Protein AF-A0A388LJU5-F1 (afdb_monomer_lite)

Secondary structure (DSSP, 8-state):
-----------------------------HHHHHHHHHHHHHHHHHHHHHHHHHTS---------------------------PPPPPPPPSSSS-TT--S---S--------PPPP-SSTT-TTTB-TTSPBPSSPPPP-EEGGGEEPPPPSSS--------HHHHHHHHHHHHHHHHH-TT-S--PPEEEEEEEEEEEETTEEEEPPHHHHHHS-GGG-EEEEEE-HHHHHHHHHHHTTT-HHHHHHT-SEE--EEE----STTTTHHHHHHHHHHHSSS-SPPPPHHHHHHHHHHHHHHTTT-PPP-SPPPTT-HHHHHHHHHHHHHHHHHHHTSS-HHHHHHTTS----TTHHHHHHHHHHHHT--TTTHHHHHHHHHHHHTT-S-BTTTB-GGGSPP--TTPPSEEEEEEETTEEEEEEEEE-SSSSTT-EEEEEPPPGGGGGGGGGS-HHHHHHHHHHHHTTSEES-SSPPPTT-EEHHHHHHHHHHHHHHHHHHHHHHHHHTT--TTGGGSTTS--HHHHHHHHGGGT-----

Organism: Chara braunii (NCBI:txid69332)

pLDDT: mean 72.41, std 20.8, range [23.86, 96.25]

Sequence (540 aa):
MSQSYDQTKDVGDEPGSRGKRKRGEASTSPASRTKEARADAVNEACGALTASQEARAPRKTGGGGRSGNLGGGRGGGRKGSQRSRAPELQDSGDEGEGVGPRMPEDIEELVQHAAPVDTTQCFFLEYDEQGFARQDVQVVNVDVNRIKPIPRGKILFNHRSLSENIVRGIKSVIESSISVDPGVWDRPELVLAPVDPNVTIGGQGRRITPDEFFQTDSGEFDWYAVCGQHTAETMKRLVGKDSPAVKVYGLRTYSKVRVIFFDDDHTRGYFNVSLFDNTRENRAMMLSFQNAVRDMRQWWIDNNRIEAPKAKVSEKDVVAVAHQKMWQNFLRVCMGKTCDKAFVKQALDNEYNKDWSNKLRGYLNLAMSTRTVWPLVEKFFAMFEEGKLPIGDGKIPLEMLGRMEGRLPGPYTDENKGQRTLYHCIYARDGPKGSTVSWKDLCPTYFKNFGDMTCRKREVALLLLMSGKVVATKLRVTPPRVNTECLLDIMRKERYMVRMFNYVMFRAEGRTGDEWNDDFFMSYKDLEERYASNGLCADE

Radius of gyration: 31.32 Å; chains: 1; bounding box: 107×55×94 Å

Foldseek 3Di:
DDDDDDDDDDDDDDDDDDDDDDDDDDPQPPVRVLLVLLLLLLLVLLVVVVVVVVPPPDDDPDDDDDDDDDDDDDDDDDDDDDPDDDDDDDDPDPDDALFQQDDDPDADDDDPQDPQPPLQVFQPQQADPVSDGDPDRDFAWDFLVLADQFDDFDQDQLRFPQDPQLLVVLLVVLQVCVPPDLPPDDDDAFEKFWFQPPDDDGNGGHTQDPVNVVVDRSHRTRIYGLACPSVSVSLVVCVVVVHPSCVSQVSRTDGRYGYGDDDPVVSCSSRLVSLVVVLPDVPRDFDFLLSLLQSLLVLCVSLVNQGHQPDHDDPVPPPSVVSNVSVQVSLLSSLCSDSDSVSSVVSSVSDRDSCSSVVCLLSSLQSSADPVLVVLSVVLVVCVLVQNFAADALDRQLPDAFDPPDDDAGWDWDADPNDIWIKGKDARPDDDPPTIGIDTGQDSVLRNCSSSDDSSLSSSLSVCRNVSLEHSDPDAYDPSHGGPVVSSVSVVVVVVVLVVVLVVVCVVVVHDPVCPPPPSSDDPVRVQVVCVVVVSHSDD

Structure (mmCIF, N/CA/C/O backbone):
data_AF-A0A388LJU5-F1
#
_entry.id   AF-A0A388LJU5-F1
#
loop_
_atom_site.group_PDB
_atom_site.id
_atom_site.type_symbol
_atom_site.label_atom_id
_atom_site.label_alt_id
_atom_site.label_comp_id
_atom_site.label_asym_id
_atom_site.label_entity_id
_atom_site.label_seq_id
_atom_site.pdbx_PDB_ins_code
_atom_site.Cartn_x
_atom_site.Cartn_y
_atom_site.Cartn_z
_atom_site.occupancy
_atom_site.B_iso_or_equiv
_atom_site.auth_seq_id
_atom_site.auth_comp_id
_atom_site.auth_asym_id
_atom_site.auth_atom_id
_atom_site.pdbx_PDB_model_num
ATOM 1 N N . MET A 1 1 ? 57.517 26.484 26.069 1.00 31.50 1 MET A N 1
ATOM 2 C CA . MET A 1 1 ? 58.162 27.768 25.731 1.00 31.50 1 MET A CA 1
ATOM 3 C C . MET A 1 1 ? 59.107 27.526 24.563 1.00 31.50 1 MET A C 1
ATOM 5 O O . MET A 1 1 ? 59.825 26.541 24.640 1.00 31.50 1 MET A O 1
ATOM 9 N N . SER A 1 2 ? 59.041 28.407 23.551 1.00 31.81 2 SER A N 1
ATOM 10 C CA . SER A 1 2 ? 59.986 28.659 22.431 1.00 31.81 2 SER A CA 1
ATOM 11 C C . SER A 1 2 ? 60.232 27.503 21.433 1.00 31.81 2 SER A C 1
ATOM 13 O O . SER A 1 2 ? 60.622 26.421 21.845 1.00 31.81 2 SER A O 1
ATOM 15 N N . GLN A 1 3 ? 59.880 27.576 20.131 1.00 29.84 3 GLN A N 1
ATOM 16 C CA . GLN A 1 3 ? 60.400 28.437 19.028 1.00 29.84 3 GLN A CA 1
ATOM 17 C C . GLN A 1 3 ? 61.946 28.409 18.965 1.00 29.84 3 GLN A C 1
ATOM 19 O O . GLN A 1 3 ? 62.569 28.517 20.008 1.00 29.84 3 GLN A O 1
ATOM 24 N N . SER A 1 4 ? 62.663 28.282 17.843 1.00 28.31 4 SER A N 1
ATOM 25 C CA . SER A 1 4 ? 62.408 28.611 16.436 1.00 28.31 4 SER A CA 1
ATOM 26 C C . SER A 1 4 ? 63.450 27.915 15.525 1.00 28.31 4 SER A C 1
ATOM 28 O O . SER A 1 4 ? 64.424 27.346 16.006 1.00 28.31 4 SER A O 1
ATOM 30 N N . TYR A 1 5 ? 63.196 28.017 14.220 1.00 28.95 5 TYR A N 1
ATOM 31 C CA . TYR A 1 5 ? 63.994 27.719 13.023 1.00 28.95 5 TYR A CA 1
ATOM 32 C C . TYR A 1 5 ? 65.472 28.158 13.036 1.00 28.95 5 TYR A C 1
ATOM 34 O O . TYR A 1 5 ? 65.778 29.190 13.624 1.00 28.95 5 TYR A O 1
ATOM 42 N N . ASP A 1 6 ? 66.308 27.510 12.203 1.00 27.83 6 ASP A N 1
ATOM 43 C CA . ASP A 1 6 ? 67.115 28.271 11.232 1.00 27.83 6 ASP A CA 1
ATOM 44 C C . ASP A 1 6 ? 67.506 27.498 9.951 1.00 27.83 6 ASP A C 1
ATOM 46 O O . ASP A 1 6 ? 67.616 26.272 9.935 1.00 27.83 6 ASP A O 1
ATOM 50 N N . GLN A 1 7 ? 67.648 28.266 8.867 1.00 30.64 7 GLN A N 1
ATOM 51 C CA . GLN A 1 7 ? 67.918 27.891 7.470 1.00 30.64 7 GLN A CA 1
ATOM 52 C C . GLN A 1 7 ? 69.418 27.853 7.124 1.00 30.64 7 GLN A C 1
ATOM 54 O O . GLN A 1 7 ? 70.229 28.494 7.779 1.00 30.64 7 GLN A O 1
ATOM 59 N N . THR A 1 8 ? 69.764 27.223 5.993 1.00 27.70 8 THR A N 1
ATOM 60 C CA . THR A 1 8 ? 70.841 27.606 5.035 1.00 27.70 8 THR A CA 1
ATOM 61 C C . THR A 1 8 ? 70.620 26.761 3.756 1.00 27.70 8 THR A C 1
ATOM 63 O O . THR A 1 8 ? 70.450 25.553 3.873 1.00 27.70 8 THR A O 1
ATOM 66 N N . LYS A 1 9 ? 70.265 27.306 2.570 1.00 28.98 9 LYS A N 1
ATOM 67 C CA . LYS A 1 9 ? 71.082 27.989 1.522 1.00 28.98 9 LYS A CA 1
ATOM 68 C C . LYS A 1 9 ? 72.310 27.146 1.105 1.00 28.98 9 LYS A C 1
ATOM 70 O O . LYS A 1 9 ? 73.015 26.702 1.994 1.00 28.98 9 LYS A O 1
ATOM 75 N N . ASP A 1 10 ? 72.677 26.891 -0.155 1.00 26.33 10 ASP A N 1
ATOM 76 C CA . ASP A 1 10 ? 72.376 27.475 -1.476 1.00 26.33 10 ASP A CA 1
ATOM 77 C C . ASP A 1 10 ? 73.026 26.590 -2.589 1.00 26.33 10 ASP A C 1
ATOM 79 O O . ASP A 1 10 ? 73.933 25.835 -2.252 1.00 26.33 10 ASP A O 1
ATOM 83 N N . VAL A 1 11 ? 72.608 26.757 -3.863 1.00 26.27 11 VAL A N 1
ATOM 84 C CA . VAL A 1 11 ? 73.294 26.495 -5.180 1.00 26.27 11 VAL A CA 1
ATOM 85 C C . VAL A 1 11 ? 74.016 25.137 -5.423 1.00 26.27 11 VAL A C 1
ATOM 87 O O . VAL A 1 11 ? 74.808 24.691 -4.612 1.00 26.27 11 VAL A O 1
ATOM 90 N N . GLY A 1 12 ? 73.920 24.414 -6.548 1.00 24.20 12 GLY A N 1
ATOM 91 C CA . GLY A 1 12 ? 73.398 24.643 -7.897 1.00 24.20 12 GLY A CA 1
ATOM 92 C C . GLY A 1 12 ? 73.831 23.497 -8.844 1.00 24.20 12 GLY A C 1
ATOM 93 O O . GLY A 1 12 ? 74.462 22.534 -8.413 1.00 24.20 12 GLY A O 1
ATOM 94 N N . ASP A 1 13 ? 73.497 23.672 -10.125 1.00 27.48 13 ASP A N 1
ATOM 95 C CA . ASP A 1 13 ? 73.977 22.974 -11.335 1.00 27.48 13 ASP A CA 1
ATOM 96 C C . ASP A 1 13 ? 73.332 21.633 -11.760 1.00 27.48 13 ASP A C 1
ATOM 98 O O . ASP A 1 13 ? 73.697 20.536 -11.339 1.00 27.48 13 ASP A O 1
ATOM 102 N N . GLU A 1 14 ? 72.420 21.742 -12.740 1.00 30.59 14 GLU A N 1
ATOM 103 C CA . GLU A 1 14 ? 72.222 20.723 -13.782 1.00 30.59 14 GLU A CA 1
ATOM 104 C C . GLU A 1 14 ? 73.418 20.715 -14.759 1.00 30.59 14 GLU A C 1
ATOM 106 O O . GLU A 1 14 ? 74.063 21.744 -14.975 1.00 30.59 14 GLU A O 1
ATOM 111 N N . PRO A 1 15 ? 73.641 19.598 -15.477 1.00 31.61 15 PRO A N 1
ATOM 112 C CA . PRO A 1 15 ? 73.231 19.634 -16.881 1.00 31.61 15 PRO A CA 1
ATOM 113 C C . PRO A 1 15 ? 72.509 18.362 -17.347 1.00 31.61 15 PRO A C 1
ATOM 115 O O . PRO A 1 15 ? 72.862 17.228 -17.020 1.00 31.61 15 PRO A O 1
ATOM 118 N N . GLY A 1 16 ? 71.492 18.583 -18.179 1.00 28.28 16 GLY A N 1
ATOM 119 C CA . GLY A 1 16 ? 70.654 17.549 -18.764 1.00 28.28 16 GLY A CA 1
ATOM 120 C C . GLY A 1 16 ? 71.382 16.582 -19.702 1.00 28.28 16 GLY A C 1
ATOM 121 O O . GLY A 1 16 ? 72.302 16.931 -20.442 1.00 28.28 16 GLY A O 1
ATOM 122 N N . SER A 1 17 ? 70.867 15.353 -19.741 1.00 30.30 17 SER A N 1
ATOM 123 C CA . SER A 1 17 ? 71.142 14.392 -20.804 1.00 30.30 17 SER A CA 1
ATOM 124 C C . SER A 1 17 ? 69.843 13.821 -21.366 1.00 30.30 17 SER A C 1
ATOM 126 O O . SER A 1 17 ? 69.009 13.257 -20.660 1.00 30.30 17 SER A O 1
ATOM 128 N N . ARG A 1 18 ? 69.688 13.996 -22.684 1.00 37.81 18 ARG A N 1
ATOM 129 C CA . ARG A 1 18 ? 68.631 13.445 -23.540 1.00 37.81 18 ARG A CA 1
ATOM 130 C C . ARG A 1 18 ? 68.545 11.919 -23.394 1.00 37.81 18 ARG A C 1
ATOM 132 O O . ARG A 1 18 ? 69.402 11.200 -23.899 1.00 37.81 18 ARG A O 1
ATOM 139 N N . GLY A 1 19 ? 67.449 11.433 -22.813 1.00 27.53 19 GLY A N 1
ATOM 140 C CA . GLY A 1 19 ? 67.045 10.025 -22.808 1.00 27.53 19 GLY A CA 1
ATOM 141 C C . GLY A 1 19 ? 65.766 9.805 -23.620 1.00 27.53 19 GLY A C 1
ATOM 142 O O . GLY A 1 19 ? 64.774 10.504 -23.451 1.00 27.53 19 GLY A O 1
ATOM 143 N N . LYS A 1 20 ? 65.818 8.851 -24.549 1.00 29.98 20 LYS A N 1
ATOM 144 C CA . LYS A 1 20 ? 64.842 8.544 -25.605 1.00 29.98 20 LYS A CA 1
ATOM 145 C C . LYS A 1 20 ? 63.404 8.305 -25.109 1.00 29.98 20 LYS A C 1
ATOM 147 O O . LYS A 1 20 ? 63.174 7.569 -24.154 1.00 29.98 20 LYS A O 1
ATOM 152 N N . ARG A 1 21 ? 62.437 8.825 -25.880 1.00 34.12 21 ARG A N 1
ATOM 153 C CA . ARG A 1 21 ? 61.007 8.465 -25.851 1.00 34.12 21 ARG A CA 1
ATOM 154 C C . ARG A 1 21 ? 60.835 6.938 -25.890 1.00 34.12 21 ARG A C 1
ATOM 156 O O . ARG A 1 21 ? 61.086 6.326 -26.926 1.00 34.12 21 ARG A O 1
ATOM 163 N N . LYS A 1 22 ? 60.334 6.343 -24.804 1.00 31.78 22 LYS A N 1
ATOM 164 C CA . LYS A 1 22 ? 59.572 5.090 -24.865 1.00 31.78 22 LYS A CA 1
ATOM 165 C C . LYS A 1 22 ? 58.094 5.449 -24.989 1.00 31.78 22 LYS A C 1
ATOM 167 O O . LYS A 1 22 ? 57.570 6.249 -24.220 1.00 31.78 22 LYS A O 1
ATOM 172 N N . ARG A 1 23 ? 57.467 4.887 -26.018 1.00 33.03 23 ARG A N 1
ATOM 173 C CA . ARG A 1 23 ? 56.036 4.936 -26.320 1.00 33.03 23 ARG A CA 1
ATOM 174 C C . ARG A 1 23 ? 55.284 4.314 -25.138 1.00 33.03 23 ARG A C 1
ATOM 176 O O . ARG A 1 23 ? 55.235 3.097 -25.032 1.00 33.03 23 ARG A O 1
ATOM 183 N N . GLY A 1 24 ? 54.808 5.154 -24.222 1.00 26.94 24 GLY A N 1
ATOM 184 C CA . GLY A 1 24 ? 53.948 4.736 -23.121 1.00 26.94 24 GLY A CA 1
ATOM 185 C C . GLY A 1 24 ? 52.582 4.338 -23.662 1.00 26.94 24 GLY A C 1
ATOM 186 O O . GLY A 1 24 ? 51.998 5.065 -24.468 1.00 26.94 24 GLY A O 1
ATOM 187 N N . GLU A 1 25 ? 52.122 3.165 -23.244 1.00 32.38 25 GLU A N 1
ATOM 188 C CA . GLU A 1 25 ? 50.751 2.695 -23.400 1.00 32.38 25 GLU A CA 1
ATOM 189 C C . GLU A 1 25 ? 49.771 3.783 -22.955 1.00 32.38 25 GLU A C 1
ATOM 191 O O . GLU A 1 25 ? 50.025 4.526 -22.001 1.00 32.38 25 GLU A O 1
ATOM 196 N N . ALA A 1 26 ? 48.661 3.902 -23.682 1.00 32.53 26 ALA A N 1
ATOM 197 C CA . ALA A 1 26 ? 47.589 4.821 -23.351 1.00 32.53 26 ALA A CA 1
ATOM 198 C C . ALA A 1 26 ? 47.044 4.460 -21.964 1.00 32.53 26 ALA A C 1
ATOM 200 O O . ALA A 1 26 ? 46.238 3.547 -21.816 1.00 32.53 26 ALA A O 1
ATOM 201 N N . SER A 1 27 ? 47.514 5.168 -20.938 1.00 37.06 27 SER A N 1
ATOM 202 C CA . SER A 1 27 ? 47.008 5.022 -19.582 1.00 37.06 27 SER A CA 1
ATOM 203 C C . SER A 1 27 ? 45.557 5.495 -19.580 1.00 37.06 27 SER A C 1
ATOM 205 O O . SER A 1 27 ? 45.270 6.695 -19.615 1.00 37.06 27 SER A O 1
ATOM 207 N N . THR A 1 28 ? 44.629 4.539 -19.630 1.00 41.81 28 THR A N 1
ATOM 208 C CA . THR A 1 28 ? 43.194 4.768 -19.462 1.00 41.81 28 THR A CA 1
ATOM 209 C C . THR A 1 28 ? 42.989 5.572 -18.189 1.00 41.81 28 THR A C 1
ATOM 211 O O . THR A 1 28 ? 43.306 5.107 -17.093 1.00 41.81 28 THR A O 1
ATOM 214 N N . SER A 1 29 ? 42.455 6.783 -18.336 1.00 43.84 29 SER A N 1
ATOM 215 C CA . SER A 1 29 ? 42.110 7.655 -17.218 1.00 43.84 29 SER A CA 1
ATOM 216 C C . SER A 1 29 ? 41.279 6.913 -16.148 1.00 43.84 29 SER A C 1
ATOM 218 O O . SER A 1 29 ? 40.501 6.008 -16.479 1.00 43.84 29 SER A O 1
ATOM 220 N N . PRO A 1 30 ? 41.342 7.319 -14.871 1.00 42.03 30 PRO A N 1
ATOM 221 C CA . PRO A 1 30 ? 40.469 6.778 -13.823 1.00 42.03 30 PRO A CA 1
ATOM 222 C C . PRO A 1 30 ? 38.971 6.847 -14.182 1.00 42.03 30 PRO A C 1
ATOM 224 O O . PRO A 1 30 ? 38.181 5.990 -13.786 1.00 42.03 30 PRO A O 1
ATOM 227 N N . ALA A 1 31 ? 38.584 7.833 -15.000 1.00 42.94 31 ALA A N 1
ATOM 228 C CA . ALA A 1 31 ? 37.228 7.991 -15.514 1.00 42.94 31 ALA A CA 1
ATOM 229 C C . ALA A 1 31 ? 36.838 6.936 -16.568 1.00 42.94 31 ALA A C 1
ATOM 231 O O . ALA A 1 31 ? 35.663 6.587 -16.645 1.00 42.94 31 ALA A O 1
ATOM 232 N N . SER A 1 32 ? 37.783 6.427 -17.368 1.00 46.91 32 SER A N 1
ATOM 233 C CA . SER A 1 32 ? 37.543 5.318 -18.312 1.00 46.91 32 SER A CA 1
ATOM 234 C C . SER A 1 32 ? 37.386 3.987 -17.582 1.00 46.91 32 SER A C 1
ATOM 236 O O . SER A 1 32 ? 36.365 3.344 -17.779 1.00 46.91 32 SER A O 1
ATOM 238 N N . ARG A 1 33 ? 38.277 3.664 -16.632 1.00 48.56 33 ARG A N 1
ATOM 239 C CA . ARG A 1 33 ? 38.167 2.439 -15.811 1.00 48.56 33 ARG A CA 1
ATOM 240 C C . ARG A 1 33 ? 36.875 2.388 -14.990 1.00 48.56 33 ARG A C 1
ATOM 242 O O . ARG A 1 33 ? 36.283 1.343 -14.780 1.00 48.56 33 ARG A O 1
ATOM 249 N N . THR A 1 34 ? 36.402 3.553 -14.547 1.00 52.16 34 THR A N 1
ATOM 250 C CA . THR A 1 34 ? 35.107 3.689 -13.865 1.00 52.16 34 THR A CA 1
ATOM 251 C C . THR A 1 34 ? 33.915 3.440 -14.794 1.00 52.16 34 THR A C 1
ATOM 253 O O . THR A 1 34 ? 32.868 2.991 -14.336 1.00 52.16 34 THR A O 1
ATOM 256 N N . LYS A 1 35 ? 34.016 3.821 -16.073 1.00 57.56 35 LYS A N 1
ATOM 257 C CA . LYS A 1 35 ? 32.942 3.616 -17.055 1.00 57.56 35 LYS A CA 1
ATOM 258 C C . LYS A 1 35 ? 32.860 2.155 -17.489 1.00 57.56 35 LYS A C 1
ATOM 260 O O . LYS A 1 35 ? 31.745 1.676 -17.629 1.00 57.56 35 LYS A O 1
ATOM 265 N N . GLU A 1 36 ? 34.012 1.517 -17.648 1.00 62.44 36 GLU A N 1
ATOM 266 C CA . GLU A 1 36 ? 34.196 0.093 -17.952 1.00 62.44 36 GLU A CA 1
ATOM 267 C C . GLU A 1 36 ? 33.528 -0.762 -16.870 1.00 62.44 36 GLU A C 1
ATOM 269 O O . GLU A 1 36 ? 32.433 -1.244 -17.108 1.00 62.44 36 GLU A O 1
ATOM 274 N N . ALA A 1 37 ? 33.965 -0.664 -15.607 1.00 56.53 37 ALA A N 1
ATOM 275 C CA . ALA A 1 37 ? 33.366 -1.393 -14.473 1.00 56.53 37 ALA A CA 1
ATOM 276 C C . ALA A 1 37 ? 31.831 -1.253 -14.312 1.00 56.53 37 ALA A C 1
ATOM 278 O O . ALA A 1 37 ? 31.173 -2.067 -13.661 1.00 56.53 37 ALA A O 1
ATOM 279 N N . ARG A 1 38 ? 31.238 -0.175 -14.844 1.00 61.53 38 ARG A N 1
ATOM 280 C CA . ARG A 1 38 ? 29.782 0.038 -14.852 1.00 61.53 38 ARG A CA 1
ATOM 281 C C . ARG A 1 38 ? 29.087 -0.675 -16.008 1.00 61.53 38 ARG A C 1
ATOM 283 O O . ARG A 1 38 ? 27.952 -1.097 -15.812 1.00 61.53 38 ARG A O 1
ATOM 290 N N . ALA A 1 39 ? 29.718 -0.743 -17.176 1.00 63.88 39 ALA A N 1
ATOM 291 C CA . ALA A 1 39 ? 29.244 -1.520 -18.315 1.00 63.88 39 ALA A CA 1
ATOM 292 C C . ALA A 1 39 ? 29.342 -3.021 -18.003 1.00 63.88 39 ALA A C 1
ATOM 294 O O . ALA A 1 39 ? 28.343 -3.721 -18.129 1.00 63.88 39 ALA A O 1
ATOM 295 N N . ASP A 1 40 ? 30.461 -3.468 -17.433 1.00 64.69 40 ASP A N 1
ATOM 296 C CA . ASP A 1 40 ? 30.720 -4.867 -17.056 1.00 64.69 40 ASP A CA 1
ATOM 297 C C . ASP A 1 40 ? 29.639 -5.374 -16.096 1.00 64.69 40 ASP A C 1
ATOM 299 O O . ASP A 1 40 ? 29.007 -6.408 -16.298 1.00 64.69 40 ASP A O 1
ATOM 303 N N . ALA A 1 41 ? 29.308 -4.558 -15.089 1.00 58.34 41 ALA A N 1
ATOM 304 C CA . ALA A 1 41 ? 28.219 -4.831 -14.164 1.00 58.34 41 ALA A CA 1
ATOM 305 C C . ALA A 1 41 ? 26.874 -5.066 -14.873 1.00 58.34 41 ALA A C 1
ATOM 307 O O . ALA A 1 41 ? 26.133 -5.976 -14.491 1.00 58.34 41 ALA A O 1
ATOM 308 N N . VAL A 1 42 ? 26.540 -4.237 -15.867 1.00 61.56 42 VAL A N 1
ATOM 309 C CA . VAL A 1 42 ? 25.295 -4.350 -16.637 1.00 61.56 42 VAL A CA 1
ATOM 310 C C . VAL A 1 42 ? 25.319 -5.591 -17.524 1.00 61.56 42 VAL A C 1
ATOM 312 O O . VAL A 1 42 ? 24.321 -6.315 -17.554 1.00 61.56 42 VAL A O 1
ATOM 315 N N . ASN A 1 43 ? 26.449 -5.873 -18.169 1.00 64.56 43 ASN A N 1
ATOM 316 C CA . ASN A 1 43 ? 26.650 -7.049 -19.008 1.00 64.56 43 ASN A CA 1
ATOM 317 C C . ASN A 1 43 ? 26.529 -8.344 -18.199 1.00 64.56 43 ASN A C 1
ATOM 319 O O . ASN A 1 43 ? 25.740 -9.214 -18.567 1.00 64.56 43 ASN A O 1
ATOM 323 N N . GLU A 1 44 ? 27.159 -8.428 -17.026 1.00 65.44 44 GLU A N 1
ATOM 324 C CA . GLU A 1 44 ? 27.041 -9.575 -16.118 1.00 65.44 44 GLU A CA 1
ATOM 325 C C . GLU A 1 44 ? 25.579 -9.816 -15.701 1.00 65.44 44 GLU A C 1
ATOM 327 O O . GLU A 1 44 ? 25.079 -10.943 -15.741 1.00 65.44 44 GLU A O 1
ATOM 332 N N . ALA A 1 45 ? 24.841 -8.756 -15.350 1.00 55.62 45 ALA A N 1
ATOM 333 C CA . ALA A 1 45 ? 23.428 -8.882 -14.999 1.00 55.62 45 ALA A CA 1
ATOM 334 C C . ALA A 1 45 ? 22.554 -9.289 -16.200 1.00 55.62 45 ALA A C 1
ATOM 336 O O . ALA A 1 45 ? 21.592 -10.047 -16.036 1.00 55.62 45 ALA A O 1
ATOM 337 N N . CYS A 1 46 ? 22.881 -8.819 -17.407 1.00 59.88 46 CYS A N 1
ATOM 338 C CA . CYS A 1 46 ? 22.239 -9.252 -18.646 1.00 59.88 46 CYS A CA 1
ATOM 339 C C . CYS A 1 46 ? 22.512 -10.735 -18.939 1.00 59.88 46 CYS A C 1
ATOM 341 O O . CYS A 1 46 ? 21.560 -11.459 -19.246 1.00 59.88 46 CYS A O 1
ATOM 343 N N . GLY A 1 47 ? 23.758 -11.193 -18.782 1.00 57.72 47 GLY A N 1
ATOM 344 C CA . GLY A 1 47 ? 24.174 -12.586 -18.955 1.00 57.72 47 GLY A CA 1
ATOM 345 C C . GLY A 1 47 ? 23.512 -13.526 -17.947 1.00 57.72 47 GLY A C 1
ATOM 346 O O . GLY A 1 47 ? 22.916 -14.533 -18.335 1.00 57.72 47 GLY A O 1
ATOM 347 N N . ALA A 1 48 ? 23.490 -13.152 -16.663 1.00 55.66 48 ALA A N 1
ATOM 348 C CA . ALA A 1 48 ? 22.831 -13.923 -15.606 1.00 55.66 48 ALA A CA 1
ATOM 349 C C . ALA A 1 48 ? 21.328 -14.126 -15.870 1.00 55.66 48 ALA A C 1
ATOM 351 O O . ALA A 1 48 ? 20.768 -15.193 -15.604 1.00 55.66 48 ALA A O 1
ATOM 352 N N . LEU A 1 49 ? 20.659 -13.116 -16.429 1.00 53.53 49 LEU A N 1
ATOM 353 C CA . LEU A 1 49 ? 19.259 -13.239 -16.820 1.00 53.53 49 LEU A CA 1
ATOM 354 C C . LEU A 1 49 ? 19.055 -14.154 -18.033 1.00 53.53 49 LEU A C 1
ATOM 356 O O . LEU A 1 49 ? 18.061 -14.878 -18.069 1.00 53.53 49 LEU A O 1
ATOM 360 N N . THR A 1 50 ? 19.952 -14.121 -19.021 1.00 50.47 50 THR A N 1
ATOM 361 C CA . THR A 1 50 ? 19.888 -15.010 -20.192 1.00 50.47 50 THR A CA 1
ATOM 362 C C . THR A 1 50 ? 20.071 -16.468 -19.770 1.00 50.47 50 THR A C 1
ATOM 364 O O . THR A 1 50 ? 19.215 -17.296 -20.071 1.00 50.47 50 THR A O 1
ATOM 367 N N . ALA A 1 51 ? 21.068 -16.759 -18.928 1.00 44.78 51 ALA A N 1
ATOM 368 C CA . ALA A 1 51 ? 21.271 -18.090 -18.351 1.00 44.78 51 ALA A CA 1
ATOM 369 C C . ALA A 1 51 ? 20.066 -18.563 -17.507 1.00 44.78 51 ALA A C 1
ATOM 371 O O . ALA A 1 51 ? 19.636 -19.714 -17.592 1.00 44.78 51 ALA A O 1
ATOM 372 N N . SER A 1 52 ? 19.451 -17.665 -16.722 1.00 48.06 52 SER A N 1
ATOM 373 C CA . SER A 1 52 ? 18.245 -17.990 -15.944 1.00 48.06 52 SER A CA 1
ATOM 374 C C . SER A 1 52 ? 17.020 -18.292 -16.818 1.00 48.06 52 SER A C 1
ATOM 376 O O . SER A 1 52 ? 16.126 -19.016 -16.372 1.00 48.06 52 SER A O 1
ATOM 378 N N . GLN A 1 53 ? 16.945 -17.734 -18.028 1.00 49.25 53 GLN A N 1
ATOM 379 C CA . GLN A 1 53 ? 15.873 -17.999 -18.988 1.00 49.25 53 GLN A CA 1
ATOM 380 C C . GLN A 1 53 ? 16.115 -19.283 -19.783 1.00 49.25 53 GLN A C 1
ATOM 382 O O . GLN A 1 53 ? 15.164 -20.035 -19.969 1.00 49.25 53 GLN A O 1
ATOM 387 N N . GLU A 1 54 ? 17.360 -19.577 -20.160 1.00 44.91 54 GLU A N 1
ATOM 388 C CA . GLU A 1 54 ? 17.749 -20.853 -20.783 1.00 44.91 54 GLU A CA 1
ATOM 389 C C . GLU A 1 54 ? 17.478 -22.048 -19.851 1.00 44.91 54 GLU A C 1
ATOM 391 O O . GLU A 1 54 ? 17.067 -23.117 -20.298 1.00 44.91 54 GLU A O 1
ATOM 396 N N . ALA A 1 55 ? 17.592 -21.847 -18.534 1.00 40.47 55 ALA A N 1
ATOM 397 C CA . ALA A 1 55 ? 17.237 -22.842 -17.522 1.00 40.47 55 ALA A CA 1
ATOM 398 C C . ALA A 1 55 ? 15.715 -23.022 -17.305 1.00 40.47 55 ALA A C 1
ATOM 400 O O . ALA A 1 55 ? 15.295 -23.953 -16.611 1.00 40.47 55 ALA A O 1
ATOM 401 N N . ARG A 1 56 ? 14.855 -22.152 -17.862 1.00 35.56 56 ARG A N 1
ATOM 402 C CA . ARG A 1 56 ? 13.394 -22.336 -17.822 1.00 35.56 56 ARG A CA 1
ATOM 403 C C . ARG A 1 56 ? 12.980 -23.192 -19.015 1.00 35.56 56 ARG A C 1
ATOM 405 O O . ARG A 1 56 ? 13.082 -22.754 -20.153 1.00 35.56 56 ARG A O 1
ATOM 412 N N . ALA A 1 57 ? 12.473 -24.396 -18.737 1.00 31.33 57 ALA A N 1
ATOM 413 C CA . ALA A 1 57 ? 12.012 -25.339 -19.757 1.00 31.33 57 ALA A CA 1
ATOM 414 C C . ALA A 1 57 ? 11.131 -24.657 -20.830 1.00 31.33 57 ALA A C 1
ATOM 416 O O . ALA A 1 57 ? 10.278 -23.829 -20.479 1.00 31.33 57 ALA A O 1
ATOM 417 N N . PRO A 1 58 ? 11.303 -25.003 -22.122 1.00 34.50 58 PRO A N 1
ATOM 418 C CA . PRO A 1 58 ? 10.617 -24.328 -23.211 1.00 34.50 58 PRO A CA 1
ATOM 419 C C . PRO A 1 58 ? 9.103 -24.439 -23.033 1.00 34.50 58 PRO A C 1
ATOM 421 O O . PRO A 1 58 ? 8.539 -25.524 -22.854 1.00 34.50 58 PRO A O 1
ATOM 424 N N . ARG A 1 59 ? 8.426 -23.287 -23.078 1.00 36.00 59 ARG A N 1
ATOM 425 C CA . ARG A 1 59 ? 6.968 -23.238 -23.185 1.00 36.00 59 ARG A CA 1
ATOM 426 C C . ARG A 1 59 ? 6.589 -23.945 -24.481 1.00 36.00 59 ARG A C 1
ATOM 428 O O . ARG A 1 59 ? 6.986 -23.506 -25.553 1.00 36.00 59 ARG A O 1
ATOM 435 N N . LYS A 1 60 ? 5.821 -25.031 -24.376 1.00 33.25 60 LYS A N 1
ATOM 436 C CA . LYS A 1 60 ? 5.209 -25.701 -25.526 1.00 33.25 60 LYS A CA 1
ATOM 437 C C . LYS A 1 60 ? 4.305 -24.704 -26.259 1.00 33.25 60 LYS A C 1
ATOM 439 O O . LYS A 1 60 ? 3.174 -24.480 -25.836 1.00 33.25 60 LYS A O 1
ATOM 444 N N . THR A 1 61 ? 4.783 -24.108 -27.344 1.00 30.36 61 THR A N 1
ATOM 445 C CA . THR A 1 61 ? 3.918 -23.560 -28.390 1.00 30.36 61 THR A CA 1
ATOM 446 C C . THR A 1 61 ? 3.311 -24.750 -29.126 1.00 30.36 61 THR A C 1
ATOM 448 O O . THR A 1 61 ? 4.009 -25.535 -29.765 1.00 30.36 61 THR A O 1
ATOM 451 N N . GLY A 1 62 ? 2.004 -24.947 -28.942 1.00 28.12 62 GLY A N 1
ATOM 452 C CA . GLY A 1 62 ? 1.234 -25.944 -29.678 1.00 28.12 62 GLY A CA 1
ATOM 453 C C . GLY A 1 62 ? 1.288 -25.649 -31.174 1.00 28.12 62 GLY A C 1
ATOM 454 O O . GLY A 1 62 ? 1.116 -24.506 -31.592 1.00 28.12 62 GLY A O 1
ATOM 455 N N . GLY A 1 63 ? 1.580 -26.687 -31.954 1.00 28.75 63 GLY A N 1
ATOM 456 C CA . GLY A 1 63 ? 1.723 -26.615 -33.399 1.00 28.75 63 GLY A CA 1
ATOM 457 C C . GLY A 1 63 ? 0.416 -26.349 -34.144 1.00 28.75 63 GLY A C 1
ATOM 458 O O . GLY A 1 63 ? -0.684 -26.574 -33.644 1.00 28.75 63 GLY A O 1
ATOM 459 N N . GLY A 1 64 ? 0.577 -25.917 -35.390 1.00 24.20 64 GLY A N 1
ATOM 460 C CA . GLY A 1 64 ? -0.502 -25.758 -36.352 1.00 24.20 64 GLY A CA 1
ATOM 461 C C . GLY A 1 64 ? 0.051 -25.320 -37.699 1.00 24.20 64 GLY A C 1
ATOM 462 O O . GLY A 1 64 ? -0.007 -24.147 -38.043 1.00 24.20 64 GLY A O 1
ATOM 463 N N . GLY A 1 65 ? 0.620 -26.262 -38.452 1.00 25.53 65 GLY A N 1
ATOM 464 C CA . GLY A 1 65 ? 0.919 -26.046 -39.861 1.00 25.53 65 GLY A CA 1
ATOM 465 C C . GLY A 1 65 ? -0.357 -26.086 -40.700 1.00 25.53 65 GLY A C 1
ATOM 466 O O . GLY A 1 65 ? -1.201 -26.961 -40.501 1.00 25.53 65 GLY A O 1
ATOM 467 N N . ARG A 1 66 ? -0.467 -25.190 -41.685 1.00 30.08 66 ARG A N 1
ATOM 468 C CA . ARG A 1 66 ? -1.159 -25.491 -42.943 1.00 30.08 66 ARG A CA 1
ATOM 469 C C . ARG A 1 66 ? -0.703 -24.566 -44.070 1.00 30.08 66 ARG A C 1
ATOM 471 O O . ARG A 1 66 ? -0.716 -23.348 -43.943 1.00 30.08 66 ARG A O 1
ATOM 478 N N . SER A 1 67 ? -0.302 -25.202 -45.160 1.00 31.11 67 SER A N 1
ATOM 479 C CA . SER A 1 67 ? -0.036 -24.659 -46.487 1.00 31.11 67 SER A CA 1
ATOM 480 C C . SER A 1 67 ? -1.322 -24.211 -47.203 1.00 31.11 67 SER A C 1
ATOM 482 O O . SER A 1 67 ? -2.390 -24.769 -46.948 1.00 31.11 67 SER A O 1
ATOM 484 N N . GLY A 1 68 ? -1.200 -23.271 -48.158 1.00 26.44 68 GLY A N 1
ATOM 485 C CA . GLY A 1 68 ? -2.216 -23.043 -49.201 1.00 26.44 68 GLY A CA 1
ATOM 486 C C . GLY A 1 68 ? -2.257 -21.657 -49.880 1.00 26.44 68 GLY A C 1
ATOM 487 O O . GLY A 1 68 ? -2.976 -20.785 -49.421 1.00 26.44 68 GLY A O 1
ATOM 488 N N . ASN A 1 69 ? -1.556 -21.540 -51.018 1.00 25.91 69 ASN A N 1
ATOM 489 C CA . ASN A 1 69 ? -1.882 -20.860 -52.297 1.00 25.91 69 ASN A CA 1
ATOM 490 C C . ASN A 1 69 ? -2.270 -19.359 -52.442 1.00 25.91 69 ASN A C 1
ATOM 492 O O . ASN A 1 69 ? -3.360 -18.932 -52.090 1.00 25.91 69 ASN A O 1
ATOM 496 N N . LEU A 1 70 ? -1.396 -18.648 -53.184 1.00 31.64 70 LEU A N 1
ATOM 497 C CA . LEU A 1 70 ? -1.572 -17.918 -54.469 1.00 31.64 70 LEU A CA 1
ATOM 498 C C . LEU A 1 70 ? -2.821 -17.049 -54.784 1.00 31.64 70 LEU A C 1
ATOM 500 O O . LEU A 1 70 ? -3.934 -17.544 -54.927 1.00 31.64 70 LEU A O 1
ATOM 504 N N . GLY A 1 71 ? -2.522 -15.794 -55.165 1.00 26.64 71 GLY A N 1
ATOM 505 C CA . GLY A 1 71 ? -3.295 -14.861 -56.014 1.00 26.64 71 GLY A CA 1
ATOM 506 C C . GLY A 1 71 ? -3.059 -13.409 -55.550 1.00 26.64 71 GLY A C 1
ATOM 507 O O . GLY A 1 71 ? -3.207 -13.140 -54.372 1.00 26.64 71 GLY A O 1
ATOM 508 N N . GLY A 1 72 ? -2.649 -12.385 -56.304 1.00 26.31 72 GLY A N 1
ATOM 509 C CA . GLY A 1 72 ? -2.503 -12.146 -57.735 1.00 26.31 72 GLY A CA 1
ATOM 510 C C . GLY A 1 72 ? -3.050 -10.737 -58.061 1.00 26.31 72 GLY A C 1
ATOM 511 O O . GLY A 1 72 ? -4.258 -10.584 -58.131 1.00 26.31 72 GLY A O 1
ATOM 512 N N . GLY A 1 73 ? -2.187 -9.730 -58.302 1.00 24.77 73 GLY A N 1
ATOM 513 C CA . GLY A 1 73 ? -2.464 -8.635 -59.262 1.00 24.77 73 GLY A CA 1
ATOM 514 C C . GLY A 1 73 ? -2.839 -7.199 -58.803 1.00 24.77 73 GLY A C 1
ATOM 515 O O . GLY A 1 73 ? -3.996 -6.913 -58.544 1.00 24.77 73 GLY A O 1
ATOM 516 N N . ARG A 1 74 ? -1.859 -6.283 -58.966 1.00 30.12 74 ARG A N 1
ATOM 517 C CA . ARG A 1 74 ? -1.870 -4.964 -59.680 1.00 30.12 74 ARG A CA 1
ATOM 518 C C . ARG A 1 74 ? -2.601 -3.692 -59.161 1.00 30.12 74 ARG A C 1
ATOM 520 O O . ARG A 1 74 ? -3.816 -3.594 -59.217 1.00 30.12 74 ARG A O 1
ATOM 527 N N . GLY A 1 75 ? -1.772 -2.636 -59.001 1.00 25.78 75 GLY A N 1
ATOM 528 C CA . GLY A 1 75 ? -1.989 -1.212 -59.385 1.00 25.78 75 GLY A CA 1
ATOM 529 C C . GLY A 1 75 ? -2.599 -0.305 -58.301 1.00 25.78 75 GLY A C 1
ATOM 530 O O . GLY A 1 75 ? -3.578 -0.685 -57.692 1.00 25.78 75 GLY A O 1
ATOM 531 N N . GLY A 1 76 ? -2.148 0.910 -57.963 1.00 26.12 76 GLY A N 1
ATOM 532 C CA . GLY A 1 76 ? -1.145 1.856 -58.468 1.00 26.12 76 GLY A CA 1
ATOM 533 C C . GLY A 1 76 ? -1.674 3.290 -58.228 1.00 26.12 76 GLY A C 1
ATOM 534 O O . GLY A 1 76 ? -2.774 3.585 -58.676 1.00 26.12 76 GLY A O 1
ATOM 535 N N . GLY A 1 77 ? -0.935 4.188 -57.547 1.00 24.75 77 GLY A N 1
ATOM 536 C CA . GLY A 1 77 ? -1.290 5.626 -57.481 1.00 24.75 77 GLY A CA 1
ATOM 537 C C . GLY A 1 77 ? -0.785 6.424 -56.261 1.00 24.75 77 GLY A C 1
ATOM 538 O O . GLY A 1 77 ? -1.283 6.261 -55.158 1.00 24.75 77 GLY A O 1
ATOM 539 N N . ARG A 1 78 ? 0.194 7.317 -56.492 1.00 29.81 78 ARG A N 1
ATOM 540 C CA . ARG A 1 78 ? 0.775 8.360 -55.594 1.00 29.81 78 ARG A CA 1
ATOM 541 C C . ARG A 1 78 ? -0.309 9.391 -55.163 1.00 29.81 78 ARG A C 1
ATOM 543 O O . ARG A 1 78 ? -1.280 9.524 -55.886 1.00 29.81 78 ARG A O 1
ATOM 550 N N . LYS A 1 79 ? -0.233 10.248 -54.129 1.00 29.27 79 LYS A N 1
ATOM 551 C CA . LYS A 1 79 ? 0.858 10.950 -53.420 1.00 29.27 79 LYS A CA 1
ATOM 552 C C . LYS A 1 79 ? 0.224 11.654 -52.194 1.00 29.27 79 LYS A C 1
ATOM 554 O O . LYS A 1 79 ? -0.828 12.263 -52.341 1.00 29.27 79 LYS A O 1
ATOM 559 N N . GLY A 1 80 ? 0.886 11.660 -51.039 1.00 24.56 80 GLY A N 1
ATOM 560 C CA . GLY A 1 80 ? 0.479 12.453 -49.872 1.00 24.56 80 GLY A CA 1
ATOM 561 C C . GLY A 1 80 ? 1.603 12.495 -48.843 1.00 24.56 80 GLY A C 1
ATOM 562 O O . GLY A 1 80 ? 1.732 11.600 -48.020 1.00 24.56 80 GLY A O 1
ATOM 563 N N . SER A 1 81 ? 2.481 13.490 -48.955 1.00 35.81 81 SER A N 1
ATOM 564 C CA . SER A 1 81 ? 3.644 13.674 -48.084 1.00 35.81 81 SER A CA 1
ATOM 565 C C . SER A 1 81 ? 3.213 14.169 -46.699 1.00 35.81 81 SER A C 1
ATOM 567 O O . SER A 1 81 ? 3.075 15.372 -46.493 1.00 35.81 81 SER A O 1
ATOM 569 N N . GLN A 1 82 ? 3.087 13.259 -45.736 1.00 25.98 82 GLN A N 1
ATOM 570 C CA . GLN A 1 82 ? 3.306 13.563 -44.322 1.00 25.98 82 GLN A CA 1
ATOM 571 C C . GLN A 1 82 ? 4.646 12.948 -43.913 1.00 25.98 82 GLN A C 1
ATOM 573 O O . GLN A 1 82 ? 4.896 11.772 -44.161 1.00 25.98 82 GLN A O 1
ATOM 578 N N . ARG A 1 83 ? 5.524 13.748 -43.296 1.00 27.81 83 ARG A N 1
ATOM 579 C CA . ARG A 1 83 ? 6.716 13.251 -42.594 1.00 27.81 83 ARG A CA 1
ATOM 580 C C . ARG A 1 83 ? 6.249 12.337 -41.457 1.00 27.81 83 ARG A C 1
ATOM 582 O O . ARG A 1 83 ? 5.978 12.801 -40.355 1.00 27.81 83 ARG A O 1
ATOM 589 N N . SER A 1 84 ? 6.142 11.047 -41.736 1.00 23.86 84 SER A N 1
ATOM 590 C CA . SER A 1 84 ? 5.957 10.002 -40.740 1.00 23.86 84 SER A CA 1
ATOM 591 C C . SER A 1 84 ? 7.287 9.765 -40.028 1.00 23.86 84 SER A C 1
ATOM 593 O O . SER A 1 84 ? 8.276 9.378 -40.656 1.00 23.86 84 SER A O 1
ATOM 595 N N . ARG A 1 85 ? 7.318 9.986 -38.709 1.00 26.03 85 ARG A N 1
ATOM 596 C CA . ARG A 1 85 ? 8.277 9.303 -37.830 1.00 26.03 85 ARG A CA 1
ATOM 597 C C . ARG A 1 85 ? 8.131 7.802 -38.102 1.00 26.03 85 ARG A C 1
ATOM 599 O O . ARG A 1 85 ? 7.009 7.302 -38.099 1.00 26.03 85 ARG A O 1
ATOM 606 N N . ALA A 1 86 ? 9.237 7.130 -38.404 1.00 24.11 86 ALA A N 1
ATOM 607 C CA . ALA A 1 86 ? 9.246 5.693 -38.647 1.00 24.11 86 ALA A CA 1
ATOM 608 C C . ALA A 1 86 ? 8.670 4.944 -37.424 1.00 24.11 86 ALA A C 1
ATOM 610 O O . ALA A 1 86 ? 8.986 5.340 -36.299 1.00 24.11 86 ALA A O 1
ATOM 611 N N . PRO A 1 87 ? 7.842 3.901 -37.613 1.00 28.09 87 PRO A N 1
ATOM 612 C CA . PRO A 1 87 ? 7.418 3.028 -36.523 1.00 28.09 87 PRO A CA 1
ATOM 613 C C . PRO A 1 87 ? 8.646 2.306 -35.953 1.00 28.09 87 PRO A C 1
ATOM 615 O O . PRO A 1 87 ? 9.379 1.659 -36.701 1.00 28.09 87 PRO A O 1
ATOM 618 N N . GLU A 1 88 ? 8.899 2.447 -34.651 1.00 31.05 88 GLU A N 1
ATOM 619 C CA . GLU A 1 88 ? 9.916 1.658 -33.952 1.00 31.05 88 GLU A CA 1
ATOM 620 C C . GLU A 1 88 ? 9.465 0.188 -33.882 1.00 31.05 88 GLU A C 1
ATOM 622 O O . GLU A 1 88 ? 8.298 -0.117 -33.626 1.00 31.05 88 GLU A O 1
ATOM 627 N N . LEU A 1 89 ? 10.396 -0.719 -34.186 1.00 37.44 89 LEU A N 1
ATOM 628 C CA . LEU A 1 89 ? 10.166 -2.157 -34.279 1.00 37.44 89 LEU A CA 1
ATOM 629 C C . LEU A 1 89 ? 9.922 -2.788 -32.905 1.00 37.44 89 LEU A C 1
ATOM 631 O O . LEU A 1 89 ? 10.649 -2.530 -31.944 1.00 37.44 89 LEU A O 1
ATOM 635 N N . GLN A 1 90 ? 8.872 -3.609 -32.856 1.00 28.00 90 GLN A N 1
ATOM 636 C CA . GLN A 1 90 ? 8.343 -4.285 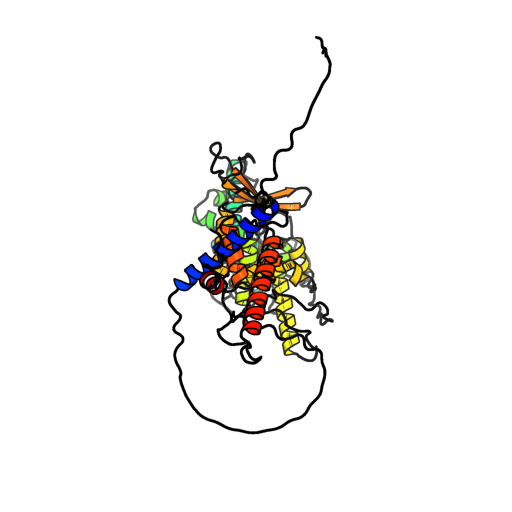-31.678 1.00 28.00 90 GLN A CA 1
ATOM 637 C C . GLN A 1 90 ? 9.339 -5.314 -31.130 1.00 28.00 90 GLN A C 1
ATOM 639 O O . GLN A 1 90 ? 9.649 -6.304 -31.783 1.00 28.00 90 GLN A O 1
ATOM 644 N N . ASP A 1 91 ? 9.780 -5.101 -29.893 1.00 30.81 91 ASP A N 1
ATOM 645 C CA . ASP A 1 91 ? 10.254 -6.173 -29.019 1.00 30.81 91 ASP A CA 1
ATOM 646 C C . ASP A 1 91 ? 8.999 -6.893 -28.498 1.00 30.81 91 ASP A C 1
ATOM 648 O O . ASP A 1 91 ? 8.094 -6.239 -27.975 1.00 30.81 91 ASP A O 1
ATOM 652 N N . SER A 1 92 ? 8.898 -8.210 -28.687 1.00 33.28 92 SER A N 1
ATOM 653 C CA . SER A 1 92 ? 7.701 -9.030 -28.417 1.00 33.28 92 SER A CA 1
ATOM 654 C C . SER A 1 92 ? 7.444 -9.277 -26.919 1.00 33.28 92 SER A C 1
ATOM 656 O O . SER A 1 92 ? 7.009 -10.347 -26.489 1.00 33.28 92 SER A O 1
ATOM 658 N N . GLY A 1 93 ? 7.683 -8.257 -26.097 1.00 35.12 93 GLY A N 1
ATOM 659 C CA . GLY A 1 93 ? 7.128 -8.155 -24.759 1.00 35.12 93 GLY A CA 1
ATOM 660 C C . GLY A 1 93 ? 5.716 -7.582 -24.828 1.00 35.12 93 GLY A C 1
ATOM 661 O O . GLY A 1 93 ? 5.484 -6.571 -25.477 1.00 35.12 93 GLY A O 1
ATOM 662 N N . ASP A 1 94 ? 4.789 -8.186 -24.089 1.00 36.78 94 ASP A N 1
ATOM 663 C CA . ASP A 1 94 ? 3.395 -7.753 -23.855 1.00 36.78 94 ASP A CA 1
ATOM 664 C C . ASP A 1 94 ? 3.254 -6.334 -23.234 1.00 36.78 94 ASP A C 1
ATOM 666 O O . ASP A 1 94 ? 2.192 -5.940 -22.771 1.00 36.78 94 ASP A O 1
ATOM 670 N N . GLU A 1 95 ? 4.326 -5.535 -23.204 1.00 43.09 95 GLU A N 1
ATOM 671 C CA . GLU A 1 95 ? 4.279 -4.111 -22.888 1.00 43.09 95 GLU A CA 1
ATOM 672 C C . GLU A 1 95 ? 4.787 -3.318 -24.089 1.00 43.09 95 GLU A C 1
ATOM 674 O O . GLU A 1 95 ? 5.967 -3.385 -24.442 1.00 43.09 95 GLU A O 1
ATOM 679 N N . GLY A 1 96 ? 3.893 -2.525 -24.686 1.00 37.31 96 GLY A N 1
ATOM 680 C CA . GLY A 1 96 ? 4.273 -1.493 -25.642 1.00 37.31 96 GLY A CA 1
ATOM 681 C C . GLY A 1 96 ? 5.429 -0.643 -25.103 1.00 37.31 96 GLY A C 1
ATOM 682 O O . GLY A 1 96 ? 5.541 -0.383 -23.904 1.00 37.31 96 GLY A O 1
ATOM 683 N N . GLU A 1 97 ? 6.315 -0.252 -26.010 1.00 36.84 97 GLU A N 1
ATOM 684 C CA . GLU A 1 97 ? 7.597 0.400 -25.766 1.00 36.84 97 GLU A CA 1
ATOM 685 C C . GLU A 1 97 ? 7.583 1.442 -24.626 1.00 36.84 97 GLU A C 1
ATOM 687 O O . GLU A 1 97 ? 7.160 2.570 -24.813 1.00 36.84 97 GLU A O 1
ATOM 692 N N . GLY A 1 98 ? 8.086 1.083 -23.437 1.00 41.09 98 GLY A N 1
ATOM 693 C CA . GLY A 1 98 ? 8.668 2.012 -22.452 1.00 41.09 98 GLY A CA 1
ATOM 694 C C . GLY A 1 98 ? 7.859 3.254 -22.047 1.00 41.09 98 GLY A C 1
ATOM 695 O O . GLY A 1 98 ? 8.467 4.244 -21.633 1.00 41.09 98 GLY A O 1
ATOM 696 N N . VAL A 1 99 ? 6.529 3.236 -22.148 1.00 40.12 99 VAL A N 1
ATOM 697 C CA . VAL A 1 99 ? 5.681 4.326 -21.656 1.00 40.12 99 VAL A CA 1
ATOM 698 C C . VAL A 1 99 ? 5.030 3.876 -20.353 1.00 40.12 99 VAL A C 1
ATOM 700 O O . VAL A 1 99 ? 3.898 3.404 -20.328 1.00 40.12 99 VAL A O 1
ATOM 703 N N . GLY A 1 100 ? 5.743 4.023 -19.227 1.00 42.91 100 GLY A N 1
ATOM 704 C CA . GLY A 1 100 ? 5.077 4.023 -17.916 1.00 42.91 100 GLY A CA 1
ATOM 705 C C . GLY A 1 100 ? 3.884 4.996 -17.937 1.00 42.91 100 GLY A C 1
ATOM 706 O O . GLY A 1 100 ? 3.913 5.927 -18.740 1.00 42.91 100 GLY A O 1
ATOM 707 N N . PRO A 1 101 ? 2.858 4.835 -17.083 1.00 46.94 101 PRO A N 1
ATOM 708 C CA . PRO A 1 101 ? 1.588 5.570 -17.177 1.00 46.94 101 PRO A CA 1
ATOM 709 C C . PRO A 1 101 ? 1.818 7.084 -17.350 1.00 46.94 101 PRO A C 1
ATOM 711 O O . PRO A 1 101 ? 2.148 7.798 -16.398 1.00 46.94 101 PRO A O 1
ATOM 714 N N . ARG A 1 102 ? 1.715 7.567 -18.594 1.00 50.56 102 ARG A N 1
ATOM 715 C CA . ARG A 1 102 ? 1.865 8.968 -19.001 1.00 50.56 102 ARG A CA 1
ATOM 716 C C . ARG A 1 102 ? 0.527 9.402 -19.562 1.00 50.56 102 ARG A C 1
ATOM 718 O O . ARG A 1 102 ? 0.055 8.810 -20.523 1.00 50.56 102 ARG A O 1
ATOM 725 N N . MET A 1 103 ? -0.057 10.430 -18.963 1.00 46.50 103 MET A N 1
ATOM 726 C CA . MET A 1 103 ? -1.146 11.155 -19.607 1.00 46.50 103 MET A CA 1
ATOM 727 C C . MET A 1 103 ? -0.544 12.100 -20.660 1.00 46.50 103 MET A C 1
ATOM 729 O O . MET A 1 103 ? 0.524 12.664 -20.395 1.00 46.50 103 MET A O 1
ATOM 733 N N . PRO A 1 104 ? -1.189 12.289 -21.823 1.00 44.62 104 PRO A N 1
ATOM 734 C CA . PRO A 1 104 ? -0.899 13.409 -22.716 1.00 44.62 104 PRO A CA 1
ATOM 735 C C . PRO A 1 104 ? -1.019 14.749 -21.974 1.00 44.62 104 PRO A C 1
ATOM 737 O O . PRO A 1 104 ? -1.884 14.899 -21.112 1.00 44.62 104 PRO A O 1
ATOM 740 N N . GLU A 1 105 ? -0.150 15.710 -22.299 1.00 40.97 105 GLU A N 1
ATOM 741 C CA . GLU A 1 105 ? -0.007 16.983 -21.568 1.00 40.97 105 GLU A CA 1
ATOM 742 C C . GLU A 1 105 ? -1.196 17.951 -21.755 1.00 40.97 105 GLU A C 1
ATOM 744 O O . GLU A 1 105 ? -1.396 18.819 -20.906 1.00 40.97 105 GLU A O 1
ATOM 749 N N . ASP A 1 106 ? -2.057 17.716 -22.755 1.00 43.31 106 ASP A N 1
ATOM 750 C CA . ASP A 1 106 ? -3.209 18.566 -23.084 1.00 43.31 106 ASP A CA 1
ATOM 751 C C . ASP A 1 106 ? -4.530 17.778 -23.092 1.00 43.31 106 ASP A C 1
ATOM 753 O O . ASP A 1 106 ? -4.933 17.178 -24.097 1.00 43.31 106 ASP A O 1
ATOM 757 N N . ILE A 1 107 ? -5.229 17.794 -21.957 1.00 46.28 107 ILE A N 1
ATOM 758 C CA . ILE A 1 107 ? -6.587 17.259 -21.811 1.00 46.28 107 ILE A CA 1
ATOM 759 C C . ILE A 1 107 ? -7.483 18.384 -21.301 1.00 46.28 107 ILE A C 1
ATOM 761 O O . ILE A 1 107 ? -7.320 18.838 -20.170 1.00 46.28 107 ILE A O 1
ATOM 765 N N . GLU A 1 108 ? -8.407 18.819 -22.159 1.00 45.03 108 GLU A N 1
ATOM 766 C CA . GLU A 1 108 ? -9.551 19.654 -21.786 1.00 45.03 108 GLU A CA 1
ATOM 767 C C . GLU A 1 108 ? -10.662 18.804 -21.159 1.00 45.03 108 GLU A C 1
ATOM 769 O O . GLU A 1 108 ? -10.695 17.577 -21.266 1.00 45.03 108 GLU A O 1
ATOM 774 N N . GLU A 1 109 ? -11.499 19.497 -20.405 1.00 46.84 109 GLU A N 1
ATOM 775 C CA . GLU A 1 109 ? -12.085 19.089 -19.140 1.00 46.84 109 GLU A CA 1
ATOM 776 C C . GLU A 1 109 ? -13.478 18.455 -19.286 1.00 46.84 109 GLU A C 1
ATOM 778 O O . GLU A 1 109 ? -14.401 19.063 -19.811 1.00 46.84 109 GLU A O 1
ATOM 783 N N . LEU A 1 110 ? -13.665 17.265 -18.707 1.00 41.28 110 LEU A N 1
ATOM 784 C CA . LEU A 1 110 ? -14.982 16.776 -18.282 1.00 41.28 110 LEU A CA 1
ATOM 785 C C . LEU A 1 110 ? -14.919 16.470 -16.782 1.00 41.28 110 LEU A C 1
ATOM 787 O O . LEU A 1 110 ? -14.941 15.316 -16.348 1.00 41.28 110 LEU A O 1
ATOM 791 N N . VAL A 1 111 ? -14.783 17.523 -15.974 1.00 39.91 111 VAL A N 1
ATOM 792 C CA . VAL A 1 111 ? -14.906 17.439 -14.516 1.00 39.91 111 VAL A CA 1
ATOM 793 C C . VAL A 1 111 ? -16.390 17.491 -14.181 1.00 39.91 111 VAL A C 1
ATOM 795 O O . VAL A 1 111 ? -17.007 18.544 -14.080 1.00 39.91 111 VAL A O 1
ATOM 798 N N . GLN A 1 112 ? -16.997 16.321 -14.006 1.00 40.53 112 GLN A N 1
ATOM 799 C CA . GLN A 1 112 ? -18.201 16.255 -13.188 1.00 40.53 112 GLN A CA 1
ATOM 800 C C . GLN A 1 112 ? -17.757 16.342 -11.731 1.00 40.53 112 GLN A C 1
ATOM 802 O O . GLN A 1 112 ? -17.161 15.395 -11.210 1.00 40.53 112 GLN A O 1
ATOM 807 N N . HIS A 1 113 ? -18.040 17.474 -11.088 1.00 42.91 113 HIS A N 1
ATOM 808 C CA . HIS A 1 113 ? -17.926 17.616 -9.643 1.00 42.91 113 HIS A CA 1
ATOM 809 C C . HIS A 1 113 ? -18.798 16.543 -8.985 1.00 42.91 113 HIS A C 1
ATOM 811 O O . HIS A 1 113 ? -20.025 16.593 -9.054 1.00 42.91 113 HIS A O 1
ATOM 817 N N . ALA A 1 114 ? -18.175 15.541 -8.366 1.00 48.72 114 ALA A N 1
ATOM 818 C CA . ALA A 1 114 ? -18.897 14.748 -7.386 1.00 48.72 114 ALA A CA 1
ATOM 819 C C . ALA A 1 114 ? -19.162 15.673 -6.197 1.00 48.72 114 ALA A C 1
ATOM 821 O O . ALA A 1 114 ? -18.222 16.309 -5.710 1.00 48.72 114 ALA A O 1
ATOM 822 N N . ALA A 1 115 ? -20.420 15.762 -5.757 1.00 52.88 115 ALA A N 1
ATOM 823 C CA . ALA A 1 115 ? -20.755 16.502 -4.550 1.00 52.88 115 ALA A CA 1
ATOM 824 C C . ALA A 1 115 ? -19.812 16.058 -3.413 1.00 52.88 115 ALA A C 1
ATOM 826 O O . ALA A 1 115 ? -19.538 14.854 -3.284 1.00 52.88 115 ALA A O 1
ATOM 827 N N . PRO A 1 116 ? -19.260 16.998 -2.625 1.00 58.19 116 PRO A N 1
ATOM 828 C CA . PRO A 1 116 ? -18.525 16.649 -1.422 1.00 58.19 116 PRO A CA 1
ATOM 829 C C . PRO A 1 116 ? -19.382 15.703 -0.582 1.00 58.19 116 PRO A C 1
ATOM 831 O O . PRO A 1 116 ? -20.551 15.986 -0.336 1.00 58.19 116 PRO A O 1
ATOM 834 N N . VAL A 1 117 ? -18.819 14.560 -0.186 1.00 65.31 117 VAL A N 1
ATOM 835 C CA . VAL A 1 117 ? -19.525 13.665 0.734 1.00 65.31 117 VAL A CA 1
ATOM 836 C C . VAL A 1 117 ? -19.546 14.370 2.079 1.00 65.31 117 VAL A C 1
ATOM 838 O O . VAL A 1 117 ? -18.476 14.644 2.627 1.00 65.31 117 VAL A O 1
ATOM 841 N N . ASP A 1 118 ? -20.736 14.658 2.594 1.00 66.88 118 ASP A N 1
ATOM 842 C CA . ASP A 1 118 ? -20.884 15.180 3.944 1.00 66.88 118 ASP A CA 1
ATOM 843 C C . ASP A 1 118 ? -20.546 14.072 4.951 1.00 66.88 118 ASP A C 1
ATOM 845 O O . ASP A 1 118 ? -21.331 13.167 5.227 1.00 66.88 118 ASP A O 1
ATOM 849 N N . THR A 1 119 ? -19.320 14.111 5.472 1.00 68.88 119 THR A N 1
ATOM 850 C CA . THR A 1 119 ? -18.843 13.153 6.474 1.00 68.88 119 THR A CA 1
ATOM 851 C C . THR A 1 119 ? -19.345 13.464 7.881 1.00 68.88 119 THR A C 1
ATOM 853 O O . THR A 1 119 ? -19.021 12.718 8.798 1.00 68.88 119 THR A O 1
ATOM 856 N N . THR A 1 120 ? -20.074 14.564 8.092 1.00 66.31 120 THR A N 1
ATOM 857 C CA . THR A 1 120 ? -20.656 14.859 9.408 1.00 66.31 120 THR A CA 1
ATOM 858 C C . THR A 1 120 ? -21.877 13.979 9.653 1.00 66.31 120 THR A C 1
ATOM 860 O O . THR A 1 120 ? -21.990 13.374 10.706 1.00 66.31 120 THR A O 1
ATOM 863 N N . GLN A 1 121 ? -22.707 13.743 8.640 1.00 72.56 121 GLN A N 1
ATOM 864 C CA . GLN A 1 121 ? -23.946 12.973 8.798 1.00 72.56 121 GLN A CA 1
ATOM 865 C C . GLN A 1 121 ? -23.767 11.446 8.777 1.00 72.56 121 GLN A C 1
ATOM 867 O O . GLN A 1 121 ? -24.704 10.709 9.068 1.00 72.56 121 GLN A O 1
ATOM 872 N N . CYS A 1 122 ? -22.576 10.927 8.456 1.00 80.00 122 CYS A N 1
ATOM 873 C CA . CYS A 1 122 ? -22.369 9.475 8.372 1.00 80.00 122 CYS A CA 1
ATOM 874 C C . CYS A 1 122 ? -22.288 8.773 9.737 1.00 80.00 122 CYS A C 1
ATOM 876 O O . CYS A 1 122 ? -22.400 7.546 9.807 1.00 80.00 122 CYS A O 1
ATOM 878 N N . PHE A 1 123 ? -22.065 9.531 10.814 1.00 83.44 123 PHE A N 1
ATOM 879 C CA . PHE A 1 123 ? -22.030 9.033 12.188 1.00 83.44 123 PHE A CA 1
ATOM 880 C C . PHE A 1 123 ? -23.432 9.093 12.806 1.00 83.44 123 PHE A C 1
ATOM 882 O O . PHE A 1 123 ? -23.764 10.002 13.559 1.00 83.44 123 PHE A O 1
ATOM 889 N N . PHE A 1 124 ? -24.264 8.095 12.521 1.00 81.69 124 PHE A N 1
ATOM 890 C CA . PHE A 1 124 ? -25.676 8.090 12.935 1.00 81.69 124 PHE A CA 1
ATOM 891 C C . PHE A 1 124 ? -25.909 7.896 14.449 1.00 81.69 124 PHE A C 1
ATOM 893 O O . PHE A 1 124 ? -27.043 7.948 14.919 1.00 81.69 124 PHE A O 1
ATOM 900 N N . LEU A 1 125 ? -24.848 7.657 15.227 1.00 83.06 125 LEU A N 1
ATOM 901 C CA . LEU A 1 125 ? -24.907 7.704 16.693 1.00 83.06 125 LEU A CA 1
ATOM 902 C C . LEU A 1 125 ? -24.524 9.078 17.252 1.00 83.06 125 LEU A C 1
ATOM 904 O O . LEU A 1 125 ? -24.968 9.425 18.344 1.00 83.06 125 LEU A O 1
ATOM 908 N N . GLU A 1 126 ? -23.713 9.844 16.519 1.00 77.44 126 GLU A N 1
ATOM 909 C CA . GLU A 1 126 ? -23.247 11.165 16.946 1.00 77.44 126 GLU A CA 1
ATOM 910 C C . GLU A 1 126 ? -24.241 12.267 16.601 1.00 77.44 126 GLU A C 1
ATOM 912 O O . GLU A 1 126 ? -24.223 13.295 17.266 1.00 77.44 126 GLU A O 1
ATOM 917 N N . TYR A 1 127 ? -25.112 12.059 15.611 1.00 76.81 127 TYR A N 1
ATOM 918 C CA . TYR A 1 127 ? -26.069 13.057 15.139 1.00 76.81 127 TYR A CA 1
ATOM 919 C C . TYR A 1 127 ? -27.515 12.545 15.221 1.00 76.81 127 TYR A C 1
ATOM 921 O O . TYR A 1 127 ? -27.762 11.343 15.120 1.00 76.81 127 TYR A O 1
ATOM 929 N N . ASP A 1 128 ? -28.472 13.444 15.458 1.00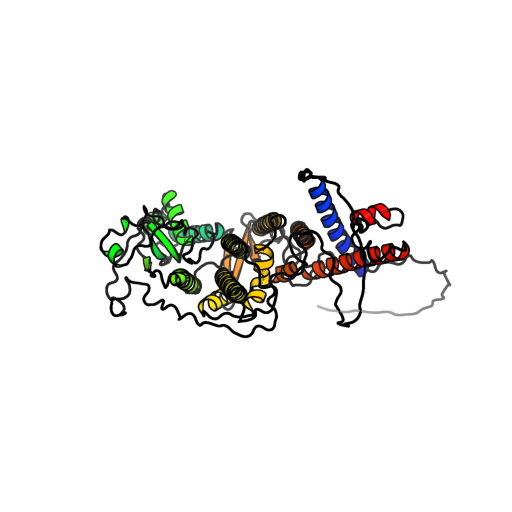 73.00 128 ASP A N 1
ATOM 930 C CA . ASP A 1 128 ? -29.907 13.153 15.389 1.00 73.00 128 ASP A CA 1
ATOM 931 C C . ASP A 1 128 ? -30.459 13.245 13.953 1.00 73.00 128 ASP A C 1
ATOM 933 O O . ASP A 1 128 ? -29.741 13.573 13.008 1.00 73.00 128 ASP A O 1
ATOM 937 N N . GLU A 1 129 ? -31.749 12.939 13.781 1.00 71.56 129 GLU A N 1
ATOM 938 C CA . GLU A 1 129 ? -32.433 12.981 12.477 1.00 71.56 129 GLU A CA 1
ATOM 939 C C . GLU A 1 129 ? -32.458 14.389 11.855 1.00 71.56 129 GLU A C 1
ATOM 941 O O . GLU A 1 129 ? -32.694 14.538 10.657 1.00 71.56 129 GLU A O 1
ATOM 946 N N . GLN A 1 130 ? -32.217 15.427 12.658 1.00 73.31 130 GLN A N 1
ATOM 947 C CA . GLN A 1 130 ? -32.161 16.824 12.241 1.00 73.31 130 GLN A CA 1
ATOM 948 C C . GLN A 1 130 ? -30.716 17.304 11.996 1.00 73.31 130 GLN A C 1
ATOM 950 O O . GLN A 1 130 ? -30.514 18.455 11.607 1.00 73.31 130 GLN A O 1
ATOM 955 N N . GLY A 1 131 ? -29.717 16.429 12.171 1.00 70.38 131 GLY A N 1
ATOM 956 C CA . GLY A 1 131 ? -28.302 16.707 11.928 1.00 70.38 131 GLY A CA 1
ATOM 957 C C . GLY A 1 131 ? -27.580 17.416 13.078 1.00 70.38 131 GLY A C 1
ATOM 958 O O . GLY A 1 131 ? -26.475 17.924 12.873 1.00 70.38 131 GLY A O 1
ATOM 959 N N . PHE A 1 132 ? -28.156 17.469 14.282 1.00 75.50 132 PHE A N 1
ATOM 960 C CA . PHE A 1 132 ? -27.498 18.038 15.461 1.00 75.50 132 PHE A CA 1
ATOM 961 C C . PHE A 1 132 ? -26.737 16.976 16.248 1.00 75.50 132 PHE A C 1
ATOM 963 O O . PHE A 1 132 ? -27.168 15.831 16.351 1.00 75.50 132 PHE A O 1
ATOM 970 N N . ALA A 1 133 ? -25.600 17.365 16.831 1.00 76.50 133 ALA A N 1
ATOM 971 C CA . ALA A 1 133 ? -24.806 16.467 17.659 1.00 76.50 133 ALA A CA 1
ATOM 972 C C . ALA A 1 133 ? -25.602 16.018 18.900 1.00 76.50 133 ALA A C 1
ATOM 974 O O . ALA A 1 133 ? -26.077 16.848 19.680 1.00 76.50 133 ALA A O 1
ATOM 975 N N . ARG A 1 134 ? -25.720 14.705 19.100 1.00 77.81 134 ARG A N 1
ATOM 976 C CA . ARG A 1 134 ? -26.373 14.094 20.259 1.00 77.81 134 ARG A CA 1
ATOM 977 C C . ARG A 1 134 ? -25.545 14.337 21.519 1.00 77.81 134 ARG A C 1
ATOM 979 O O . ARG A 1 134 ? -24.338 14.114 21.530 1.00 77.81 134 ARG A O 1
ATOM 986 N N . GLN A 1 135 ? -26.207 14.768 22.594 1.00 68.00 135 GLN A N 1
ATOM 987 C CA . GLN A 1 135 ? -25.556 14.978 23.894 1.00 68.00 135 GLN A CA 1
ATOM 988 C C . GLN A 1 135 ? -25.222 13.653 24.601 1.00 68.00 135 GLN A C 1
ATOM 990 O O . GLN A 1 135 ? -24.185 13.569 25.252 1.00 68.00 135 GLN A O 1
ATOM 995 N N . ASP A 1 136 ? -26.034 12.611 24.387 1.00 67.25 136 ASP A N 1
ATOM 996 C CA . ASP A 1 136 ? -25.847 11.272 24.954 1.00 67.25 136 ASP A CA 1
ATOM 997 C C . ASP A 1 136 ? -25.677 10.236 23.832 1.00 67.25 136 ASP A C 1
ATOM 999 O O . ASP A 1 136 ? -26.630 9.600 23.375 1.00 67.25 136 ASP A O 1
ATOM 1003 N N . VAL A 1 137 ? -24.444 10.083 23.342 1.00 73.25 137 VAL A N 1
ATOM 1004 C CA . VAL A 1 137 ? -24.112 9.070 22.328 1.00 73.25 137 VAL A CA 1
ATOM 1005 C C . VAL A 1 137 ? -24.136 7.684 22.976 1.00 73.25 137 VAL A C 1
ATOM 1007 O O . VAL A 1 137 ? -23.422 7.425 23.946 1.00 73.25 137 VAL A O 1
ATOM 1010 N N . GLN A 1 138 ? -24.948 6.774 22.433 1.00 75.44 138 GLN A N 1
ATOM 1011 C CA . GLN A 1 138 ? -25.026 5.391 22.903 1.00 75.44 138 GLN A CA 1
ATOM 1012 C C . GLN A 1 138 ? -23.645 4.720 22.830 1.00 75.44 138 GLN A C 1
ATOM 1014 O O . GLN A 1 138 ? -23.024 4.660 21.769 1.00 75.44 138 GLN A O 1
ATOM 1019 N N . VAL A 1 139 ? -23.168 4.188 23.959 1.00 81.00 139 VAL A N 1
ATOM 1020 C CA . VAL A 1 139 ? -21.890 3.465 24.011 1.00 81.00 139 VAL A CA 1
ATOM 1021 C C . VAL A 1 139 ? -22.066 2.080 23.396 1.00 81.00 139 VAL A C 1
ATOM 1023 O O . VAL A 1 139 ? -22.815 1.254 23.917 1.00 81.00 139 VAL A O 1
ATOM 1026 N N . VAL A 1 140 ? -21.338 1.811 22.312 1.00 88.81 140 VAL A N 1
ATOM 1027 C CA . VAL A 1 140 ? -21.325 0.504 21.643 1.00 88.81 140 VAL A CA 1
ATOM 1028 C C . VAL A 1 140 ? -20.125 -0.305 22.120 1.00 88.81 140 VAL A C 1
ATOM 1030 O O . VAL A 1 140 ? -18.985 0.153 22.061 1.00 88.81 140 VAL A O 1
ATOM 1033 N N . ASN A 1 141 ? -20.383 -1.526 22.578 1.00 90.81 141 ASN A N 1
ATOM 1034 C CA . ASN A 1 141 ? -19.365 -2.457 23.047 1.00 90.81 141 ASN A CA 1
ATOM 1035 C C . ASN A 1 141 ? -19.106 -3.521 21.980 1.00 90.81 141 ASN A C 1
ATOM 1037 O O . ASN A 1 141 ? -19.982 -4.325 21.681 1.00 90.81 141 ASN A O 1
ATOM 1041 N N . VAL A 1 142 ? -17.895 -3.555 21.427 1.00 93.94 142 VAL A N 1
ATOM 1042 C CA . VAL A 1 142 ? -17.555 -4.456 20.319 1.00 93.94 142 VAL A CA 1
ATOM 1043 C C . VAL A 1 142 ? -16.571 -5.527 20.774 1.00 93.94 142 VAL A C 1
ATOM 1045 O O . VAL A 1 142 ? -15.496 -5.215 21.293 1.00 93.94 142 VAL A O 1
ATOM 1048 N N . ASP A 1 143 ? -16.896 -6.801 20.532 1.00 94.00 143 ASP A N 1
ATOM 1049 C CA . ASP A 1 143 ? -15.898 -7.871 20.604 1.00 94.00 143 ASP A CA 1
ATOM 1050 C C . ASP A 1 143 ? -14.923 -7.734 19.430 1.00 94.00 143 ASP A C 1
ATOM 1052 O O . ASP A 1 143 ? -15.294 -7.850 18.259 1.00 94.00 143 ASP A O 1
ATOM 1056 N N . VAL A 1 144 ? -13.646 -7.506 19.735 1.00 94.12 144 VAL A N 1
ATOM 1057 C CA . VAL A 1 144 ? -12.605 -7.300 18.719 1.00 94.12 144 VAL A CA 1
ATOM 1058 C C . VAL A 1 144 ? -12.449 -8.485 17.763 1.00 94.12 144 VAL A C 1
ATOM 1060 O O . VAL A 1 144 ? -12.014 -8.285 16.630 1.00 94.12 144 VAL A O 1
ATOM 1063 N N . ASN A 1 145 ? -12.844 -9.703 18.150 1.00 93.75 145 ASN A N 1
ATOM 1064 C CA . ASN A 1 145 ? -12.825 -10.879 17.269 1.00 93.75 145 ASN A CA 1
ATOM 1065 C C . ASN A 1 145 ? -13.938 -10.862 16.206 1.00 93.75 145 ASN A C 1
ATOM 1067 O O . ASN A 1 145 ? -13.851 -11.559 15.184 1.00 93.75 145 ASN A O 1
ATOM 1071 N N . ARG A 1 146 ? -14.972 -10.044 16.422 1.00 94.12 146 ARG A N 1
ATOM 1072 C CA . ARG A 1 146 ? -16.050 -9.790 15.461 1.00 94.12 146 ARG A CA 1
ATOM 1073 C C . ARG A 1 146 ? -15.714 -8.698 14.456 1.00 94.12 146 ARG A C 1
ATOM 1075 O O . ARG A 1 146 ? -16.353 -8.605 13.413 1.00 94.12 146 ARG A O 1
ATOM 1082 N N . ILE A 1 147 ? -14.651 -7.931 14.695 1.00 94.00 147 ILE A N 1
ATOM 1083 C CA . ILE A 1 147 ? -14.075 -7.073 13.662 1.00 94.00 147 ILE A CA 1
ATOM 1084 C C . ILE A 1 147 ? -13.444 -7.983 12.606 1.00 94.00 147 ILE A C 1
ATOM 1086 O O . ILE A 1 147 ? -12.550 -8.764 12.906 1.00 94.00 147 ILE A O 1
ATOM 1090 N N . LYS A 1 148 ? -13.874 -7.920 11.354 1.00 90.50 148 LYS A N 1
ATOM 1091 C CA . LYS A 1 148 ? -13.349 -8.720 10.247 1.00 90.50 148 LYS A CA 1
ATOM 1092 C C . LYS A 1 148 ? -12.437 -7.877 9.351 1.00 90.50 148 LYS A C 1
ATOM 1094 O O . LYS A 1 148 ? -12.601 -6.657 9.266 1.00 90.50 148 LYS A O 1
ATOM 1099 N N . PRO A 1 149 ? -11.441 -8.499 8.693 1.00 86.62 149 PRO A N 1
ATOM 1100 C CA . PRO A 1 149 ? -10.724 -7.847 7.607 1.00 86.62 149 PRO A CA 1
ATOM 1101 C C . PRO A 1 149 ? -11.719 -7.386 6.546 1.00 86.62 149 PRO A C 1
ATOM 1103 O O . PRO A 1 149 ? -12.662 -8.112 6.237 1.00 86.62 149 PRO A O 1
ATOM 1106 N N . ILE A 1 150 ? -11.500 -6.199 5.988 1.00 84.88 150 ILE A N 1
ATOM 1107 C CA . ILE A 1 150 ? -12.347 -5.685 4.915 1.00 84.88 150 ILE A CA 1
ATOM 1108 C C . ILE A 1 150 ? -12.131 -6.564 3.676 1.00 84.88 150 ILE A C 1
ATOM 1110 O O . ILE A 1 150 ? -11.010 -6.609 3.166 1.00 84.88 150 ILE A O 1
ATOM 1114 N N . PRO A 1 151 ? -13.155 -7.267 3.171 1.00 79.88 151 PRO A N 1
ATOM 1115 C CA . PRO A 1 151 ? -13.028 -8.013 1.934 1.00 79.88 151 PRO A CA 1
ATOM 1116 C C . PRO A 1 151 ? -13.008 -7.065 0.738 1.00 79.88 151 PRO A C 1
ATOM 1118 O O . PRO A 1 151 ? -13.518 -5.941 0.777 1.00 79.88 151 PRO A O 1
ATOM 1121 N N . ARG A 1 152 ? -12.447 -7.548 -0.367 1.00 75.31 152 ARG A N 1
ATOM 1122 C CA . ARG A 1 152 ? -12.499 -6.838 -1.646 1.00 75.31 152 ARG A CA 1
ATOM 1123 C C . ARG A 1 152 ? -13.933 -6.807 -2.158 1.00 75.31 152 ARG A C 1
ATOM 1125 O O . ARG A 1 152 ? -14.659 -7.785 -2.016 1.00 75.31 152 ARG A O 1
ATOM 1132 N N . GLY A 1 153 ? -14.317 -5.711 -2.798 1.00 72.00 153 GLY A N 1
ATOM 1133 C CA . GLY A 1 153 ? -15.620 -5.615 -3.439 1.00 72.00 153 GLY A CA 1
ATOM 1134 C C . GLY A 1 153 ? -15.892 -4.235 -4.014 1.00 72.00 153 GLY A C 1
ATOM 1135 O O . GLY A 1 153 ? -14.999 -3.392 -4.102 1.00 72.00 153 GLY A O 1
ATOM 1136 N N . LYS A 1 154 ? -17.140 -4.038 -4.448 1.00 70.06 154 LYS A N 1
ATOM 1137 C CA . LYS A 1 154 ? -17.585 -2.815 -5.131 1.00 70.06 154 LYS A CA 1
ATOM 1138 C C . LYS A 1 154 ? -17.626 -1.604 -4.201 1.00 70.06 154 LYS A C 1
ATOM 1140 O O . LYS A 1 154 ? -17.459 -0.482 -4.672 1.00 70.06 154 LYS A O 1
ATOM 1145 N N . ILE A 1 155 ? -17.834 -1.821 -2.901 1.00 75.19 155 ILE A N 1
ATOM 1146 C CA . ILE A 1 155 ? -17.805 -0.739 -1.922 1.00 75.19 155 ILE A CA 1
ATOM 1147 C C . ILE A 1 155 ? -16.354 -0.321 -1.724 1.00 75.19 155 ILE A C 1
ATOM 1149 O O . ILE A 1 155 ? -15.497 -1.112 -1.319 1.00 75.19 155 ILE A O 1
ATOM 1153 N N . LEU A 1 156 ? -16.093 0.953 -2.000 1.00 74.69 156 LEU A N 1
ATOM 1154 C CA . LEU A 1 156 ? -14.787 1.556 -1.813 1.00 74.69 156 LEU A CA 1
ATOM 1155 C C . LEU A 1 156 ? -14.559 1.806 -0.324 1.00 74.69 156 LEU A C 1
ATOM 1157 O O . LEU A 1 156 ? -14.787 2.895 0.191 1.00 74.69 156 LEU A O 1
ATOM 1161 N N . PHE A 1 157 ? -14.061 0.790 0.366 1.00 78.56 157 PHE A N 1
ATOM 1162 C CA . PHE A 1 157 ? -13.308 0.990 1.592 1.00 78.56 157 PHE A CA 1
ATOM 1163 C C . PHE A 1 157 ? -11.870 1.376 1.236 1.00 78.56 157 PHE A C 1
ATOM 1165 O O . PHE A 1 157 ? -11.315 0.933 0.224 1.00 78.56 157 PHE A O 1
ATOM 1172 N N . ASN A 1 158 ? -11.208 2.153 2.090 1.00 74.06 158 ASN A N 1
ATOM 1173 C CA . ASN A 1 158 ? -9.761 2.338 1.993 1.00 74.06 158 ASN A CA 1
ATOM 1174 C C . ASN A 1 158 ? -9.042 1.078 2.499 1.00 74.06 158 ASN A C 1
ATOM 1176 O O . ASN A 1 158 ? -8.442 1.054 3.570 1.00 74.06 158 ASN A O 1
ATOM 1180 N N . HIS A 1 159 ? -9.129 0.012 1.710 1.00 72.25 159 HIS A N 1
ATOM 1181 C CA . HIS A 1 159 ? -8.475 -1.252 1.997 1.00 72.25 159 HIS A CA 1
ATOM 1182 C C . HIS A 1 159 ? -6.957 -1.064 1.946 1.00 72.25 159 HIS A C 1
ATOM 1184 O O . HIS A 1 159 ? -6.377 -0.930 0.862 1.00 72.25 159 HIS A O 1
ATOM 1190 N N . ARG A 1 160 ? -6.303 -1.053 3.103 1.00 75.56 160 ARG A N 1
ATOM 1191 C CA . ARG A 1 160 ? -4.841 -1.087 3.203 1.00 75.56 160 ARG A CA 1
ATOM 1192 C C . ARG A 1 160 ? -4.428 -2.483 3.639 1.00 75.56 160 ARG A C 1
ATOM 1194 O O . ARG A 1 160 ? -5.079 -3.059 4.509 1.00 75.56 160 ARG A O 1
ATOM 1201 N N . SER A 1 161 ? -3.368 -3.042 3.070 1.00 77.94 161 SER A N 1
ATOM 1202 C CA . SER A 1 161 ? -2.866 -4.324 3.567 1.00 77.94 161 SER A CA 1
ATOM 1203 C C . SER A 1 161 ? -2.454 -4.178 5.027 1.00 77.94 161 SER A C 1
ATOM 1205 O O . SER A 1 161 ? -1.887 -3.158 5.429 1.00 77.94 161 SER A O 1
ATOM 1207 N N . LEU A 1 162 ? -2.742 -5.204 5.829 1.00 82.56 162 LEU A N 1
ATOM 1208 C CA . LEU A 1 162 ? -2.249 -5.274 7.197 1.00 82.56 162 LEU A CA 1
ATOM 1209 C C . LEU A 1 162 ? -0.723 -5.376 7.157 1.00 82.56 162 LEU A C 1
ATOM 1211 O O . LEU A 1 162 ? -0.153 -6.386 6.753 1.00 82.56 162 LEU A O 1
ATOM 1215 N N . SER A 1 163 ? -0.059 -4.302 7.564 1.00 79.50 163 SER A N 1
ATOM 1216 C CA . SER A 1 163 ? 1.386 -4.272 7.712 1.00 79.50 163 SER A CA 1
ATOM 1217 C C . SER A 1 163 ? 1.771 -4.946 9.020 1.00 79.50 163 SER A C 1
ATOM 1219 O O . SER A 1 163 ? 1.541 -4.389 10.096 1.00 79.50 163 SER A O 1
ATOM 1221 N N . GLU A 1 164 ? 2.411 -6.112 8.930 1.00 82.12 164 GLU A N 1
ATOM 1222 C CA . GLU A 1 164 ? 2.935 -6.839 10.093 1.00 82.12 164 GLU A CA 1
ATOM 1223 C C . GLU A 1 164 ? 3.836 -5.950 10.958 1.00 82.12 164 GLU A C 1
ATOM 1225 O O . GLU A 1 164 ? 3.789 -5.973 12.186 1.00 82.12 164 GLU A O 1
ATOM 1230 N N . ASN A 1 165 ? 4.606 -5.081 10.310 1.00 75.81 165 ASN A N 1
ATOM 1231 C CA . ASN A 1 165 ? 5.492 -4.151 10.981 1.00 75.81 165 ASN A CA 1
ATOM 1232 C C . ASN A 1 165 ? 4.734 -3.068 11.774 1.00 75.81 165 ASN A C 1
ATOM 1234 O O . ASN A 1 165 ? 5.138 -2.743 12.890 1.00 75.81 165 ASN A O 1
ATOM 1238 N N . ILE A 1 166 ? 3.616 -2.549 11.247 1.00 79.06 166 ILE A N 1
ATOM 1239 C CA . ILE A 1 166 ? 2.762 -1.592 11.974 1.00 79.06 166 ILE A CA 1
ATOM 1240 C C . ILE A 1 166 ? 2.061 -2.302 13.137 1.00 79.06 166 ILE A C 1
ATOM 1242 O O . ILE A 1 166 ? 2.080 -1.794 14.255 1.00 79.06 166 ILE A O 1
ATOM 1246 N N . VAL A 1 167 ? 1.502 -3.495 12.900 1.00 85.62 167 VAL A N 1
ATOM 1247 C CA . VAL A 1 167 ? 0.840 -4.310 13.934 1.00 85.62 167 VAL A CA 1
ATOM 1248 C C . VAL A 1 167 ? 1.797 -4.606 15.090 1.00 85.62 167 VAL A C 1
ATOM 1250 O O . VAL A 1 167 ? 1.437 -4.423 16.254 1.00 85.62 167 VAL A O 1
ATOM 1253 N N . ARG A 1 168 ? 3.036 -5.008 14.780 1.00 83.31 168 ARG A N 1
ATOM 1254 C CA . ARG A 1 168 ? 4.102 -5.260 15.759 1.00 83.31 168 ARG A CA 1
ATOM 1255 C C . ARG A 1 168 ? 4.492 -4.003 16.533 1.00 83.31 168 ARG A C 1
ATOM 1257 O O . ARG A 1 168 ? 4.633 -4.077 17.751 1.00 83.31 168 ARG A O 1
ATOM 1264 N N . GLY A 1 169 ? 4.628 -2.859 15.860 1.00 79.12 169 GLY A N 1
ATOM 1265 C CA . GLY A 1 169 ? 4.923 -1.585 16.520 1.00 79.12 169 GLY A CA 1
ATOM 1266 C C . GLY A 1 169 ? 3.818 -1.165 17.493 1.00 79.12 169 GLY A C 1
ATOM 1267 O O . GLY A 1 169 ? 4.110 -0.866 18.648 1.00 79.12 169 GLY A O 1
ATOM 1268 N N . ILE A 1 170 ? 2.546 -1.240 17.077 1.00 83.50 170 ILE A N 1
ATOM 1269 C CA . ILE A 1 170 ? 1.395 -0.965 17.959 1.00 83.50 170 ILE A CA 1
ATOM 1270 C C . ILE A 1 170 ? 1.391 -1.939 19.144 1.00 83.50 170 ILE A C 1
ATOM 1272 O O . ILE A 1 170 ? 1.217 -1.512 20.283 1.00 83.50 170 ILE A O 1
ATOM 1276 N N . LYS A 1 171 ? 1.641 -3.233 18.899 1.00 86.44 171 LYS A N 1
ATOM 1277 C CA . LYS A 1 171 ? 1.708 -4.253 19.954 1.00 86.44 171 LYS A CA 1
ATOM 1278 C C . LYS A 1 171 ? 2.760 -3.900 21.003 1.00 86.44 171 LYS A C 1
ATOM 1280 O O . LYS A 1 171 ? 2.458 -3.919 22.189 1.00 86.44 171 LYS A O 1
ATOM 1285 N N . SER A 1 172 ? 3.962 -3.531 20.559 1.00 82.00 172 SER A N 1
ATOM 1286 C CA . SER A 1 172 ? 5.060 -3.138 21.446 1.00 82.00 172 SER A CA 1
ATOM 1287 C C . SER A 1 172 ? 4.711 -1.909 22.281 1.00 82.00 172 SER A C 1
ATOM 1289 O O . SER A 1 172 ? 5.017 -1.885 23.470 1.00 82.00 172 SER A O 1
ATOM 1291 N N . VAL A 1 173 ? 4.066 -0.900 21.685 1.00 80.69 173 VAL A N 1
ATOM 1292 C CA . VAL A 1 173 ? 3.621 0.301 22.409 1.00 80.69 173 VAL A CA 1
ATOM 1293 C C . VAL A 1 173 ? 2.620 -0.076 23.501 1.00 80.69 173 VAL A C 1
ATOM 1295 O O . VAL A 1 173 ? 2.824 0.303 24.651 1.00 80.69 173 VAL A O 1
ATOM 1298 N N . ILE A 1 174 ? 1.603 -0.881 23.178 1.00 85.00 174 ILE A N 1
ATOM 1299 C CA . ILE A 1 174 ? 0.599 -1.338 24.153 1.00 85.00 174 ILE A CA 1
ATOM 1300 C C . ILE A 1 174 ? 1.257 -2.128 25.290 1.00 85.00 174 ILE A C 1
ATOM 1302 O O . ILE A 1 174 ? 1.011 -1.837 26.454 1.00 85.00 174 ILE A O 1
ATOM 1306 N N . GLU A 1 175 ? 2.106 -3.107 24.968 1.00 84.50 175 GLU A N 1
ATOM 1307 C CA . GLU A 1 175 ? 2.747 -3.973 25.966 1.00 84.50 175 GLU A CA 1
ATOM 1308 C C . GLU A 1 175 ? 3.714 -3.193 26.870 1.00 84.50 175 GLU A C 1
ATOM 1310 O O . GLU A 1 175 ? 3.672 -3.353 28.088 1.00 84.50 175 GLU A O 1
ATOM 1315 N N . SER A 1 176 ? 4.528 -2.292 26.309 1.00 79.44 176 SER A N 1
ATOM 1316 C CA . SER A 1 176 ? 5.427 -1.435 27.101 1.00 79.44 176 SER A CA 1
ATOM 1317 C C . SER A 1 176 ? 4.688 -0.441 28.003 1.00 79.44 176 SER A C 1
ATOM 1319 O O . SER A 1 176 ? 5.177 -0.107 29.081 1.00 79.44 176 SER A O 1
ATOM 1321 N N . SER A 1 177 ? 3.482 -0.018 27.614 1.00 79.50 177 SER A N 1
ATOM 1322 C CA . SER A 1 177 ? 2.667 0.908 28.407 1.00 79.50 177 SER A CA 1
ATOM 1323 C C . SER A 1 177 ? 2.105 0.270 29.684 1.00 79.50 177 SER A C 1
ATOM 1325 O O . SER A 1 177 ? 1.638 0.990 30.560 1.00 79.50 177 SER A O 1
ATOM 1327 N N . ILE A 1 178 ? 2.174 -1.059 29.830 1.00 79.50 178 ILE A N 1
ATOM 1328 C CA . ILE A 1 178 ? 1.737 -1.762 31.046 1.00 79.50 178 ILE A CA 1
ATOM 1329 C C . ILE A 1 178 ? 2.743 -1.561 32.185 1.00 79.50 178 ILE A C 1
ATOM 1331 O O . ILE A 1 178 ? 2.349 -1.447 33.341 1.00 79.50 178 ILE A O 1
ATOM 1335 N N . SER A 1 179 ? 4.041 -1.546 31.866 1.00 68.75 179 SER A N 1
ATOM 1336 C CA . SER A 1 179 ? 5.125 -1.564 32.856 1.00 68.75 179 SER A CA 1
ATOM 1337 C C . SER A 1 179 ? 5.601 -0.186 33.314 1.00 68.75 179 SER A C 1
ATOM 1339 O O . SER A 1 179 ? 6.282 -0.106 34.329 1.00 68.75 179 SER A O 1
ATOM 1341 N N . VAL A 1 180 ? 5.314 0.873 32.548 1.00 62.09 180 VAL A N 1
ATOM 1342 C CA . VAL A 1 180 ? 5.906 2.208 32.765 1.00 62.09 180 VAL A CA 1
ATOM 1343 C C . VAL A 1 180 ? 5.018 3.101 33.641 1.00 62.09 180 VAL A C 1
ATOM 1345 O O . VAL A 1 180 ? 5.558 3.838 34.454 1.00 62.09 180 VAL A O 1
ATOM 1348 N N . ASP A 1 181 ? 3.690 2.994 33.515 1.00 57.59 181 ASP A N 1
ATOM 1349 C CA . ASP A 1 181 ? 2.671 3.466 34.470 1.00 57.59 181 ASP A CA 1
ATOM 1350 C C . ASP A 1 181 ? 1.284 3.022 33.936 1.00 57.59 181 ASP A C 1
ATOM 1352 O O . ASP A 1 181 ? 1.022 3.219 32.739 1.00 57.59 181 ASP A O 1
ATOM 1356 N N . PRO A 1 182 ? 0.373 2.415 34.723 1.00 44.44 182 PRO A N 1
ATOM 1357 C CA . PRO A 1 182 ? -0.926 1.955 34.223 1.00 44.44 182 PRO A CA 1
ATOM 1358 C C . PRO A 1 182 ? -1.829 3.135 33.812 1.00 44.44 182 PRO A C 1
ATOM 1360 O O . PRO A 1 182 ? -2.575 3.679 34.618 1.00 44.44 182 PRO A O 1
ATOM 1363 N N . GLY A 1 183 ? -1.777 3.543 32.539 1.00 50.50 183 GLY A N 1
ATOM 1364 C CA . GLY A 1 183 ? -2.642 4.606 31.996 1.00 50.50 183 GLY A CA 1
ATOM 1365 C C . GLY A 1 183 ? -2.118 5.361 30.768 1.00 50.50 183 GLY A C 1
ATOM 1366 O O . GLY A 1 183 ? -2.862 6.134 30.175 1.00 50.50 183 GLY A O 1
ATOM 1367 N N . VAL A 1 184 ? -0.867 5.134 30.352 1.00 66.00 184 VAL A N 1
ATOM 1368 C CA . VAL A 1 184 ? -0.187 5.978 29.344 1.00 66.00 184 VAL A CA 1
ATOM 1369 C C . VAL A 1 184 ? -0.610 5.705 27.890 1.00 66.00 184 VAL A C 1
ATOM 1371 O O . VAL A 1 184 ? -0.466 6.579 27.033 1.00 66.00 184 VAL A O 1
ATOM 1374 N N . TRP A 1 185 ? -1.152 4.525 27.570 1.00 78.06 185 TRP A N 1
ATOM 1375 C CA . TRP A 1 185 ? -1.622 4.267 26.206 1.00 78.06 185 TRP A CA 1
ATOM 1376 C C . TRP A 1 185 ? -2.993 4.908 25.963 1.00 78.06 185 TRP A C 1
ATOM 1378 O O . TRP A 1 185 ? -4.019 4.407 26.433 1.00 78.06 185 TRP A O 1
ATOM 1388 N N . ASP A 1 186 ? -3.012 5.998 25.188 1.00 78.94 186 ASP A N 1
ATOM 1389 C CA . ASP A 1 186 ? -4.253 6.608 24.710 1.00 78.94 186 ASP A CA 1
ATOM 1390 C C . ASP A 1 186 ? -4.964 5.642 23.755 1.00 78.94 186 ASP A C 1
ATOM 1392 O O . ASP A 1 186 ? -4.577 5.462 22.597 1.00 78.94 186 ASP A O 1
ATOM 1396 N N . ARG A 1 187 ? -5.992 4.973 24.288 1.00 85.12 187 ARG A N 1
ATOM 1397 C CA . ARG A 1 187 ? -6.850 4.040 23.555 1.00 85.12 187 ARG A CA 1
ATOM 1398 C C . ARG A 1 187 ? -7.431 4.758 22.325 1.00 85.12 187 ARG A C 1
ATOM 1400 O O . ARG A 1 187 ? -8.214 5.692 22.529 1.00 85.12 187 ARG A O 1
ATOM 1407 N N . PRO A 1 188 ? -7.081 4.349 21.092 1.00 86.12 188 PRO A N 1
ATOM 1408 C CA . PRO A 1 188 ? -7.534 5.032 19.890 1.00 86.12 188 PRO A CA 1
ATOM 1409 C C . PRO A 1 188 ? -8.986 4.680 19.584 1.00 86.12 188 PRO A C 1
ATOM 1411 O O . PRO A 1 188 ? -9.394 3.526 19.671 1.00 86.12 188 PRO A O 1
ATOM 1414 N N . GLU A 1 189 ? -9.755 5.671 19.170 1.00 88.06 189 GLU A N 1
ATOM 1415 C CA . GLU A 1 189 ? -11.116 5.448 18.705 1.00 88.06 189 GLU A CA 1
ATOM 1416 C C . GLU A 1 189 ? -11.122 4.702 17.363 1.00 88.06 189 GLU A C 1
ATOM 1418 O O . GLU A 1 189 ? -10.413 5.074 16.426 1.00 88.06 189 GLU A O 1
ATOM 1423 N N . LEU A 1 190 ? -11.899 3.620 17.273 1.00 90.50 190 LEU A N 1
ATOM 1424 C CA . LEU A 1 190 ? -12.082 2.868 16.032 1.00 90.50 190 LEU A CA 1
ATOM 1425 C C . LEU A 1 190 ? -13.311 3.388 15.290 1.00 90.50 190 LEU A C 1
ATOM 1427 O O . LEU A 1 190 ? -14.346 3.623 15.903 1.00 90.50 190 LEU A O 1
ATOM 1431 N N . VAL A 1 191 ? -13.225 3.503 13.965 1.00 91.12 191 VAL A N 1
ATOM 1432 C CA . VAL A 1 191 ? -14.393 3.803 13.126 1.00 91.12 191 VAL A CA 1
ATOM 1433 C C . VAL A 1 191 ? -14.811 2.523 12.423 1.00 91.12 191 VAL A C 1
ATOM 1435 O O . VAL A 1 191 ? -14.044 1.981 11.619 1.00 91.12 191 VAL A O 1
ATOM 1438 N N . LEU A 1 192 ? -16.003 2.029 12.748 1.00 93.19 192 LEU A N 1
ATOM 1439 C CA . LEU A 1 192 ? -16.486 0.722 12.317 1.00 93.19 192 LEU A CA 1
ATOM 1440 C C . LEU A 1 192 ? -17.772 0.834 11.494 1.00 93.19 192 LEU A C 1
ATOM 1442 O O . LEU A 1 192 ? -18.651 1.640 11.791 1.00 93.19 192 LEU A O 1
ATOM 1446 N N . ALA A 1 193 ? -17.881 -0.017 10.476 1.00 93.44 193 ALA A N 1
ATOM 1447 C CA . ALA A 1 193 ? -19.111 -0.237 9.726 1.00 93.44 193 ALA A CA 1
ATOM 1448 C C . ALA A 1 193 ? -19.715 -1.596 10.131 1.00 93.44 193 ALA A C 1
ATOM 1450 O O . ALA A 1 193 ? -19.011 -2.606 10.002 1.00 93.44 193 ALA A O 1
ATOM 1451 N N . PRO A 1 194 ? -20.964 -1.644 10.624 1.00 94.50 194 PRO A N 1
ATOM 1452 C CA . PRO A 1 194 ? -21.624 -2.888 10.999 1.00 94.50 194 PRO A CA 1
ATOM 1453 C C . PRO A 1 194 ? -22.040 -3.671 9.751 1.00 94.50 194 PRO A C 1
ATOM 1455 O O . PRO A 1 194 ? -22.531 -3.102 8.767 1.00 94.50 194 PRO A O 1
ATOM 1458 N N . VAL A 1 195 ? -21.837 -4.985 9.791 1.00 93.50 195 VAL A N 1
ATOM 1459 C CA . VAL A 1 195 ? -22.207 -5.911 8.723 1.00 93.50 195 VAL A CA 1
ATOM 1460 C C . VAL A 1 195 ? -22.878 -7.165 9.264 1.00 93.50 195 VAL A C 1
ATOM 1462 O O . VAL A 1 195 ? -22.578 -7.662 10.351 1.00 93.50 195 VAL A O 1
ATOM 1465 N N . ASP A 1 196 ? -23.787 -7.688 8.457 1.00 91.56 196 ASP A N 1
ATOM 1466 C CA . ASP A 1 196 ? -24.462 -8.950 8.684 1.00 91.56 196 ASP A CA 1
ATOM 1467 C C . ASP A 1 196 ? -23.441 -10.102 8.612 1.00 91.56 196 ASP A C 1
ATOM 1469 O O . ASP A 1 196 ? -22.744 -10.236 7.597 1.00 91.56 196 ASP A O 1
ATOM 1473 N N . PRO A 1 197 ? -23.322 -10.937 9.660 1.00 88.25 197 PRO A N 1
ATOM 1474 C CA . PRO A 1 197 ? -22.388 -12.061 9.660 1.00 88.25 197 PRO A CA 1
ATOM 1475 C C . PRO A 1 197 ? -22.819 -13.201 8.724 1.00 88.25 197 PRO A C 1
ATOM 1477 O O . PRO A 1 197 ? -21.986 -14.017 8.331 1.00 88.25 197 PRO A O 1
ATOM 1480 N N . ASN A 1 198 ? -24.105 -13.276 8.369 1.00 89.00 198 ASN A N 1
ATOM 1481 C CA . ASN A 1 198 ? -24.695 -14.405 7.652 1.00 89.00 198 ASN A CA 1
ATOM 1482 C C . ASN A 1 198 ? -24.973 -14.088 6.179 1.00 89.00 198 ASN A C 1
ATOM 1484 O O . ASN A 1 198 ? -25.036 -14.998 5.351 1.00 89.00 198 ASN A O 1
ATOM 1488 N N . VAL A 1 199 ? -25.133 -12.809 5.831 1.00 88.75 199 VAL A N 1
ATOM 1489 C CA . VAL A 1 199 ? -25.471 -12.385 4.468 1.00 88.75 199 VAL A CA 1
ATOM 1490 C C . VAL A 1 199 ? -24.278 -11.720 3.792 1.00 88.75 199 VAL A C 1
ATOM 1492 O O . VAL A 1 199 ? -23.784 -10.685 4.228 1.00 88.75 199 VAL A O 1
ATOM 1495 N N . THR A 1 200 ? -23.843 -12.290 2.666 1.00 84.25 200 THR A N 1
ATOM 1496 C CA . THR A 1 200 ? -22.761 -11.745 1.832 1.00 84.25 200 THR A CA 1
ATOM 1497 C C . THR A 1 200 ? -23.307 -11.277 0.482 1.00 84.25 200 THR A C 1
ATOM 1499 O O . THR A 1 200 ? -23.927 -12.049 -0.245 1.00 84.25 200 THR A O 1
ATOM 1502 N N . ILE A 1 201 ? -23.027 -10.029 0.107 1.00 80.44 201 ILE A N 1
ATOM 1503 C CA . ILE A 1 201 ? -23.378 -9.414 -1.177 1.00 80.44 201 ILE A CA 1
ATOM 1504 C C . ILE A 1 201 ? -22.083 -9.047 -1.908 1.00 80.44 201 ILE A C 1
ATOM 1506 O O . ILE A 1 201 ? -21.281 -8.245 -1.434 1.00 80.44 201 ILE A O 1
ATOM 1510 N N . GLY A 1 202 ? -21.847 -9.649 -3.078 1.00 74.81 202 GLY A N 1
ATOM 1511 C CA . GLY A 1 202 ? -20.664 -9.343 -3.894 1.00 74.81 202 GLY A CA 1
ATOM 1512 C C . GLY A 1 202 ? -19.324 -9.649 -3.210 1.00 74.81 202 GLY A C 1
ATOM 1513 O O . GLY A 1 202 ? -18.340 -8.963 -3.476 1.00 74.81 202 GLY A O 1
ATOM 1514 N N . GLY A 1 203 ? -19.294 -10.648 -2.320 1.00 78.94 203 GLY A N 1
ATOM 1515 C CA . GLY A 1 203 ? -18.106 -11.033 -1.546 1.00 78.94 203 GLY A CA 1
ATOM 1516 C C . GLY A 1 203 ? -17.861 -10.201 -0.281 1.00 78.94 203 GLY A C 1
ATOM 1517 O O . GLY A 1 203 ? -16.885 -10.458 0.420 1.00 78.94 203 GLY A O 1
ATOM 1518 N N . GLN A 1 204 ? -18.732 -9.234 0.028 1.00 83.50 204 GLN A N 1
ATOM 1519 C CA . GLN A 1 204 ? -18.676 -8.421 1.245 1.00 83.50 204 GLN A CA 1
ATOM 1520 C C . GLN A 1 204 ? -19.920 -8.669 2.105 1.00 83.50 204 GLN A C 1
ATOM 1522 O O . GLN A 1 204 ? -20.985 -8.966 1.574 1.00 83.50 204 GLN A O 1
ATOM 1527 N N . GLY A 1 205 ? -19.801 -8.554 3.425 1.00 87.00 205 GLY A N 1
ATOM 1528 C CA . GLY A 1 205 ? -20.934 -8.638 4.345 1.00 87.00 205 GLY A CA 1
ATOM 1529 C C . GLY A 1 205 ? -21.958 -7.552 4.028 1.00 87.00 205 GLY A C 1
ATOM 1530 O O . GLY A 1 205 ? -21.587 -6.419 3.698 1.00 87.00 205 GLY A O 1
ATOM 1531 N N . ARG A 1 206 ? -23.245 -7.900 4.085 1.00 90.62 206 ARG A N 1
ATOM 1532 C CA . ARG A 1 206 ? -24.334 -6.943 3.880 1.00 90.62 206 ARG A CA 1
ATOM 1533 C C . ARG A 1 206 ? -24.236 -5.864 4.953 1.00 90.62 206 ARG A C 1
ATOM 1535 O O . ARG A 1 206 ? -24.123 -6.176 6.132 1.00 90.62 206 ARG A O 1
ATOM 1542 N N . ARG A 1 207 ? -24.267 -4.597 4.549 1.00 90.19 207 ARG A N 1
ATOM 1543 C CA . ARG A 1 207 ? -24.264 -3.471 5.489 1.00 90.19 207 ARG A CA 1
ATOM 1544 C C . ARG A 1 207 ? -25.556 -3.457 6.297 1.00 90.19 207 ARG A C 1
ATOM 1546 O O . ARG A 1 207 ? -26.622 -3.686 5.730 1.00 90.19 207 ARG A O 1
ATOM 1553 N N . ILE A 1 208 ? -25.427 -3.154 7.580 1.00 91.69 208 ILE A N 1
ATOM 1554 C CA . ILE A 1 208 ? -26.559 -2.952 8.483 1.00 91.69 208 ILE A CA 1
ATOM 1555 C C . ILE A 1 208 ? -26.990 -1.488 8.399 1.00 91.69 208 ILE A C 1
ATOM 1557 O O . ILE A 1 208 ? -26.142 -0.596 8.498 1.00 91.69 208 ILE A O 1
ATOM 1561 N N . THR A 1 209 ? -28.281 -1.240 8.177 1.00 90.50 209 THR A N 1
ATOM 1562 C CA . THR A 1 209 ? -28.833 0.125 8.172 1.00 90.50 209 THR A CA 1
ATOM 1563 C C . THR A 1 209 ? -28.962 0.667 9.600 1.00 90.50 209 THR A C 1
ATOM 1565 O O . THR A 1 209 ? -28.983 -0.120 10.547 1.00 90.50 209 THR A O 1
ATOM 1568 N N . PRO A 1 210 ? -29.074 1.993 9.800 1.00 89.75 210 PRO A N 1
ATOM 1569 C CA . PRO A 1 210 ? -29.307 2.551 11.132 1.00 89.75 210 PRO A CA 1
ATOM 1570 C C . PRO A 1 210 ? -30.537 1.944 11.828 1.00 89.75 210 PRO A C 1
ATOM 1572 O O . PRO A 1 210 ? -30.450 1.566 12.992 1.00 89.75 210 PRO A O 1
ATOM 1575 N N . ASP A 1 211 ? -31.646 1.748 11.109 1.00 89.38 211 ASP A N 1
ATOM 1576 C CA . ASP A 1 211 ? -32.871 1.166 11.678 1.00 89.38 211 ASP A CA 1
ATOM 1577 C C . ASP A 1 211 ? -32.675 -0.279 12.151 1.00 89.38 211 ASP A C 1
ATOM 1579 O O . ASP A 1 211 ? -33.117 -0.641 13.241 1.00 89.38 211 ASP A O 1
ATOM 1583 N N . GLU A 1 212 ? -31.991 -1.106 11.355 1.00 91.50 212 GLU A N 1
ATOM 1584 C CA . GLU A 1 212 ? -31.642 -2.482 11.730 1.00 91.50 212 GLU A CA 1
ATOM 1585 C C . GLU A 1 212 ? -30.674 -2.507 12.920 1.00 91.50 212 GLU A C 1
ATOM 1587 O O . GLU A 1 212 ? -30.776 -3.369 13.799 1.00 91.50 212 GLU A O 1
ATOM 1592 N N . PHE A 1 213 ? -29.749 -1.542 12.960 1.00 90.88 213 PHE A N 1
ATOM 1593 C CA . PHE A 1 213 ? -28.770 -1.392 14.027 1.00 90.88 213 PHE A CA 1
ATOM 1594 C C . PHE A 1 213 ? -29.434 -1.142 15.383 1.00 90.88 213 PHE A C 1
ATOM 1596 O O . PHE A 1 213 ? -29.044 -1.757 16.369 1.00 90.88 213 PHE A O 1
ATOM 1603 N N . PHE A 1 214 ? -30.455 -0.282 15.441 1.00 87.88 214 PHE A N 1
ATOM 1604 C CA . PHE A 1 214 ? -31.166 0.018 16.691 1.00 87.88 214 PHE A CA 1
ATOM 1605 C C . PHE A 1 214 ? -32.115 -1.100 17.152 1.00 87.88 214 PHE A C 1
ATOM 1607 O O . PHE A 1 214 ? -32.533 -1.101 18.310 1.00 87.88 214 PHE A O 1
ATOM 1614 N N . GLN A 1 215 ? -32.457 -2.046 16.274 1.00 90.38 215 GLN A N 1
ATOM 1615 C CA . GLN A 1 215 ? -33.363 -3.161 16.580 1.00 90.38 215 GLN A CA 1
ATOM 1616 C C . GLN A 1 215 ? -32.646 -4.428 17.064 1.00 90.38 215 GLN A C 1
ATOM 1618 O O . GLN A 1 215 ? -33.295 -5.310 17.624 1.00 90.38 215 GLN A O 1
ATOM 1623 N N . THR A 1 216 ? -31.332 -4.529 16.858 1.00 88.62 216 THR A N 1
ATOM 1624 C CA . THR A 1 216 ? -30.559 -5.758 17.097 1.00 88.62 216 THR A CA 1
ATOM 1625 C C . THR A 1 216 ? -29.401 -5.485 18.052 1.00 88.62 216 THR A C 1
ATOM 1627 O O . THR A 1 216 ? -28.836 -4.392 18.059 1.00 88.62 216 THR A O 1
ATOM 1630 N N . ASP A 1 217 ? -29.011 -6.474 18.859 1.00 86.69 217 ASP A N 1
ATOM 1631 C CA . ASP A 1 217 ? -27.864 -6.313 19.749 1.00 86.69 217 ASP A CA 1
ATOM 1632 C C . ASP A 1 217 ? -26.556 -6.144 18.956 1.00 86.69 217 ASP A C 1
ATOM 1634 O O . ASP A 1 217 ? -26.263 -6.873 18.009 1.00 86.69 217 ASP A O 1
ATOM 1638 N N . SER A 1 218 ? -25.717 -5.194 19.378 1.00 84.31 218 SER A N 1
ATOM 1639 C CA . SER A 1 218 ? -24.430 -4.916 18.722 1.00 84.31 218 SER A CA 1
ATOM 1640 C C . SER A 1 218 ? -23.474 -6.118 18.712 1.00 84.31 218 SER A C 1
ATOM 1642 O O . SER A 1 218 ? -22.603 -6.230 17.842 1.00 84.31 218 SER A O 1
ATOM 1644 N N . GLY A 1 219 ? -23.656 -7.030 19.670 1.00 86.88 219 GLY A N 1
ATOM 1645 C CA . GLY A 1 219 ? -22.950 -8.289 19.793 1.00 86.88 219 GLY A CA 1
ATOM 1646 C C . GLY A 1 219 ? -23.434 -9.358 18.825 1.00 86.88 219 GLY A C 1
ATOM 1647 O O . GLY A 1 219 ? -22.862 -10.441 18.879 1.00 86.88 219 GLY A O 1
ATOM 1648 N N . GLU A 1 220 ? -24.404 -9.076 17.943 1.00 90.75 220 GLU A N 1
ATOM 1649 C CA . GLU A 1 220 ? -24.861 -9.936 16.840 1.00 90.75 220 GLU A CA 1
ATOM 1650 C C . GLU A 1 220 ? -24.240 -9.566 15.482 1.00 90.75 220 GLU A C 1
ATOM 1652 O O . GLU A 1 220 ? -24.182 -10.419 14.592 1.00 90.75 220 GLU A O 1
ATOM 1657 N N . PHE A 1 221 ? -23.660 -8.372 15.340 1.00 93.44 221 PHE A N 1
ATOM 1658 C CA . PHE A 1 221 ? -23.029 -7.914 14.098 1.00 93.44 221 PHE A CA 1
ATOM 1659 C C . PHE A 1 221 ? -21.552 -8.292 13.981 1.00 93.44 221 PHE A C 1
ATOM 1661 O O . PHE A 1 221 ? -20.804 -8.306 14.962 1.00 93.44 221 PHE A O 1
ATOM 1668 N N . ASP A 1 222 ? -21.108 -8.544 12.750 1.00 95.00 222 ASP A N 1
ATOM 1669 C CA . ASP A 1 222 ? -19.693 -8.445 12.404 1.00 95.00 222 ASP A CA 1
ATOM 1670 C C . ASP A 1 222 ? -19.359 -7.005 11.999 1.00 95.00 222 ASP A C 1
ATOM 1672 O O . ASP A 1 222 ? -20.239 -6.190 11.730 1.00 95.00 222 ASP A O 1
ATOM 1676 N N . TRP A 1 223 ? -18.072 -6.657 11.986 1.00 94.69 223 TRP A N 1
ATOM 1677 C CA . TRP A 1 223 ? -17.657 -5.260 11.831 1.00 94.69 223 TRP A CA 1
ATOM 1678 C C . TRP A 1 223 ? -16.508 -5.099 10.851 1.00 94.69 223 TRP A C 1
ATOM 1680 O O . TRP A 1 223 ? -15.524 -5.827 10.917 1.00 94.69 223 TRP A O 1
ATOM 1690 N N . TYR A 1 224 ? -16.557 -4.082 10.000 1.00 93.19 224 TYR A N 1
ATOM 1691 C CA . TYR A 1 224 ? -15.414 -3.668 9.190 1.00 93.19 224 TYR A CA 1
ATOM 1692 C C . TYR A 1 224 ? -14.722 -2.455 9.798 1.00 93.19 224 TYR A C 1
ATOM 1694 O O . TYR A 1 224 ? -15.345 -1.424 10.036 1.00 93.19 224 TYR A O 1
ATOM 1702 N N . ALA A 1 225 ? -13.410 -2.571 10.026 1.00 92.00 225 ALA A N 1
ATOM 1703 C CA . ALA A 1 225 ? -12.587 -1.480 10.542 1.00 92.00 225 ALA A CA 1
ATOM 1704 C C . ALA A 1 225 ? -12.235 -0.477 9.440 1.00 92.00 225 ALA A C 1
ATOM 1706 O O . ALA A 1 225 ? -11.184 -0.581 8.807 1.00 92.00 225 ALA A O 1
ATOM 1707 N N . VAL A 1 226 ? -13.113 0.504 9.230 1.00 89.31 226 VAL A N 1
ATOM 1708 C CA . VAL A 1 226 ? -12.922 1.583 8.247 1.00 89.31 226 VAL A CA 1
ATOM 1709 C C . VAL A 1 226 ? -11.733 2.462 8.632 1.00 89.31 226 VAL A C 1
ATOM 1711 O O . VAL A 1 226 ? -10.927 2.831 7.769 1.00 89.31 226 VAL A O 1
ATOM 1714 N N . CYS A 1 227 ? -11.564 2.710 9.933 1.00 87.00 227 CYS A N 1
ATOM 1715 C CA . CYS A 1 227 ? -10.367 3.311 10.515 1.00 87.00 227 CYS A CA 1
ATOM 1716 C C . CYS A 1 227 ? -9.840 2.439 11.661 1.00 87.00 227 CYS A C 1
ATOM 1718 O O . CYS A 1 227 ? -10.608 1.830 12.403 1.00 87.00 227 CYS A O 1
ATOM 1720 N N . GLY A 1 228 ? -8.514 2.375 11.812 1.00 86.31 228 GLY A N 1
ATOM 1721 C CA . GLY A 1 228 ? -7.884 1.622 12.903 1.00 86.31 228 GLY A CA 1
ATOM 1722 C C . GLY A 1 228 ? -7.696 0.120 12.651 1.00 86.31 228 GLY A C 1
ATOM 1723 O O . GLY A 1 228 ? -7.441 -0.618 13.598 1.00 86.31 228 GLY A O 1
ATOM 1724 N N . GLN A 1 229 ? -7.740 -0.348 11.396 1.00 87.75 229 GLN A N 1
ATOM 1725 C CA . GLN A 1 229 ? -7.564 -1.769 11.040 1.00 87.75 229 GLN A CA 1
ATOM 1726 C C . GLN A 1 229 ? -6.323 -2.446 11.663 1.00 87.75 229 GLN A C 1
ATOM 1728 O O . GLN A 1 229 ? -6.412 -3.578 12.129 1.00 87.75 229 GLN A O 1
ATOM 1733 N N . HIS A 1 230 ? -5.173 -1.759 11.716 1.00 87.50 230 HIS A N 1
ATOM 1734 C CA . HIS A 1 230 ? -3.946 -2.304 12.308 1.00 87.50 230 HIS A CA 1
ATOM 1735 C C . HIS A 1 230 ? -4.075 -2.430 13.825 1.00 87.50 230 HIS A C 1
ATOM 1737 O O . HIS A 1 230 ? -3.626 -3.416 14.395 1.00 87.50 230 HIS A O 1
ATOM 1743 N N . THR A 1 231 ? -4.717 -1.454 14.466 1.00 89.31 231 THR A N 1
ATOM 1744 C CA . THR A 1 231 ? -4.986 -1.475 15.902 1.00 89.31 231 THR A CA 1
ATOM 1745 C C . THR A 1 231 ? -5.950 -2.603 16.250 1.00 89.31 231 THR A C 1
ATOM 1747 O O . THR A 1 231 ? -5.659 -3.380 17.152 1.00 89.31 231 THR A O 1
ATOM 1750 N N . ALA A 1 232 ? -7.051 -2.743 15.506 1.00 92.12 232 ALA A N 1
ATOM 1751 C CA . ALA A 1 232 ? -8.007 -3.829 15.698 1.00 92.12 232 ALA A CA 1
ATOM 1752 C C . ALA A 1 232 ? -7.333 -5.202 15.543 1.00 92.12 232 ALA A C 1
ATOM 1754 O O . ALA A 1 232 ? -7.527 -6.090 16.370 1.00 92.12 232 ALA A O 1
ATOM 1755 N N . GLU A 1 233 ? -6.475 -5.364 14.532 1.00 93.19 233 GLU A N 1
ATOM 1756 C CA . GLU A 1 233 ? -5.683 -6.582 14.353 1.00 93.19 233 GLU A CA 1
ATOM 1757 C C . GLU A 1 233 ? -4.718 -6.828 15.525 1.00 93.19 233 GLU A C 1
ATOM 1759 O O . GLU A 1 233 ? -4.639 -7.942 16.044 1.00 93.19 233 GLU A O 1
ATOM 1764 N N . THR A 1 234 ? -4.020 -5.796 16.007 1.00 92.44 234 THR A N 1
ATOM 1765 C CA . THR A 1 234 ? -3.176 -5.909 17.204 1.00 92.44 234 THR A CA 1
ATOM 1766 C C . THR A 1 234 ? -3.986 -6.343 18.428 1.00 92.44 234 THR A C 1
ATOM 1768 O O . THR A 1 234 ? -3.547 -7.236 19.153 1.00 92.44 234 THR A O 1
ATOM 1771 N N . MET A 1 235 ? -5.163 -5.752 18.655 1.00 94.00 235 MET A N 1
ATOM 1772 C CA . MET A 1 235 ? -6.040 -6.093 19.780 1.00 94.00 235 MET A CA 1
ATOM 1773 C C . MET A 1 235 ? -6.460 -7.562 19.732 1.00 94.00 235 MET A C 1
ATOM 1775 O O . MET A 1 235 ? -6.306 -8.260 20.731 1.00 94.00 235 MET A O 1
ATOM 1779 N N . LYS A 1 236 ? -6.885 -8.069 18.568 1.00 95.00 236 LYS A N 1
ATOM 1780 C CA . LYS A 1 236 ? -7.203 -9.497 18.390 1.00 95.00 236 LYS A CA 1
ATOM 1781 C C . LYS A 1 236 ? -6.029 -10.401 18.731 1.00 95.00 236 LYS A C 1
ATOM 1783 O O . LYS A 1 236 ? -6.194 -11.384 19.444 1.00 95.00 236 LYS A O 1
ATOM 1788 N N . ARG A 1 237 ? -4.824 -10.066 18.258 1.00 95.25 237 ARG A N 1
ATOM 1789 C CA . ARG A 1 237 ? -3.613 -10.853 18.543 1.00 95.25 237 ARG A CA 1
ATOM 1790 C C . ARG A 1 237 ? -3.231 -10.834 20.021 1.00 95.25 237 ARG A C 1
ATOM 1792 O O . ARG A 1 237 ? -2.656 -11.807 20.497 1.00 95.25 237 ARG A O 1
ATOM 1799 N N . LEU A 1 238 ? -3.505 -9.740 20.733 1.00 94.50 238 LEU A N 1
ATOM 1800 C CA . LEU A 1 238 ? -3.312 -9.652 22.183 1.00 94.50 238 LEU A CA 1
ATOM 1801 C C . LEU A 1 238 ? -4.357 -10.482 22.937 1.00 94.50 238 LEU A C 1
ATOM 1803 O O . LEU A 1 238 ? -3.987 -11.185 23.875 1.00 94.50 238 LEU A O 1
ATOM 1807 N N . VAL A 1 239 ? -5.620 -10.444 22.496 1.00 94.88 239 VAL A N 1
ATOM 1808 C CA . VAL A 1 239 ? -6.714 -11.268 23.037 1.00 94.88 239 VAL A CA 1
ATOM 1809 C C . VAL A 1 239 ? -6.431 -12.753 22.839 1.00 94.88 239 VAL A C 1
ATOM 1811 O O . VAL A 1 239 ? -6.458 -13.498 23.806 1.00 94.88 239 VAL A O 1
ATOM 1814 N N . GLY A 1 240 ? -6.061 -13.183 21.631 1.00 94.31 240 GLY A N 1
ATOM 1815 C CA . GLY A 1 240 ? -5.736 -14.587 21.350 1.00 94.31 240 GLY A CA 1
ATOM 1816 C C . GLY A 1 240 ? -4.474 -15.113 22.049 1.00 94.31 240 GLY A C 1
ATOM 1817 O O . GLY A 1 240 ? -4.214 -16.309 21.998 1.00 94.31 240 GLY A O 1
ATOM 1818 N N . LYS A 1 241 ? -3.677 -14.237 22.675 1.00 94.12 241 LYS A N 1
ATOM 1819 C CA . LYS A 1 241 ? -2.498 -14.595 23.483 1.00 94.12 241 LYS A CA 1
ATOM 1820 C C . LYS A 1 241 ? -2.729 -14.441 24.987 1.00 94.12 241 LYS A C 1
ATOM 1822 O O . LYS A 1 241 ? -1.762 -14.543 25.736 1.00 94.12 241 LYS A O 1
ATOM 1827 N N . ASP A 1 242 ? -3.950 -14.111 25.409 1.00 91.88 242 ASP A N 1
ATOM 1828 C CA . ASP A 1 242 ? -4.293 -13.812 26.803 1.00 91.88 242 ASP A CA 1
ATOM 1829 C C . ASP A 1 242 ? -3.334 -12.798 27.453 1.00 91.88 242 ASP A C 1
ATOM 1831 O O . ASP A 1 242 ? -2.926 -12.919 28.609 1.00 91.88 242 ASP A O 1
ATOM 1835 N N . SER A 1 243 ? -2.937 -11.775 26.687 1.00 92.25 243 SER A N 1
ATOM 1836 C CA . SER A 1 243 ? -2.002 -10.758 27.170 1.00 92.25 243 SER A CA 1
ATOM 1837 C C . SER A 1 243 ? -2.583 -10.003 28.377 1.00 92.25 243 SER A C 1
ATOM 1839 O O . SER A 1 243 ? -3.760 -9.630 28.348 1.00 92.25 243 SER A O 1
ATOM 1841 N N . PRO A 1 244 ? -1.767 -9.641 29.390 1.00 89.75 244 PRO A N 1
ATOM 1842 C CA . PRO A 1 244 ? -2.204 -8.773 30.486 1.00 89.75 244 PRO A CA 1
ATOM 1843 C C . PRO A 1 244 ? -2.824 -7.448 30.005 1.00 89.75 244 PRO A C 1
ATOM 1845 O O . PRO A 1 244 ? -3.734 -6.919 30.647 1.00 89.75 244 PRO A O 1
ATOM 1848 N N . ALA A 1 245 ? -2.400 -6.960 28.829 1.00 88.88 245 ALA A N 1
ATOM 1849 C CA . ALA A 1 245 ? -2.951 -5.780 28.157 1.00 88.88 245 ALA A CA 1
ATOM 1850 C C . ALA A 1 245 ? -4.476 -5.842 27.991 1.00 88.88 245 ALA A C 1
ATOM 1852 O O . ALA A 1 245 ? -5.152 -4.816 28.040 1.00 88.88 245 ALA A O 1
ATOM 1853 N N . VAL A 1 246 ? -5.017 -7.047 27.781 1.00 90.81 246 VAL A N 1
ATOM 1854 C CA . VAL A 1 246 ? -6.440 -7.272 27.511 1.00 90.81 246 VAL A CA 1
ATOM 1855 C C . VAL A 1 246 ? -7.285 -6.805 28.685 1.00 90.81 246 VAL A C 1
ATOM 1857 O O . VAL A 1 246 ? -8.271 -6.100 28.476 1.00 90.81 246 VAL A O 1
ATOM 1860 N N . LYS A 1 247 ? -6.871 -7.148 29.911 1.00 89.38 247 LYS A N 1
ATOM 1861 C CA . LYS A 1 247 ? -7.554 -6.731 31.139 1.00 89.38 247 LYS A CA 1
ATOM 1862 C C . LYS A 1 247 ? -7.305 -5.255 31.443 1.00 89.38 247 LYS A C 1
ATOM 1864 O O . LYS A 1 247 ? -8.250 -4.552 31.772 1.00 89.38 247 LYS A O 1
ATOM 1869 N N . VAL A 1 248 ? -6.060 -4.790 31.302 1.00 88.56 248 VAL A N 1
ATOM 1870 C CA . VAL A 1 248 ? -5.669 -3.402 31.617 1.00 88.56 248 VAL A CA 1
ATOM 1871 C C . VAL A 1 248 ? -6.418 -2.390 30.747 1.00 88.56 248 VAL A C 1
ATOM 1873 O O . VAL A 1 248 ? -6.912 -1.389 31.255 1.00 88.56 248 VAL A O 1
ATOM 1876 N N . TYR A 1 249 ? -6.536 -2.655 29.444 1.00 87.88 249 TYR A N 1
ATOM 1877 C CA . TYR A 1 249 ? -7.120 -1.706 28.490 1.00 87.88 249 TYR A CA 1
ATOM 1878 C C . TYR A 1 249 ? -8.546 -2.052 28.043 1.00 87.88 249 TYR A C 1
ATOM 1880 O O . TYR A 1 249 ? -9.132 -1.303 27.254 1.00 87.88 249 TYR A O 1
ATOM 1888 N N . GLY A 1 250 ? -9.111 -3.160 28.535 1.00 89.31 250 GLY A N 1
ATOM 1889 C CA . GLY A 1 250 ? -10.444 -3.629 28.152 1.00 89.31 250 GLY A CA 1
ATOM 1890 C C . GLY A 1 250 ? -10.531 -3.997 26.669 1.00 89.31 250 GLY A C 1
ATOM 1891 O O . GLY A 1 250 ? -11.428 -3.541 25.971 1.00 89.31 250 GLY A O 1
ATOM 1892 N N . LEU A 1 251 ? -9.573 -4.777 26.155 1.00 91.81 251 LEU A N 1
ATOM 1893 C CA . LEU A 1 251 ? -9.477 -5.051 24.711 1.00 91.81 251 LEU A CA 1
ATOM 1894 C C . LEU A 1 251 ? -10.502 -6.069 24.201 1.00 91.81 251 LEU A C 1
ATOM 1896 O O . LEU A 1 251 ? -10.741 -6.119 23.003 1.00 91.81 251 LEU A O 1
ATOM 1900 N N . ARG A 1 252 ? -11.078 -6.904 25.075 1.00 91.25 252 ARG A N 1
ATOM 1901 C CA . ARG A 1 252 ? -12.024 -7.951 24.656 1.00 91.25 252 ARG A CA 1
ATOM 1902 C C . ARG A 1 252 ? -13.400 -7.393 24.300 1.00 91.25 252 ARG A C 1
ATOM 1904 O O . ARG A 1 252 ? -14.041 -7.924 23.408 1.00 91.25 252 ARG A O 1
ATOM 1911 N N . THR A 1 253 ? -13.811 -6.323 24.972 1.00 91.00 253 THR A N 1
ATOM 1912 C CA . THR A 1 253 ? -15.094 -5.642 24.779 1.00 91.00 253 THR A CA 1
ATOM 1913 C C . THR A 1 253 ? -14.796 -4.153 24.669 1.00 91.00 253 THR A C 1
ATOM 1915 O O . THR A 1 253 ? -14.759 -3.433 25.665 1.00 91.00 253 THR A O 1
ATOM 1918 N N . TYR A 1 254 ? -14.443 -3.723 23.461 1.00 93.25 254 TYR A N 1
ATOM 1919 C CA . TYR A 1 254 ? -13.899 -2.396 23.212 1.00 93.25 254 TYR A CA 1
ATOM 1920 C C . TYR A 1 254 ? -15.019 -1.369 23.031 1.00 93.25 254 TYR A C 1
ATOM 1922 O O . TYR A 1 254 ? -15.909 -1.581 22.213 1.00 93.25 254 TYR A O 1
ATOM 1930 N N . SER A 1 255 ? -14.957 -0.258 23.770 1.00 90.00 255 SER A N 1
ATOM 1931 C CA . SER A 1 255 ? -16.036 0.742 23.826 1.00 90.00 255 SER A CA 1
ATOM 1932 C C . SER A 1 255 ? -15.727 2.083 23.152 1.00 90.00 255 SER A C 1
ATOM 1934 O O . SER A 1 255 ? -16.629 2.889 22.952 1.00 90.00 255 SER A O 1
ATOM 1936 N N . LYS A 1 256 ? -14.464 2.353 22.784 1.00 90.31 256 LYS A N 1
ATOM 1937 C CA . LYS A 1 256 ? -14.095 3.563 22.025 1.00 90.31 256 LYS A CA 1
ATOM 1938 C C . LYS A 1 256 ? -14.323 3.333 20.530 1.00 90.31 256 LYS A C 1
ATOM 1940 O O . LYS A 1 256 ? -13.377 3.090 19.776 1.00 90.31 256 LYS A O 1
ATOM 1945 N N . VAL A 1 257 ? -15.587 3.349 20.124 1.00 90.50 257 VAL A N 1
ATOM 1946 C CA . VAL A 1 257 ? -16.021 3.050 18.757 1.00 90.50 257 VAL A CA 1
ATOM 1947 C C . VAL A 1 257 ? -16.964 4.137 18.257 1.00 90.50 257 VAL A C 1
ATOM 1949 O O . VAL A 1 257 ? -17.931 4.473 18.931 1.00 90.50 257 VAL A O 1
ATOM 1952 N N . ARG A 1 258 ? -16.724 4.612 17.034 1.00 89.69 258 ARG A N 1
ATOM 1953 C CA . ARG A 1 258 ? -17.702 5.354 16.240 1.00 89.69 258 ARG A CA 1
ATOM 1954 C C . ARG A 1 258 ? -18.286 4.458 15.166 1.00 89.69 258 ARG A C 1
ATOM 1956 O O . ARG A 1 258 ? -17.545 3.847 14.391 1.00 89.69 258 ARG A O 1
ATOM 1963 N N . VAL A 1 259 ? -19.609 4.413 15.106 1.00 91.50 259 VAL A N 1
ATOM 1964 C CA . VAL A 1 259 ? -20.332 3.624 14.112 1.00 91.50 259 VAL A CA 1
ATOM 1965 C C . VAL A 1 259 ? -20.703 4.518 12.938 1.00 91.50 259 VAL A C 1
ATOM 1967 O O . VAL A 1 259 ? -21.206 5.624 13.133 1.00 91.50 259 VAL A O 1
ATOM 1970 N N . ILE A 1 260 ? -20.423 4.042 11.726 1.00 91.19 260 ILE A N 1
ATOM 1971 C CA . ILE A 1 260 ? -20.729 4.769 10.495 1.00 91.19 260 ILE A CA 1
ATOM 1972 C C . ILE A 1 260 ? -21.575 3.960 9.533 1.00 91.19 260 ILE A C 1
ATOM 1974 O O . ILE A 1 260 ? -21.411 2.746 9.380 1.00 91.19 260 ILE A O 1
ATOM 1978 N N . PHE A 1 261 ? -22.415 4.682 8.805 1.00 88.81 261 PHE A N 1
ATOM 1979 C CA . PHE A 1 261 ? -23.212 4.150 7.719 1.00 88.81 261 PHE A CA 1
ATOM 1980 C C . PHE A 1 261 ? -23.166 5.098 6.520 1.00 88.81 261 PHE A C 1
ATOM 1982 O O . PHE A 1 261 ? -23.197 6.316 6.668 1.00 88.81 261 PHE A O 1
ATOM 1989 N N . PHE A 1 262 ? -23.086 4.514 5.328 1.00 87.12 262 PHE A N 1
ATOM 1990 C CA . PHE A 1 262 ? -23.362 5.194 4.070 1.00 87.12 262 PHE A CA 1
ATOM 1991 C C . PHE A 1 262 ? -24.373 4.350 3.312 1.00 87.12 262 PHE A C 1
ATOM 1993 O O . PHE A 1 262 ? -24.210 3.126 3.249 1.00 87.12 262 PHE A O 1
ATOM 2000 N N . ASP A 1 263 ? -25.362 5.003 2.710 1.00 83.00 263 ASP A N 1
ATOM 2001 C CA . ASP A 1 263 ? -26.317 4.357 1.816 1.00 83.00 263 ASP A CA 1
ATOM 2002 C C . ASP A 1 263 ? -25.638 3.831 0.527 1.00 83.00 263 ASP A C 1
ATOM 2004 O O . ASP A 1 263 ? -24.403 3.824 0.369 1.00 83.00 263 ASP A O 1
ATOM 2008 N N . ASP A 1 264 ? -26.442 3.289 -0.385 1.00 79.75 264 ASP A N 1
ATOM 2009 C CA . ASP A 1 264 ? -25.957 2.728 -1.646 1.00 79.75 264 ASP A CA 1
ATOM 2010 C C . ASP A 1 264 ? -25.420 3.805 -2.608 1.00 79.75 264 ASP A C 1
ATOM 2012 O O . ASP A 1 264 ? -24.421 3.562 -3.297 1.00 79.75 264 ASP A O 1
ATOM 2016 N N . ASP A 1 265 ? -25.983 5.012 -2.574 1.00 79.50 265 ASP A N 1
ATOM 2017 C CA . ASP A 1 265 ? -25.595 6.138 -3.430 1.00 79.50 265 ASP A CA 1
ATOM 2018 C C . ASP A 1 265 ? -24.287 6.802 -2.960 1.00 79.50 265 ASP A C 1
ATOM 2020 O O . ASP A 1 265 ? -23.497 7.308 -3.764 1.00 79.50 265 ASP A O 1
ATOM 2024 N N . HIS A 1 266 ? -23.980 6.708 -1.664 1.00 79.12 266 HIS A N 1
ATOM 2025 C CA . HIS A 1 266 ? -22.826 7.334 -1.020 1.00 79.12 266 HIS A CA 1
ATOM 2026 C C . HIS A 1 266 ? -21.741 6.336 -0.591 1.00 79.12 266 HIS A C 1
ATOM 2028 O O . HIS A 1 266 ? -20.874 6.667 0.217 1.00 79.12 266 HIS A O 1
ATOM 2034 N N . THR A 1 267 ? -21.701 5.130 -1.168 1.00 73.75 267 THR A N 1
ATOM 2035 C CA . THR A 1 267 ? -20.713 4.064 -0.854 1.00 73.75 267 THR A CA 1
ATOM 2036 C C . THR A 1 267 ? -19.241 4.504 -0.854 1.00 73.75 267 THR A C 1
ATOM 2038 O O . THR A 1 267 ? -18.408 3.894 -0.180 1.00 73.75 267 THR A O 1
ATOM 2041 N N . ARG A 1 268 ? -18.889 5.571 -1.584 1.00 79.50 268 ARG A N 1
ATOM 2042 C CA . ARG A 1 268 ? -17.536 6.167 -1.592 1.00 79.50 268 ARG A CA 1
ATOM 2043 C C . ARG A 1 268 ? -17.174 6.867 -0.277 1.00 79.50 268 ARG A C 1
ATOM 2045 O O . ARG A 1 268 ? -16.003 7.169 -0.053 1.00 79.50 268 ARG A O 1
ATOM 2052 N N . GLY A 1 269 ? -18.154 7.131 0.579 1.00 85.31 269 GLY A N 1
ATOM 2053 C CA . GLY A 1 269 ? -17.981 7.790 1.863 1.00 85.31 269 GLY A CA 1
ATOM 2054 C C . GLY A 1 269 ? -17.066 7.024 2.811 1.00 85.31 269 GLY A C 1
ATOM 2055 O O . GLY A 1 269 ? -16.234 7.643 3.469 1.00 85.31 269 GLY A O 1
ATOM 2056 N N . TYR A 1 270 ? -17.096 5.686 2.796 1.00 87.06 270 TYR A N 1
ATOM 2057 C CA . TYR A 1 270 ? -16.184 4.869 3.606 1.00 87.06 270 TYR A CA 1
ATOM 2058 C C . TYR A 1 270 ? -14.712 5.127 3.269 1.00 87.06 270 TYR A C 1
ATOM 2060 O O . TYR A 1 270 ? -13.872 5.263 4.162 1.00 87.06 270 TYR A O 1
ATOM 2068 N N . PHE A 1 271 ? -14.386 5.231 1.978 1.00 85.00 271 PHE A N 1
ATOM 2069 C CA . PHE A 1 271 ? -13.054 5.618 1.527 1.00 85.00 271 PHE A CA 1
ATOM 2070 C C . PHE A 1 271 ? -12.685 7.014 2.042 1.00 85.00 271 PHE A C 1
ATOM 2072 O O . PHE A 1 271 ? -11.594 7.175 2.587 1.00 85.00 271 PHE A O 1
ATOM 2079 N N . ASN A 1 272 ? -13.591 7.992 1.943 1.00 85.88 272 ASN A N 1
ATOM 2080 C CA . ASN A 1 272 ? -13.342 9.368 2.386 1.00 85.88 272 ASN A CA 1
ATOM 2081 C C . ASN A 1 272 ? -13.130 9.479 3.897 1.00 85.88 272 ASN A C 1
ATOM 2083 O O . ASN A 1 272 ? -12.141 10.076 4.310 1.00 85.88 272 ASN A O 1
ATOM 2087 N N . VAL A 1 273 ? -13.992 8.866 4.715 1.00 85.56 273 VAL A N 1
ATOM 2088 C CA . VAL A 1 273 ? -13.846 8.852 6.181 1.00 85.56 273 VAL A CA 1
ATOM 2089 C C . VAL A 1 273 ? -12.514 8.228 6.569 1.00 85.56 273 VAL A C 1
ATOM 2091 O O . VAL A 1 273 ? -11.772 8.797 7.367 1.00 85.56 273 VAL A O 1
ATOM 2094 N N . SER A 1 274 ? -12.154 7.106 5.941 1.00 83.38 274 SER A N 1
ATOM 2095 C CA . SER A 1 274 ? -10.867 6.471 6.200 1.00 83.38 274 SER A CA 1
ATOM 2096 C C . SER A 1 274 ? -9.686 7.346 5.794 1.00 83.38 274 SER A C 1
ATOM 2098 O O . SER A 1 274 ? -8.717 7.457 6.540 1.00 83.38 274 SER A O 1
ATOM 2100 N N . LEU A 1 275 ? -9.719 7.985 4.622 1.00 82.81 275 LEU A N 1
ATOM 2101 C CA . LEU A 1 275 ? -8.657 8.906 4.216 1.00 82.81 275 LEU A CA 1
ATOM 2102 C C . LEU A 1 275 ? -8.554 10.107 5.160 1.00 82.81 275 LEU A C 1
ATOM 2104 O O . LEU A 1 275 ? -7.447 10.466 5.557 1.00 82.81 275 LEU A O 1
ATOM 2108 N N . PHE A 1 276 ? -9.688 10.695 5.537 1.00 82.19 276 PHE A N 1
ATOM 2109 C CA . PHE A 1 276 ? -9.757 11.827 6.450 1.00 82.19 276 PHE A CA 1
ATOM 2110 C C . PHE A 1 276 ? -9.130 11.465 7.792 1.00 82.19 276 PHE A C 1
ATOM 2112 O O . PHE A 1 276 ? -8.183 12.124 8.221 1.00 82.19 276 PHE A O 1
ATOM 2119 N N . ASP A 1 277 ? -9.552 10.354 8.391 1.00 77.75 277 ASP A N 1
ATOM 2120 C CA . ASP A 1 277 ? -9.025 9.879 9.667 1.00 77.75 277 ASP A CA 1
ATOM 2121 C C . ASP A 1 277 ? -7.532 9.521 9.585 1.00 77.75 277 ASP A C 1
ATOM 2123 O O . ASP A 1 277 ? -6.744 9.927 10.434 1.00 77.75 277 ASP A O 1
ATOM 2127 N N . ASN A 1 278 ? -7.083 8.905 8.484 1.00 72.62 278 ASN A N 1
ATOM 2128 C CA . ASN A 1 278 ? -5.653 8.669 8.238 1.00 72.62 278 ASN A CA 1
ATOM 2129 C C . ASN A 1 278 ? -4.830 9.965 8.129 1.00 72.62 278 ASN A C 1
ATOM 2131 O O . ASN A 1 278 ? -3.607 9.936 8.293 1.00 72.62 278 ASN A O 1
ATOM 2135 N N . THR A 1 279 ? -5.462 11.102 7.825 1.00 71.06 279 THR A N 1
ATOM 2136 C CA . THR A 1 279 ? -4.801 12.413 7.837 1.00 71.06 279 THR A CA 1
ATOM 2137 C C . THR A 1 279 ? -4.932 13.148 9.174 1.00 71.06 279 THR A C 1
ATOM 2139 O O . THR A 1 279 ? -4.179 14.108 9.398 1.00 71.06 279 THR A O 1
ATOM 2142 N N . ARG A 1 280 ? -5.824 12.709 10.071 1.00 66.88 280 ARG A N 1
ATOM 2143 C CA . ARG A 1 280 ? -6.017 13.298 11.401 1.00 66.88 280 ARG A CA 1
ATOM 2144 C C . ARG A 1 280 ? -4.863 12.956 12.346 1.00 66.88 280 ARG A C 1
ATOM 2146 O O . ARG A 1 280 ? -4.153 11.965 12.202 1.00 66.88 280 ARG A O 1
ATOM 2153 N N . GLU A 1 281 ? -4.651 13.862 13.296 1.00 52.06 281 GLU A N 1
ATOM 2154 C CA . GLU A 1 281 ? -3.857 13.697 14.524 1.00 52.06 281 GLU A CA 1
ATOM 2155 C C . GLU A 1 281 ? -2.367 13.335 14.413 1.00 52.06 281 GLU A C 1
ATOM 2157 O O . GLU A 1 281 ? -1.708 13.287 15.440 1.00 52.06 281 GLU A O 1
ATOM 2162 N N . ASN A 1 282 ? -1.779 13.114 13.231 1.00 54.22 282 ASN A N 1
ATOM 2163 C CA . ASN A 1 282 ? -0.366 12.699 13.087 1.00 54.22 282 ASN A CA 1
ATOM 2164 C C . ASN A 1 282 ? 0.017 11.445 13.907 1.00 54.22 282 ASN A C 1
ATOM 2166 O O . ASN A 1 282 ? 1.192 11.102 13.955 1.00 54.22 282 ASN A O 1
ATOM 2170 N N . ARG A 1 283 ? -0.931 10.724 14.522 1.00 49.75 283 ARG A N 1
ATOM 2171 C CA . ARG A 1 283 ? -0.653 9.618 15.456 1.00 49.75 283 ARG A CA 1
ATOM 2172 C C . ARG A 1 283 ? -0.374 8.293 14.738 1.00 49.75 283 ARG A C 1
ATOM 2174 O O . ARG A 1 283 ? 0.510 7.543 15.148 1.00 49.75 283 ARG A O 1
ATOM 2181 N N . ALA A 1 284 ? -1.046 8.016 13.619 1.00 52.47 284 ALA A N 1
ATOM 2182 C CA . ALA A 1 284 ? -0.925 6.744 12.897 1.00 52.47 284 ALA A CA 1
ATOM 2183 C C . ALA A 1 284 ? 0.431 6.596 12.183 1.00 52.47 284 ALA A C 1
ATOM 2185 O O . ALA A 1 284 ? 0.836 7.500 11.457 1.00 52.47 284 ALA A O 1
ATOM 2186 N N . MET A 1 285 ? 1.146 5.478 12.365 1.00 63.00 285 MET A N 1
ATOM 2187 C CA . MET A 1 285 ? 2.363 5.190 11.584 1.00 63.00 285 MET A CA 1
ATOM 2188 C C . MET A 1 285 ? 2.052 5.233 10.081 1.00 63.00 285 MET A C 1
ATOM 2190 O O . MET A 1 285 ? 1.088 4.615 9.625 1.00 63.00 285 MET A O 1
ATOM 2194 N N . MET A 1 286 ? 2.873 5.949 9.310 1.00 69.69 286 MET A N 1
ATOM 2195 C CA . MET A 1 286 ? 2.726 5.986 7.853 1.00 69.69 286 MET A CA 1
ATOM 2196 C C . MET A 1 286 ? 2.974 4.594 7.254 1.00 69.69 286 MET A C 1
ATOM 2198 O O . MET A 1 286 ? 3.813 3.840 7.748 1.00 69.69 286 MET A O 1
ATOM 2202 N N . LEU A 1 287 ? 2.255 4.255 6.176 1.00 78.75 287 LEU A N 1
ATOM 2203 C CA . LEU A 1 287 ? 2.584 3.078 5.365 1.00 78.75 287 LEU A CA 1
ATOM 2204 C C . LEU A 1 287 ? 4.029 3.198 4.873 1.00 78.75 287 LEU A C 1
ATOM 2206 O O . LEU A 1 287 ? 4.460 4.288 4.505 1.00 78.75 287 LEU A O 1
ATOM 2210 N N . SER A 1 288 ? 4.750 2.082 4.805 1.00 85.94 288 SER A N 1
ATOM 2211 C CA . SER A 1 288 ? 6.013 2.045 4.072 1.00 85.94 288 SER A CA 1
ATOM 2212 C C . SER A 1 288 ? 5.768 2.058 2.564 1.00 85.94 288 SER A C 1
ATOM 2214 O O . SER A 1 288 ? 4.708 1.637 2.082 1.00 85.94 288 SER A O 1
ATOM 2216 N N . PHE A 1 289 ? 6.766 2.504 1.805 1.00 90.31 289 PHE A N 1
ATOM 2217 C CA . PHE A 1 289 ? 6.734 2.546 0.345 1.00 90.31 289 PHE A CA 1
ATOM 2218 C C . PHE A 1 289 ? 6.336 1.199 -0.272 1.00 90.31 289 PHE A C 1
ATOM 2220 O O . PHE A 1 289 ? 5.451 1.150 -1.125 1.00 90.31 289 PHE A O 1
ATOM 2227 N N . GLN A 1 290 ? 6.925 0.098 0.197 1.00 91.12 290 GLN A N 1
ATOM 2228 C CA . GLN A 1 290 ? 6.618 -1.250 -0.296 1.00 91.12 290 GLN A CA 1
ATOM 2229 C C . GLN A 1 290 ? 5.142 -1.636 -0.089 1.00 91.12 290 GLN A C 1
ATOM 2231 O O . GLN A 1 290 ? 4.530 -2.229 -0.973 1.00 91.12 290 GLN A O 1
ATOM 2236 N N . ASN A 1 291 ? 4.544 -1.276 1.055 1.00 89.38 291 ASN A N 1
ATOM 2237 C CA . ASN A 1 291 ? 3.164 -1.637 1.367 1.00 89.38 291 ASN A CA 1
ATOM 2238 C C . ASN A 1 291 ? 2.212 -0.807 0.509 1.00 89.38 291 ASN A C 1
ATOM 2240 O O . ASN A 1 291 ? 1.256 -1.349 -0.033 1.00 89.38 291 ASN A O 1
ATOM 2244 N N . ALA A 1 292 ? 2.536 0.471 0.288 1.00 91.75 292 ALA A N 1
ATOM 2245 C CA . ALA A 1 292 ? 1.827 1.300 -0.678 1.00 91.75 292 ALA A CA 1
ATOM 2246 C C . ALA A 1 292 ? 1.899 0.706 -2.099 1.00 91.75 292 ALA A C 1
ATOM 2248 O O . ALA A 1 292 ? 0.881 0.633 -2.783 1.00 91.75 292 ALA A O 1
ATOM 2249 N N . VAL A 1 293 ? 3.067 0.225 -2.544 1.00 94.69 293 VAL A N 1
ATOM 2250 C CA . VAL A 1 293 ? 3.227 -0.428 -3.859 1.00 94.69 293 VAL A CA 1
ATOM 2251 C C . VAL A 1 293 ? 2.413 -1.724 -3.954 1.00 94.69 293 VAL A C 1
ATOM 2253 O O . VAL A 1 293 ? 1.732 -1.929 -4.958 1.00 94.69 293 VAL A O 1
ATOM 2256 N N . ARG A 1 294 ? 2.432 -2.576 -2.920 1.00 92.88 294 ARG A N 1
ATOM 2257 C CA . ARG A 1 294 ? 1.623 -3.808 -2.850 1.00 92.88 294 ARG A CA 1
ATOM 2258 C C . ARG A 1 294 ? 0.125 -3.504 -2.900 1.00 92.88 294 ARG A C 1
ATOM 2260 O O . ARG A 1 294 ? -0.590 -4.111 -3.696 1.00 92.88 294 ARG A O 1
ATOM 2267 N N . ASP A 1 295 ? -0.332 -2.514 -2.136 1.00 90.69 295 ASP A N 1
ATOM 2268 C CA . ASP A 1 295 ? -1.734 -2.085 -2.123 1.00 90.69 295 ASP A CA 1
ATOM 2269 C C . ASP A 1 295 ? -2.174 -1.520 -3.478 1.00 90.69 295 ASP A C 1
ATOM 2271 O O . ASP A 1 295 ? -3.266 -1.829 -3.956 1.00 90.69 295 ASP A O 1
ATOM 2275 N N . MET A 1 296 ? -1.328 -0.712 -4.126 1.00 93.69 296 MET A N 1
ATOM 2276 C CA . MET A 1 296 ? -1.603 -0.185 -5.466 1.00 93.69 296 MET A CA 1
ATOM 2277 C C . MET A 1 296 ? -1.599 -1.281 -6.528 1.00 93.69 296 MET A C 1
ATOM 2279 O O . MET A 1 296 ? -2.439 -1.255 -7.424 1.00 93.69 296 MET A O 1
ATOM 2283 N N . ARG A 1 297 ? -0.691 -2.260 -6.436 1.00 93.81 297 ARG A N 1
ATOM 2284 C CA . ARG A 1 297 ? -0.692 -3.408 -7.347 1.00 93.81 297 ARG A CA 1
ATOM 2285 C C . ARG A 1 297 ? -1.977 -4.194 -7.205 1.00 93.81 297 ARG A C 1
ATOM 2287 O O . ARG A 1 297 ? -2.567 -4.583 -8.209 1.00 93.81 297 ARG A O 1
ATOM 2294 N N . GLN A 1 298 ? -2.388 -4.452 -5.969 1.00 90.38 298 GLN A N 1
ATOM 2295 C CA . GLN A 1 298 ? -3.593 -5.219 -5.742 1.00 90.38 298 GLN A CA 1
ATOM 2296 C C . GLN A 1 298 ? -4.815 -4.480 -6.280 1.00 90.38 298 GLN A C 1
ATOM 2298 O O . GLN A 1 298 ? -5.604 -5.064 -7.014 1.00 90.38 298 GLN A O 1
ATOM 2303 N N . TRP A 1 299 ? -4.888 -3.174 -6.026 1.00 91.00 299 TRP A N 1
ATOM 2304 C CA . TRP A 1 299 ? -5.908 -2.307 -6.600 1.00 91.00 299 TRP A CA 1
ATOM 2305 C C . TRP A 1 299 ? -5.913 -2.330 -8.136 1.00 91.00 299 TRP A C 1
ATOM 2307 O O . TRP A 1 299 ? -6.975 -2.403 -8.745 1.00 91.00 299 TRP A O 1
ATOM 2317 N N . TRP A 1 300 ? -4.743 -2.336 -8.775 1.00 92.94 300 TRP A N 1
ATOM 2318 C CA . TRP A 1 300 ? -4.622 -2.464 -10.229 1.00 92.94 300 TRP A CA 1
ATOM 2319 C C . TRP A 1 300 ? -5.149 -3.805 -10.744 1.00 92.94 300 TRP A C 1
ATOM 2321 O O . TRP A 1 300 ? -5.912 -3.831 -11.706 1.00 92.94 300 TRP A O 1
ATOM 2331 N N . ILE A 1 301 ? -4.816 -4.912 -10.076 1.00 90.75 301 ILE A N 1
ATOM 2332 C CA . ILE A 1 301 ? -5.340 -6.244 -10.415 1.00 90.75 301 ILE A CA 1
ATOM 2333 C C . ILE A 1 301 ? -6.864 -6.284 -10.265 1.00 90.75 301 ILE A C 1
ATOM 2335 O O . ILE A 1 301 ? -7.543 -6.772 -11.164 1.00 90.75 301 ILE A O 1
ATOM 2339 N N . ASP A 1 302 ? -7.391 -5.743 -9.166 1.00 86.31 302 ASP A N 1
ATOM 2340 C CA . ASP A 1 302 ? -8.826 -5.739 -8.867 1.00 86.31 302 ASP A CA 1
ATOM 2341 C C . ASP A 1 302 ? -9.623 -4.857 -9.852 1.00 86.31 302 ASP A C 1
ATOM 2343 O O . ASP A 1 302 ? -10.810 -5.081 -10.065 1.00 86.31 302 ASP A O 1
ATOM 2347 N N . ASN A 1 303 ? -8.966 -3.893 -10.510 1.00 87.62 303 ASN A N 1
ATOM 2348 C CA . ASN A 1 303 ? -9.538 -3.055 -11.570 1.00 87.62 303 ASN A CA 1
ATOM 2349 C C . ASN A 1 303 ? -9.178 -3.571 -12.972 1.00 87.62 303 ASN A C 1
ATOM 2351 O O . ASN A 1 303 ? -8.922 -2.783 -13.882 1.00 87.62 303 ASN A O 1
ATOM 2355 N N . ASN A 1 304 ? -9.123 -4.896 -13.145 1.00 90.06 304 ASN A N 1
ATOM 2356 C CA . ASN A 1 304 ? -8.857 -5.561 -14.426 1.00 90.06 304 ASN A CA 1
ATOM 2357 C C . ASN A 1 304 ? -7.591 -5.059 -15.132 1.00 90.06 304 ASN A C 1
ATOM 2359 O O . ASN A 1 304 ? -7.538 -5.014 -16.358 1.00 90.06 304 ASN A O 1
ATOM 2363 N N . ARG A 1 305 ? -6.570 -4.678 -14.355 1.00 90.56 305 ARG A N 1
ATOM 2364 C CA . ARG A 1 305 ? -5.300 -4.148 -14.862 1.00 90.56 305 ARG A CA 1
ATOM 2365 C C . ARG A 1 305 ? -5.474 -2.950 -15.792 1.00 90.56 305 ARG A C 1
ATOM 2367 O O . ARG A 1 305 ? -4.792 -2.858 -16.808 1.00 90.56 305 ARG A O 1
ATOM 2374 N N . ILE A 1 306 ? -6.370 -2.035 -15.423 1.00 89.44 306 ILE A N 1
ATOM 2375 C CA . ILE A 1 306 ? -6.643 -0.812 -16.179 1.00 89.44 306 ILE A CA 1
ATOM 2376 C C . ILE A 1 306 ? -5.354 -0.116 -16.652 1.00 89.44 306 ILE A C 1
ATOM 2378 O O . ILE A 1 306 ? -4.394 0.044 -15.893 1.00 89.44 306 ILE A O 1
ATOM 2382 N N . GLU A 1 307 ? -5.346 0.281 -17.922 1.00 87.31 307 GLU A N 1
ATOM 2383 C CA . GLU A 1 307 ? -4.251 1.016 -18.552 1.00 87.31 307 GLU A CA 1
ATOM 2384 C C . GLU A 1 307 ? -4.531 2.521 -18.558 1.00 87.31 307 GLU A C 1
ATOM 2386 O O . GLU A 1 307 ? -5.677 2.964 -18.474 1.00 87.31 307 GLU A O 1
ATOM 2391 N N . ALA A 1 308 ? -3.468 3.317 -18.677 1.00 85.25 308 ALA A N 1
ATOM 2392 C CA . ALA A 1 308 ? -3.616 4.740 -18.940 1.00 85.25 308 ALA A CA 1
ATOM 2393 C C . ALA A 1 308 ? -4.184 4.955 -20.360 1.00 85.25 308 ALA A C 1
ATOM 2395 O O . ALA A 1 308 ? -3.743 4.274 -21.293 1.00 85.25 308 ALA A O 1
ATOM 2396 N N . PRO A 1 309 ? -5.093 5.925 -20.564 1.00 81.56 309 PRO A N 1
ATOM 2397 C CA . PRO A 1 309 ? -5.553 6.300 -21.897 1.00 81.56 309 PRO A CA 1
ATOM 2398 C C . PRO A 1 309 ? -4.378 6.649 -22.829 1.00 81.56 309 PRO A C 1
ATOM 2400 O O . PRO A 1 309 ? -3.535 7.481 -22.492 1.00 81.56 309 PRO A O 1
ATOM 2403 N N . LYS A 1 310 ? -4.319 6.013 -24.009 1.00 69.00 310 LYS A N 1
ATOM 2404 C CA . LYS A 1 310 ? -3.178 6.104 -24.950 1.00 69.00 310 LYS A CA 1
ATOM 2405 C C . LYS A 1 310 ? -3.162 7.376 -25.809 1.00 69.00 310 LYS A C 1
ATOM 2407 O O . LYS A 1 310 ? -2.126 7.711 -26.375 1.00 69.00 310 LYS A O 1
ATOM 2412 N N . ALA A 1 311 ? -4.288 8.075 -25.930 1.00 65.81 311 ALA A N 1
ATOM 2413 C CA . ALA A 1 311 ? -4.442 9.254 -26.782 1.00 65.81 311 ALA A CA 1
ATOM 2414 C C . ALA A 1 311 ? -5.405 10.271 -26.156 1.00 65.81 311 ALA A C 1
ATOM 2416 O O . ALA A 1 311 ? -6.089 9.969 -25.176 1.00 65.81 311 ALA A O 1
ATOM 2417 N N . LYS A 1 312 ? -5.465 11.477 -26.741 1.00 68.12 312 LYS A N 1
ATOM 2418 C CA . LYS A 1 312 ? -6.465 12.486 -26.373 1.00 68.12 312 LYS A CA 1
ATOM 2419 C C . LYS A 1 312 ? -7.860 11.894 -26.597 1.00 68.12 312 LYS A C 1
ATOM 2421 O O . LYS A 1 312 ? -8.177 11.449 -27.699 1.00 68.12 312 LYS A O 1
ATOM 2426 N N . VAL A 1 313 ? -8.660 11.863 -25.539 1.00 63.72 313 VAL A N 1
ATOM 2427 C CA . VAL A 1 313 ? -10.026 11.340 -25.569 1.00 63.72 313 VAL A CA 1
ATOM 2428 C C . VAL A 1 313 ? -10.921 12.375 -26.243 1.00 63.72 313 VAL A C 1
ATOM 2430 O O . VAL A 1 313 ? -10.938 13.536 -25.842 1.00 63.72 313 VAL A O 1
ATOM 2433 N N . SER A 1 314 ? -11.636 11.974 -27.296 1.00 69.19 314 SER A N 1
ATOM 2434 C CA . SER A 1 314 ? -12.697 12.807 -27.864 1.00 69.19 314 SER A CA 1
ATOM 2435 C C . SER A 1 314 ? -13.924 12.727 -26.964 1.00 69.19 314 SER A C 1
ATOM 2437 O O . SER A 1 314 ? -14.361 11.630 -26.634 1.00 69.19 314 SER A O 1
ATOM 2439 N N . GLU A 1 315 ? -14.531 13.865 -26.630 1.00 68.50 315 GLU A N 1
ATOM 2440 C CA . GLU A 1 315 ? -15.763 13.918 -25.822 1.00 68.50 315 GLU A CA 1
ATOM 2441 C C . GLU A 1 315 ? -16.938 13.156 -26.450 1.00 68.50 315 GLU A C 1
ATOM 2443 O O . GLU A 1 315 ? -17.854 12.723 -25.757 1.00 68.50 315 GLU A O 1
ATOM 2448 N N . LYS A 1 316 ? -16.909 12.967 -27.774 1.00 76.38 316 LYS A N 1
ATOM 2449 C CA . LYS A 1 316 ? -17.936 12.222 -28.512 1.00 76.38 316 LYS A CA 1
ATOM 2450 C C . LYS A 1 316 ? -17.804 10.709 -28.342 1.00 76.38 316 LYS A C 1
ATOM 2452 O O . LYS A 1 316 ? -18.748 9.980 -28.636 1.00 76.38 316 LYS A O 1
ATOM 2457 N N . ASP A 1 317 ? -16.646 10.235 -27.892 1.00 81.88 317 ASP A N 1
ATOM 2458 C CA . ASP A 1 317 ? -16.398 8.824 -27.638 1.00 81.88 317 ASP A CA 1
ATOM 2459 C C . ASP A 1 317 ? -16.749 8.493 -26.184 1.00 81.88 317 ASP A C 1
ATOM 2461 O O . ASP A 1 317 ? -15.932 8.582 -25.266 1.00 81.88 317 ASP A O 1
ATOM 2465 N N . VAL A 1 318 ? -18.005 8.092 -25.987 1.00 83.62 318 VAL A N 1
ATOM 2466 C CA . VAL A 1 318 ? -18.558 7.726 -24.677 1.00 83.62 318 VAL A CA 1
ATOM 2467 C C . VAL A 1 318 ? -17.733 6.625 -23.998 1.00 83.62 318 VAL A C 1
ATOM 2469 O O . VAL A 1 318 ? -17.580 6.637 -22.775 1.00 83.62 318 VAL A O 1
ATOM 2472 N N . VAL A 1 319 ? -17.165 5.691 -24.768 1.00 84.75 319 VAL A N 1
ATOM 2473 C CA . VAL A 1 319 ? -16.362 4.582 -24.233 1.00 84.75 319 VAL A CA 1
ATOM 2474 C C . VAL A 1 319 ? -15.015 5.097 -23.738 1.00 84.75 319 VAL A C 1
ATOM 2476 O O . VAL A 1 319 ? -14.597 4.764 -22.626 1.00 84.75 319 VAL A O 1
ATOM 2479 N N . ALA A 1 320 ? -14.355 5.950 -24.519 1.00 82.62 320 ALA A N 1
ATOM 2480 C CA . ALA A 1 320 ? -13.088 6.552 -24.126 1.00 82.62 320 ALA A CA 1
ATOM 2481 C C . ALA A 1 320 ? -13.243 7.493 -22.917 1.00 82.62 320 ALA A C 1
ATOM 2483 O O . ALA A 1 320 ? -12.415 7.453 -22.003 1.00 82.62 320 ALA A O 1
ATOM 2484 N N . VAL A 1 321 ? -14.334 8.266 -22.847 1.00 84.06 321 VAL A N 1
ATOM 2485 C CA . VAL A 1 321 ? -14.670 9.108 -21.683 1.00 84.06 321 VAL A CA 1
ATOM 2486 C C . VAL A 1 321 ? -14.918 8.252 -20.437 1.00 84.06 321 VAL A C 1
ATOM 2488 O O . VAL A 1 321 ? -14.384 8.543 -19.361 1.00 84.06 321 VAL A O 1
ATOM 2491 N N . ALA A 1 322 ? -15.673 7.156 -20.561 1.00 86.62 322 ALA A N 1
ATOM 2492 C CA . ALA A 1 322 ? -15.903 6.233 -19.451 1.00 86.62 322 ALA A CA 1
ATOM 2493 C C . ALA A 1 322 ? -14.591 5.599 -18.956 1.00 86.62 322 ALA A C 1
ATOM 2495 O O . ALA A 1 322 ? -14.340 5.559 -17.748 1.00 86.62 322 ALA A O 1
ATOM 2496 N N . HIS A 1 323 ? -13.721 5.168 -19.874 1.00 87.12 323 HIS A N 1
ATOM 2497 C CA . HIS A 1 323 ? -12.406 4.624 -19.542 1.00 87.12 323 HIS A CA 1
ATOM 2498 C C . HIS A 1 323 ? -11.514 5.656 -18.834 1.00 87.12 323 HIS A C 1
ATOM 2500 O O . HIS A 1 323 ? -10.893 5.346 -17.815 1.00 87.12 323 HIS A O 1
ATOM 2506 N N . GLN A 1 324 ? -11.510 6.910 -19.295 1.00 85.88 324 GLN A N 1
ATOM 2507 C CA . GLN A 1 324 ? -10.796 8.003 -18.635 1.00 85.88 324 GLN A CA 1
ATOM 2508 C C . GLN A 1 324 ? -11.296 8.235 -17.204 1.00 85.88 324 GLN A C 1
ATOM 2510 O O . GLN A 1 324 ? -10.486 8.364 -16.285 1.00 85.88 324 GLN A O 1
ATOM 2515 N N . LYS A 1 325 ? -12.615 8.224 -16.983 1.00 85.50 325 LYS A N 1
ATOM 2516 C CA . LYS A 1 325 ? -13.210 8.364 -15.644 1.00 85.50 325 LYS A CA 1
ATOM 2517 C C . LYS A 1 325 ? -12.821 7.200 -14.725 1.00 85.50 325 LYS A C 1
ATOM 2519 O O . LYS A 1 325 ? -12.521 7.412 -13.548 1.00 85.50 325 LYS A O 1
ATOM 2524 N N . MET A 1 326 ? -12.770 5.974 -15.252 1.00 88.00 326 MET A N 1
ATOM 2525 C CA . MET A 1 326 ? -12.265 4.812 -14.510 1.00 88.00 326 MET A CA 1
ATOM 2526 C C . MET A 1 326 ? -10.787 4.982 -14.136 1.00 88.00 326 MET A C 1
ATOM 2528 O O . MET A 1 326 ? -10.423 4.746 -12.984 1.00 88.00 326 MET A O 1
ATOM 2532 N N . TRP A 1 327 ? -9.950 5.467 -15.057 1.00 90.19 327 TRP A N 1
ATOM 2533 C CA . TRP A 1 327 ? -8.532 5.733 -14.798 1.00 90.19 327 TRP A CA 1
ATOM 2534 C C . TRP A 1 327 ? -8.313 6.831 -13.745 1.00 90.19 327 TRP A C 1
ATOM 2536 O O . TRP A 1 327 ? -7.501 6.673 -12.833 1.00 90.19 327 TRP A O 1
ATOM 2546 N N . GLN A 1 328 ? -9.072 7.926 -13.799 1.00 88.75 328 GLN A N 1
ATOM 2547 C CA . GLN A 1 328 ? -9.009 8.991 -12.790 1.00 88.75 328 GLN A CA 1
ATOM 2548 C C . GLN A 1 328 ? -9.411 8.483 -11.397 1.00 88.75 328 GLN A C 1
ATOM 2550 O O . GLN A 1 328 ? -8.727 8.768 -10.411 1.00 88.75 328 GLN A O 1
ATOM 2555 N N . ASN A 1 329 ? -10.475 7.676 -11.310 1.00 87.00 329 ASN A N 1
ATOM 2556 C CA . ASN A 1 329 ? -10.875 7.025 -10.061 1.00 87.00 329 ASN A CA 1
ATOM 2557 C C . ASN A 1 329 ? -9.801 6.052 -9.554 1.00 87.00 329 ASN A C 1
ATOM 2559 O O . ASN A 1 329 ? -9.517 6.026 -8.354 1.00 87.00 329 ASN A O 1
ATOM 2563 N N . PHE A 1 330 ? -9.169 5.298 -10.458 1.00 90.44 330 PHE A N 1
ATOM 2564 C CA . PHE A 1 330 ? -8.048 4.425 -10.129 1.00 90.44 330 PHE A CA 1
ATOM 2565 C C . PHE A 1 330 ? -6.896 5.218 -9.491 1.00 90.44 330 PHE A C 1
ATOM 2567 O O . PHE A 1 330 ? -6.460 4.876 -8.388 1.00 90.44 330 PHE A O 1
ATOM 2574 N N . LEU A 1 331 ? -6.466 6.320 -10.118 1.00 92.44 331 LEU A N 1
ATOM 2575 C CA . LEU A 1 331 ? -5.403 7.188 -9.599 1.00 92.44 331 LEU A CA 1
ATOM 2576 C C . LEU A 1 331 ? -5.764 7.815 -8.252 1.00 92.44 331 LEU A C 1
ATOM 2578 O O . LEU A 1 331 ? -4.912 7.880 -7.369 1.00 92.44 331 LEU A O 1
ATOM 2582 N N . ARG A 1 332 ? -7.018 8.234 -8.061 1.00 89.62 332 ARG A N 1
ATOM 2583 C CA . ARG A 1 332 ? -7.486 8.785 -6.783 1.00 89.62 332 ARG A CA 1
ATOM 2584 C C . ARG A 1 332 ? -7.296 7.798 -5.635 1.00 89.62 332 ARG A C 1
ATOM 2586 O O . ARG A 1 332 ? -6.767 8.149 -4.580 1.00 89.62 332 ARG A O 1
ATOM 2593 N N . VAL A 1 333 ? -7.709 6.549 -5.842 1.00 88.88 333 VAL A N 1
ATOM 2594 C CA . VAL A 1 333 ? -7.551 5.494 -4.838 1.00 88.88 333 VAL A CA 1
ATOM 2595 C C . VAL A 1 333 ? -6.068 5.200 -4.594 1.00 88.88 333 VAL A C 1
ATOM 2597 O O . VAL A 1 333 ? -5.665 5.033 -3.443 1.00 88.88 333 VAL A O 1
ATOM 2600 N N . CYS A 1 334 ? -5.227 5.230 -5.634 1.00 91.81 334 CYS A N 1
ATOM 2601 C CA . CYS A 1 334 ? -3.775 5.154 -5.474 1.00 91.81 334 CYS A CA 1
ATOM 2602 C C . CYS A 1 334 ? -3.216 6.314 -4.637 1.00 91.81 334 CYS A C 1
ATOM 2604 O O . CYS A 1 334 ? -2.444 6.050 -3.721 1.00 91.81 334 CYS A O 1
ATOM 2606 N N . MET A 1 335 ? -3.625 7.568 -4.866 1.00 90.94 335 MET A N 1
ATOM 2607 C CA . MET A 1 335 ? -3.214 8.722 -4.045 1.00 90.94 335 MET A CA 1
ATOM 2608 C C . MET A 1 335 ? -3.533 8.493 -2.561 1.00 90.94 335 MET A C 1
ATOM 2610 O O . MET A 1 335 ? -2.668 8.678 -1.701 1.00 90.94 335 MET A O 1
ATOM 2614 N N . GLY A 1 336 ? -4.726 7.965 -2.274 1.00 87.12 336 GLY A N 1
ATOM 2615 C CA . GLY A 1 336 ? -5.157 7.579 -0.930 1.00 87.12 336 GLY A CA 1
ATOM 2616 C C . GLY A 1 336 ? -4.372 6.421 -0.297 1.00 87.12 336 GLY A C 1
ATOM 2617 O O . GLY A 1 336 ? -4.438 6.244 0.916 1.00 87.12 336 GLY A O 1
ATOM 2618 N N . LYS A 1 337 ? -3.599 5.648 -1.071 1.00 87.75 337 LYS A N 1
ATOM 2619 C CA . LYS A 1 337 ? -2.745 4.534 -0.601 1.00 87.75 337 LYS A CA 1
ATOM 2620 C C . LYS A 1 337 ? -1.275 4.917 -0.423 1.00 87.75 337 LYS A C 1
ATOM 2622 O O . LYS A 1 337 ? -0.472 4.092 0.004 1.00 87.75 337 LYS A O 1
ATOM 2627 N N . THR A 1 338 ? -0.900 6.142 -0.775 1.00 88.81 338 THR A N 1
ATOM 2628 C CA . THR A 1 338 ? 0.494 6.591 -0.704 1.00 88.81 338 THR A CA 1
ATOM 2629 C C . THR A 1 338 ? 0.999 6.678 0.737 1.00 88.81 338 THR A C 1
ATOM 2631 O O . THR A 1 338 ? 0.238 6.814 1.698 1.00 88.81 338 THR A O 1
ATOM 2634 N N . CYS A 1 339 ? 2.323 6.647 0.874 1.00 82.88 339 CYS A N 1
ATOM 2635 C CA . CYS A 1 339 ? 3.022 6.976 2.112 1.00 82.88 339 CYS A CA 1
ATOM 2636 C C . CYS A 1 339 ? 3.295 8.488 2.249 1.00 82.88 339 CYS A C 1
ATOM 2638 O O . CYS A 1 339 ? 4.196 8.869 2.984 1.00 82.88 339 CYS A O 1
ATOM 2640 N N . ASP A 1 340 ? 2.576 9.349 1.517 1.00 83.94 340 ASP A N 1
ATOM 2641 C CA . ASP A 1 340 ? 2.736 10.806 1.556 1.00 83.94 340 ASP A CA 1
ATOM 2642 C C . ASP A 1 340 ? 1.416 11.462 1.978 1.00 83.94 340 ASP A C 1
ATOM 2644 O O . ASP A 1 340 ? 0.404 11.398 1.278 1.00 83.94 340 ASP A O 1
ATOM 2648 N N . LYS A 1 341 ? 1.426 12.122 3.139 1.00 81.38 341 LYS A N 1
ATOM 2649 C CA . LYS A 1 341 ? 0.233 12.761 3.703 1.00 81.38 341 LYS A CA 1
ATOM 2650 C C . LYS A 1 341 ? -0.358 13.827 2.775 1.00 81.38 341 LYS A C 1
ATOM 2652 O O . LYS A 1 341 ? -1.577 13.965 2.722 1.00 81.38 341 LYS A O 1
ATOM 2657 N N . ALA A 1 342 ? 0.469 14.578 2.047 1.00 85.75 342 ALA A N 1
ATOM 2658 C CA . ALA A 1 342 ? -0.010 15.597 1.115 1.00 85.75 342 ALA A CA 1
ATOM 2659 C C . ALA A 1 342 ? -0.706 14.966 -0.097 1.00 85.75 342 ALA A C 1
ATOM 2661 O O . ALA A 1 342 ? -1.647 15.547 -0.638 1.00 85.75 342 ALA A O 1
ATOM 2662 N N . PHE A 1 343 ? -0.277 13.773 -0.511 1.00 88.12 343 PHE A N 1
ATOM 2663 C CA . PHE A 1 343 ? -0.927 13.034 -1.592 1.00 88.12 343 PHE A CA 1
ATOM 2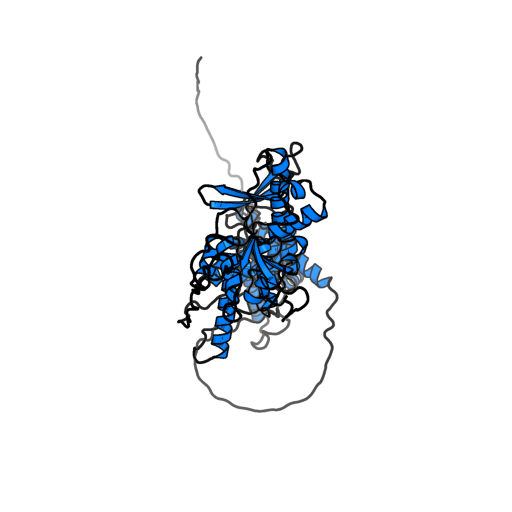664 C C . PHE A 1 343 ? -2.256 12.436 -1.123 1.00 88.12 343 PHE A C 1
ATOM 2666 O O . PHE A 1 343 ? -3.253 12.541 -1.832 1.00 88.12 343 PHE A O 1
ATOM 2673 N N . VAL A 1 344 ? -2.302 11.893 0.096 1.00 86.06 344 VAL A N 1
ATOM 2674 C CA . VAL A 1 344 ? -3.553 11.408 0.698 1.00 86.06 344 VAL A CA 1
ATOM 2675 C C . VAL A 1 344 ? -4.581 12.538 0.833 1.00 86.06 344 VAL A C 1
ATOM 2677 O O . VAL A 1 344 ? -5.737 12.335 0.475 1.00 86.06 344 VAL A O 1
ATOM 2680 N N . LYS A 1 345 ? -4.167 13.735 1.276 1.00 84.94 345 LYS A N 1
ATOM 2681 C CA . LYS A 1 345 ? -5.051 14.911 1.354 1.00 84.94 345 LYS A CA 1
ATOM 2682 C C . LYS A 1 345 ? -5.645 15.293 -0.002 1.00 84.94 345 LYS A C 1
ATOM 2684 O O . LYS A 1 345 ? -6.850 15.447 -0.092 1.00 84.94 345 LYS A O 1
ATOM 2689 N N . GLN A 1 346 ? -4.840 15.328 -1.065 1.00 87.38 346 GLN A N 1
ATOM 2690 C CA . GLN A 1 346 ? -5.350 15.620 -2.415 1.00 87.38 346 GLN A CA 1
ATOM 2691 C C . GLN A 1 346 ? -6.419 14.623 -2.887 1.00 87.38 346 GLN A C 1
ATOM 2693 O O . GLN A 1 346 ? -7.263 14.969 -3.702 1.00 87.38 346 GLN A O 1
ATOM 2698 N N . ALA A 1 347 ? -6.409 13.379 -2.397 1.00 86.00 347 ALA A N 1
ATOM 2699 C CA . ALA A 1 347 ? -7.446 12.408 -2.741 1.00 86.00 347 ALA A CA 1
ATOM 2700 C C . ALA A 1 347 ? -8.811 12.696 -2.075 1.00 86.00 347 ALA A C 1
ATOM 2702 O O . ALA A 1 347 ? -9.814 12.114 -2.508 1.00 86.00 347 ALA A O 1
ATOM 2703 N N . LEU A 1 348 ? -8.849 13.552 -1.041 1.00 80.81 348 LEU A N 1
ATOM 2704 C CA . LEU A 1 348 ? -10.066 13.996 -0.346 1.00 80.81 348 LEU A CA 1
ATOM 2705 C C . LEU A 1 348 ? -10.768 15.146 -1.060 1.00 80.81 348 LEU A C 1
ATOM 2707 O O . LEU A 1 348 ? -11.994 15.186 -1.036 1.00 80.81 348 LEU A O 1
ATOM 2711 N N . ASP A 1 349 ? -10.016 16.014 -1.741 1.00 77.00 349 ASP A N 1
ATOM 2712 C CA . ASP A 1 349 ? -10.532 17.240 -2.369 1.00 77.00 349 ASP A CA 1
ATOM 2713 C C . ASP A 1 349 ? -11.543 16.962 -3.504 1.00 77.00 349 ASP A C 1
ATOM 2715 O O . ASP A 1 349 ? -12.101 17.886 -4.081 1.00 77.00 349 ASP A O 1
ATOM 2719 N N . ASN A 1 350 ? -11.807 15.684 -3.828 1.00 68.69 350 ASN A N 1
ATOM 2720 C CA . ASN A 1 350 ? -12.715 15.195 -4.878 1.00 68.69 350 ASN A CA 1
ATOM 2721 C C . ASN A 1 350 ? -12.419 15.730 -6.292 1.00 68.69 350 ASN A C 1
ATOM 2723 O O . ASN A 1 350 ? -13.086 15.323 -7.242 1.00 68.69 350 ASN A O 1
ATOM 2727 N N . GLU A 1 351 ? -11.391 16.558 -6.445 1.00 75.88 351 GLU A N 1
ATOM 2728 C CA . GLU A 1 351 ? -10.959 17.165 -7.690 1.00 75.88 351 GLU A CA 1
ATOM 2729 C C . GLU A 1 351 ? -9.811 16.359 -8.300 1.00 75.88 351 GLU A C 1
ATOM 2731 O O . GLU A 1 351 ? -8.817 16.026 -7.645 1.00 75.88 351 GLU A O 1
ATOM 2736 N N . TYR A 1 352 ? -9.957 16.002 -9.574 1.00 79.81 352 TYR A N 1
ATOM 2737 C CA . TYR A 1 352 ? -8.881 15.340 -10.293 1.00 79.81 352 TYR A CA 1
ATOM 2738 C C . TYR A 1 352 ? -7.748 16.331 -10.559 1.00 79.81 352 TYR A C 1
ATOM 2740 O O . TYR A 1 352 ? -7.954 17.384 -11.152 1.00 79.81 352 TYR A O 1
ATOM 2748 N N . ASN A 1 353 ? -6.522 15.947 -10.209 1.00 82.12 353 ASN A N 1
ATOM 2749 C CA . ASN A 1 353 ? -5.333 16.704 -10.570 1.00 82.12 353 ASN A CA 1
ATOM 2750 C C . ASN A 1 353 ? -4.533 15.947 -11.640 1.00 82.12 353 ASN A C 1
ATOM 2752 O O . ASN A 1 353 ? -4.112 14.804 -11.432 1.00 82.12 353 ASN A O 1
ATOM 2756 N N . LYS A 1 354 ? -4.263 16.618 -12.766 1.00 81.75 354 LYS A N 1
ATOM 2757 C CA . LYS A 1 354 ? -3.487 16.074 -13.895 1.00 81.75 354 LYS A CA 1
ATOM 2758 C C . LYS A 1 354 ? -2.093 15.564 -13.506 1.00 81.75 354 LYS A C 1
ATOM 2760 O O . LYS A 1 354 ? -1.581 14.622 -14.108 1.00 81.75 354 LYS A O 1
ATOM 2765 N N . ASP A 1 355 ? -1.508 16.103 -12.439 1.00 86.56 355 ASP A N 1
ATOM 2766 C CA . ASP A 1 355 ? -0.196 15.692 -11.945 1.00 86.56 355 ASP A CA 1
ATOM 2767 C C . ASP A 1 355 ? -0.219 14.379 -11.157 1.00 86.56 355 ASP A C 1
ATOM 2769 O O . ASP A 1 355 ? 0.853 13.860 -10.828 1.00 86.56 355 ASP A O 1
ATOM 2773 N N . TRP A 1 356 ? -1.388 13.814 -10.829 1.00 90.06 356 TRP A N 1
ATOM 2774 C CA . TRP A 1 356 ? -1.469 12.567 -10.059 1.00 90.06 356 TRP A CA 1
ATOM 2775 C C . TRP A 1 356 ? -0.680 11.432 -10.705 1.00 90.06 356 TRP A C 1
ATOM 2777 O O . TRP A 1 356 ? 0.056 10.740 -10.004 1.00 90.06 356 TRP A O 1
ATOM 2787 N N . SER A 1 357 ? -0.728 11.281 -12.032 1.00 87.88 357 SER A N 1
ATOM 2788 C CA . SER A 1 357 ? 0.070 10.263 -12.730 1.00 87.88 357 SER A CA 1
ATOM 2789 C C . SER A 1 357 ? 1.574 10.463 -12.517 1.00 87.88 357 SER A C 1
ATOM 2791 O O . SER A 1 357 ? 2.293 9.508 -12.229 1.00 87.88 357 SER A O 1
ATOM 2793 N N . ASN A 1 358 ? 2.070 11.703 -12.581 1.00 88.56 358 ASN A N 1
ATOM 2794 C CA . ASN A 1 358 ? 3.488 12.003 -12.359 1.00 88.56 358 ASN A CA 1
ATOM 2795 C C . ASN A 1 358 ? 3.898 11.866 -10.879 1.00 88.56 358 ASN A C 1
ATOM 2797 O O . ASN A 1 358 ? 5.005 11.405 -10.573 1.00 88.56 358 ASN A O 1
ATOM 2801 N N . LYS A 1 359 ? 3.014 12.245 -9.950 1.00 91.50 359 LYS A N 1
ATOM 2802 C CA . LYS A 1 359 ? 3.195 12.069 -8.499 1.00 91.50 359 LYS A CA 1
ATOM 2803 C C . LYS A 1 359 ? 3.285 10.584 -8.139 1.00 91.50 359 LYS A C 1
ATOM 2805 O O . LYS A 1 359 ? 4.220 10.174 -7.451 1.00 91.50 359 LYS A O 1
ATOM 2810 N N . LEU A 1 360 ? 2.386 9.771 -8.693 1.00 93.75 360 LEU A N 1
ATOM 2811 C CA . LEU A 1 360 ? 2.303 8.330 -8.453 1.00 93.75 360 LEU A CA 1
ATOM 2812 C C . LEU A 1 360 ? 3.293 7.496 -9.266 1.00 93.75 360 LEU A C 1
ATOM 2814 O O . LEU A 1 360 ? 3.499 6.332 -8.932 1.00 93.75 360 LEU A O 1
ATOM 2818 N N . ARG A 1 361 ? 3.936 8.065 -10.293 1.00 90.88 361 ARG A N 1
ATOM 2819 C CA . ARG A 1 361 ? 4.810 7.342 -11.233 1.00 90.88 361 ARG A CA 1
ATOM 2820 C C . ARG A 1 361 ? 5.787 6.388 -10.543 1.00 90.88 361 ARG A C 1
ATOM 2822 O O . ARG A 1 361 ? 5.908 5.241 -10.951 1.00 90.88 361 ARG A O 1
ATOM 2829 N N . GLY A 1 362 ? 6.461 6.847 -9.489 1.00 92.31 362 GLY A N 1
ATOM 2830 C CA . GLY A 1 362 ? 7.420 6.029 -8.740 1.00 92.31 362 GLY A CA 1
ATOM 2831 C C . GLY A 1 362 ? 6.816 4.757 -8.137 1.00 92.31 362 GLY A C 1
ATOM 2832 O O . GLY A 1 362 ? 7.442 3.703 -8.174 1.00 92.31 362 GLY A O 1
ATOM 2833 N N . TYR A 1 363 ? 5.583 4.846 -7.638 1.00 95.31 363 TYR A N 1
ATOM 2834 C CA . TYR A 1 363 ? 4.841 3.700 -7.121 1.00 95.31 363 TYR A CA 1
ATOM 2835 C C . TYR A 1 363 ? 4.323 2.817 -8.258 1.00 95.31 363 TYR A C 1
ATOM 2837 O O . TYR A 1 363 ? 4.545 1.609 -8.261 1.00 95.31 363 TYR A O 1
ATOM 2845 N N . LEU A 1 364 ? 3.652 3.430 -9.240 1.00 95.25 364 LEU A N 1
ATOM 2846 C CA . LEU A 1 364 ? 2.951 2.721 -10.311 1.00 95.25 364 LEU A CA 1
ATOM 2847 C C . LEU A 1 364 ? 3.896 1.944 -11.230 1.00 95.25 364 LEU A C 1
ATOM 2849 O O . LEU A 1 364 ? 3.539 0.854 -11.665 1.00 95.25 364 LEU A O 1
ATOM 2853 N N . ASN A 1 365 ? 5.114 2.443 -11.460 1.00 93.81 365 ASN A N 1
ATOM 2854 C CA . ASN A 1 365 ? 6.129 1.724 -12.233 1.00 93.81 365 ASN A CA 1
ATOM 2855 C C . ASN A 1 365 ? 6.480 0.355 -11.621 1.00 93.81 365 ASN A C 1
ATOM 2857 O O . ASN A 1 365 ? 6.769 -0.590 -12.352 1.00 93.81 365 ASN A O 1
ATOM 2861 N N . LEU A 1 366 ? 6.455 0.236 -10.290 1.00 95.19 366 LEU A N 1
ATOM 2862 C CA . LEU A 1 366 ? 6.668 -1.041 -9.605 1.00 95.19 366 LEU A CA 1
ATOM 2863 C C . LEU A 1 366 ? 5.358 -1.823 -9.468 1.00 95.19 366 LEU A C 1
ATOM 2865 O O . LEU A 1 366 ? 5.315 -3.016 -9.759 1.00 95.19 366 LEU A O 1
ATOM 2869 N N . ALA A 1 367 ? 4.276 -1.153 -9.067 1.00 95.44 367 ALA A N 1
ATOM 2870 C CA . ALA A 1 367 ? 2.990 -1.790 -8.797 1.00 95.44 367 ALA A CA 1
ATOM 2871 C C . ALA A 1 367 ? 2.406 -2.486 -10.036 1.00 95.44 367 ALA A C 1
ATOM 2873 O O . ALA A 1 367 ? 1.924 -3.616 -9.945 1.00 95.44 367 ALA A O 1
ATOM 2874 N N . MET A 1 368 ? 2.504 -1.844 -11.201 1.00 93.75 368 MET A N 1
ATOM 2875 C CA . MET A 1 368 ? 1.976 -2.349 -12.473 1.00 93.75 368 MET A CA 1
ATOM 2876 C C . MET A 1 368 ? 3.020 -3.140 -13.270 1.00 93.75 368 MET A C 1
ATOM 2878 O O . MET A 1 368 ? 2.854 -3.368 -14.458 1.00 93.75 368 MET A O 1
ATOM 2882 N N . SER A 1 369 ? 4.107 -3.579 -12.626 1.00 91.81 369 SER A N 1
ATOM 2883 C CA . SER A 1 369 ? 5.109 -4.431 -13.269 1.00 91.81 369 SER A CA 1
ATOM 2884 C C . SER A 1 369 ? 4.529 -5.782 -13.713 1.00 91.81 369 SER A C 1
ATOM 2886 O O . SER A 1 369 ? 3.647 -6.357 -13.055 1.00 91.81 369 SER A O 1
ATOM 2888 N N . THR A 1 370 ? 5.088 -6.327 -14.795 1.00 88.06 370 THR A N 1
ATOM 2889 C CA . THR A 1 370 ? 4.725 -7.632 -15.366 1.00 88.06 370 THR A CA 1
ATOM 2890 C C . THR A 1 370 ? 4.824 -8.778 -14.352 1.00 88.06 370 THR A C 1
ATOM 2892 O O . THR A 1 370 ? 5.416 -8.678 -13.271 1.00 88.06 370 THR A O 1
ATOM 2895 N N . ARG A 1 371 ? 4.272 -9.941 -14.720 1.00 87.56 371 ARG A N 1
ATOM 2896 C CA . ARG A 1 371 ? 4.394 -11.170 -13.917 1.00 87.56 371 ARG A CA 1
ATOM 2897 C C . ARG A 1 371 ? 5.850 -11.637 -13.764 1.00 87.56 371 ARG A C 1
ATOM 2899 O O . ARG A 1 371 ? 6.130 -12.350 -12.806 1.00 87.56 371 ARG A O 1
ATOM 2906 N N . THR A 1 372 ? 6.756 -11.254 -14.669 1.00 86.56 372 THR A N 1
ATOM 2907 C CA . THR A 1 372 ? 8.179 -11.627 -14.593 1.00 86.56 372 THR A CA 1
ATOM 2908 C C . THR A 1 372 ? 8.977 -10.688 -13.693 1.00 86.56 372 THR A C 1
ATOM 2910 O O . THR A 1 372 ? 9.802 -11.161 -12.917 1.00 86.56 372 THR A O 1
ATOM 2913 N N . VAL A 1 373 ? 8.677 -9.386 -13.724 1.00 92.06 373 VAL A N 1
ATOM 2914 C CA . VAL A 1 373 ? 9.365 -8.364 -12.920 1.00 92.06 373 VAL A CA 1
ATOM 2915 C C . VAL A 1 373 ? 8.887 -8.368 -11.467 1.00 92.06 373 VAL A C 1
ATOM 2917 O O . VAL A 1 373 ? 9.687 -8.179 -10.555 1.00 92.06 373 VAL A O 1
ATOM 2920 N N . TRP A 1 374 ? 7.597 -8.615 -11.215 1.00 95.25 374 TRP A N 1
ATOM 2921 C CA . TRP A 1 374 ? 7.030 -8.517 -9.865 1.00 95.25 374 TRP A CA 1
ATOM 2922 C C . TRP A 1 374 ? 7.723 -9.386 -8.793 1.00 95.25 374 TRP A C 1
ATOM 2924 O O . TRP A 1 374 ? 7.997 -8.862 -7.715 1.00 95.25 374 TRP A O 1
ATOM 2934 N N . PRO A 1 375 ? 8.084 -10.661 -9.042 1.00 96.25 375 PRO A N 1
ATOM 2935 C CA . PRO A 1 375 ? 8.860 -11.445 -8.078 1.00 96.25 375 PRO A CA 1
ATOM 2936 C C . PRO A 1 375 ? 10.205 -10.808 -7.696 1.00 96.25 375 PRO A C 1
ATOM 2938 O O . PRO A 1 375 ? 10.638 -10.937 -6.554 1.00 96.25 375 PRO A O 1
ATOM 2941 N N . LEU A 1 376 ? 10.860 -10.096 -8.623 1.00 96.00 376 LEU A N 1
ATOM 2942 C CA . LEU A 1 376 ? 12.099 -9.366 -8.334 1.00 96.00 376 LEU A CA 1
ATOM 2943 C C . LEU A 1 376 ? 11.832 -8.125 -7.477 1.00 96.00 376 LEU A C 1
ATOM 2945 O O . LEU A 1 376 ? 12.640 -7.815 -6.608 1.00 96.00 376 LEU A O 1
ATOM 2949 N N . VAL A 1 377 ? 10.699 -7.444 -7.683 1.00 96.12 377 VAL A N 1
ATOM 2950 C CA . VAL A 1 377 ? 10.258 -6.324 -6.832 1.00 96.12 377 VAL A CA 1
ATOM 2951 C C . VAL A 1 377 ? 10.015 -6.802 -5.399 1.00 96.12 377 VAL A C 1
ATOM 2953 O O . VAL A 1 377 ? 10.521 -6.194 -4.460 1.00 96.12 377 VAL A O 1
ATOM 2956 N N . GLU A 1 378 ? 9.306 -7.920 -5.225 1.00 96.12 378 GLU A N 1
ATOM 2957 C CA . GLU A 1 378 ? 9.072 -8.530 -3.907 1.00 96.12 378 GLU A CA 1
ATOM 2958 C C . GLU A 1 378 ? 10.381 -8.950 -3.227 1.00 96.12 378 GLU A C 1
ATOM 2960 O O . GLU A 1 378 ? 10.597 -8.640 -2.056 1.00 96.12 378 GLU A O 1
ATOM 2965 N N . LYS A 1 379 ? 11.296 -9.587 -3.970 1.00 96.12 379 LYS A N 1
ATOM 2966 C CA . LYS A 1 379 ? 12.619 -9.961 -3.452 1.00 96.12 379 LYS A CA 1
ATOM 2967 C C . LYS A 1 379 ? 13.441 -8.735 -3.046 1.00 96.12 379 LYS A C 1
ATOM 2969 O O . LYS A 1 379 ? 14.064 -8.743 -1.987 1.00 96.12 379 LYS A O 1
ATOM 2974 N N . PHE A 1 380 ? 13.418 -7.679 -3.856 1.00 95.12 380 PHE A N 1
ATOM 2975 C CA . PHE A 1 380 ? 14.071 -6.412 -3.544 1.00 95.12 380 PHE A CA 1
ATOM 2976 C C . PHE A 1 380 ? 13.514 -5.801 -2.249 1.00 95.12 380 PHE A C 1
ATOM 2978 O O . PHE A 1 380 ? 14.295 -5.416 -1.382 1.00 95.12 380 PHE A O 1
ATOM 2985 N N . PHE A 1 381 ? 12.189 -5.766 -2.065 1.00 93.25 381 PHE A N 1
ATOM 2986 C CA . PHE A 1 381 ? 11.593 -5.272 -0.819 1.00 93.25 381 PHE A CA 1
ATOM 2987 C C . PHE A 1 381 ? 11.989 -6.114 0.395 1.00 93.25 381 PHE A C 1
ATOM 2989 O O . PHE A 1 381 ? 12.392 -5.544 1.403 1.00 93.25 381 PHE A O 1
ATOM 2996 N N . ALA A 1 382 ? 11.981 -7.445 0.288 1.00 92.56 382 ALA A N 1
ATOM 2997 C CA . ALA A 1 382 ? 12.430 -8.313 1.377 1.00 92.56 382 ALA A CA 1
ATOM 2998 C C . ALA A 1 382 ? 13.892 -8.028 1.776 1.00 92.56 382 ALA A C 1
ATOM 3000 O O . ALA A 1 382 ? 14.194 -7.842 2.952 1.00 92.56 382 ALA A O 1
ATOM 3001 N N . MET A 1 383 ? 14.798 -7.894 0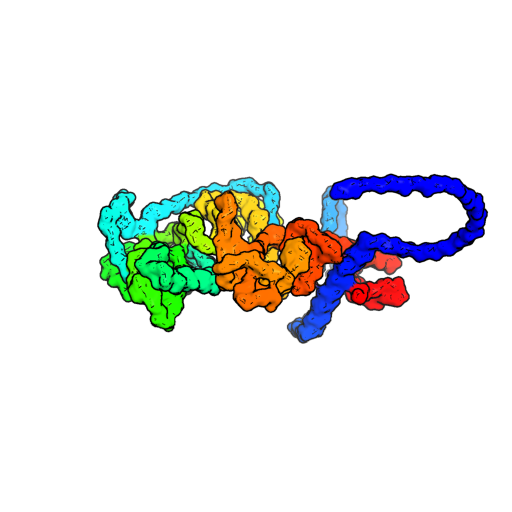.799 1.00 92.56 383 MET A N 1
ATOM 3002 C CA . MET A 1 383 ? 16.198 -7.545 1.077 1.00 92.56 383 MET A CA 1
ATOM 3003 C C . MET A 1 383 ? 16.348 -6.150 1.700 1.00 92.56 383 MET A C 1
ATOM 3005 O O . MET A 1 383 ? 17.247 -5.941 2.517 1.00 92.56 383 MET A O 1
ATOM 3009 N N . PHE A 1 384 ? 15.489 -5.196 1.324 1.00 90.00 384 PHE A N 1
ATOM 3010 C CA . PHE A 1 384 ? 15.462 -3.869 1.936 1.00 90.00 384 PHE A CA 1
ATOM 3011 C C . PHE A 1 384 ? 15.057 -3.941 3.411 1.00 90.00 384 PHE A C 1
ATOM 3013 O O . PHE A 1 384 ? 15.759 -3.381 4.247 1.00 90.00 384 PHE A O 1
ATOM 3020 N N . GLU A 1 385 ? 13.973 -4.651 3.741 1.00 86.62 385 GLU A N 1
ATOM 3021 C CA . GLU A 1 385 ? 13.504 -4.825 5.126 1.00 86.62 385 GLU A CA 1
ATOM 3022 C C . GLU A 1 385 ? 14.535 -5.539 6.006 1.00 86.62 385 GLU A C 1
ATOM 3024 O O . GLU A 1 385 ? 14.696 -5.205 7.179 1.00 86.62 385 GLU A O 1
ATOM 3029 N N . GLU A 1 386 ? 15.273 -6.487 5.431 1.00 87.44 386 GLU A N 1
ATOM 3030 C CA . GLU A 1 386 ? 16.363 -7.201 6.099 1.00 87.44 386 GLU A CA 1
ATOM 3031 C C . GLU A 1 386 ? 17.639 -6.352 6.267 1.00 87.44 386 GLU A C 1
ATOM 3033 O O . GLU A 1 386 ? 18.607 -6.817 6.867 1.00 87.44 386 GLU A O 1
ATOM 3038 N N . GLY A 1 387 ? 17.674 -5.126 5.728 1.00 88.19 387 GLY A N 1
ATOM 3039 C CA . GLY A 1 387 ? 18.833 -4.230 5.784 1.00 88.19 387 GLY A CA 1
ATOM 3040 C C . GLY A 1 387 ? 20.032 -4.707 4.965 1.00 88.19 387 GLY A C 1
ATOM 3041 O O . GLY A 1 387 ? 21.166 -4.342 5.271 1.00 88.19 387 GLY A O 1
ATOM 3042 N N . LYS A 1 388 ? 19.795 -5.528 3.933 1.00 89.44 388 LYS A N 1
ATOM 3043 C CA . LYS A 1 388 ? 20.833 -6.125 3.072 1.00 89.44 388 LYS A CA 1
ATOM 3044 C C . LYS A 1 388 ? 21.154 -5.304 1.823 1.00 89.44 388 LYS A C 1
ATOM 3046 O O . LYS A 1 388 ? 22.044 -5.677 1.067 1.00 89.44 388 LYS A O 1
ATOM 3051 N N . LEU A 1 389 ? 20.427 -4.216 1.576 1.00 88.12 389 LEU A N 1
ATOM 3052 C CA . LEU A 1 389 ? 20.612 -3.384 0.386 1.00 88.12 389 LEU A CA 1
ATOM 3053 C C . LEU A 1 389 ? 21.402 -2.118 0.690 1.00 88.12 389 LEU A C 1
ATOM 3055 O O . LEU A 1 389 ? 21.144 -1.497 1.716 1.00 88.12 389 LEU A O 1
ATOM 3059 N N . PRO A 1 390 ? 22.289 -1.664 -0.209 1.00 80.69 390 PRO A N 1
ATOM 3060 C CA . PRO A 1 390 ? 23.009 -0.421 -0.000 1.00 80.69 390 PRO A CA 1
ATOM 3061 C C . PRO A 1 390 ? 22.102 0.802 -0.139 1.00 80.69 390 PRO A C 1
ATOM 3063 O O . PRO A 1 390 ? 21.255 0.879 -1.035 1.00 80.69 390 PRO A O 1
ATOM 3066 N N . ILE A 1 391 ? 22.335 1.803 0.707 1.00 73.75 391 ILE A N 1
ATOM 3067 C CA . ILE A 1 391 ? 21.550 3.041 0.743 1.00 73.75 391 ILE A CA 1
ATOM 3068 C C . ILE A 1 391 ? 22.491 4.228 0.613 1.00 73.75 391 ILE A C 1
ATOM 3070 O O . ILE A 1 391 ? 23.506 4.251 1.283 1.00 73.75 391 ILE A O 1
ATOM 3074 N N . GLY A 1 392 ? 22.142 5.218 -0.218 1.00 65.81 392 GLY A N 1
ATOM 3075 C CA . GLY A 1 392 ? 22.685 6.589 -0.201 1.00 65.81 392 GLY A CA 1
ATOM 3076 C C . GLY A 1 392 ? 24.200 6.768 -0.394 1.00 65.81 392 GLY A C 1
ATOM 3077 O O . GLY A 1 392 ? 24.612 7.348 -1.393 1.00 65.81 392 GLY A O 1
ATOM 3078 N N . ASP A 1 393 ? 25.005 6.314 0.564 1.00 68.38 393 ASP A N 1
ATOM 3079 C CA . ASP A 1 393 ? 26.470 6.355 0.598 1.00 68.38 393 ASP A CA 1
ATOM 3080 C C . ASP A 1 393 ? 27.127 5.054 0.097 1.00 68.38 393 ASP A C 1
ATOM 3082 O O . ASP A 1 393 ? 28.351 4.939 0.078 1.00 68.38 393 ASP A O 1
ATOM 3086 N N . GLY A 1 394 ? 26.322 4.079 -0.333 1.00 70.06 394 GLY A N 1
ATOM 3087 C CA . GLY A 1 394 ? 26.813 2.779 -0.782 1.00 70.06 394 GLY A CA 1
ATOM 3088 C C . GLY A 1 394 ? 27.121 1.817 0.367 1.00 70.06 394 GLY A C 1
ATOM 3089 O O . GLY A 1 394 ? 27.625 0.724 0.115 1.00 70.06 394 GLY A O 1
ATOM 3090 N N . LYS A 1 395 ? 26.793 2.149 1.615 1.00 76.12 395 LYS A N 1
ATOM 3091 C CA . LYS A 1 395 ? 26.897 1.190 2.714 1.00 76.12 395 LYS A CA 1
ATOM 3092 C C . LYS A 1 395 ? 25.625 0.377 2.831 1.00 76.12 395 LYS A C 1
ATOM 3094 O O . LYS A 1 395 ? 24.520 0.880 2.606 1.00 76.12 395 LYS A O 1
ATOM 3099 N N . ILE A 1 396 ? 25.796 -0.893 3.173 1.00 81.50 396 ILE A N 1
ATOM 3100 C CA . ILE A 1 396 ? 24.692 -1.758 3.570 1.00 81.50 396 ILE A CA 1
ATOM 3101 C C . ILE A 1 396 ? 24.320 -1.374 5.012 1.00 81.50 396 ILE A C 1
ATOM 3103 O O . ILE A 1 396 ? 25.224 -1.250 5.836 1.00 81.50 396 ILE A O 1
ATOM 3107 N N . PRO A 1 397 ? 23.031 -1.190 5.354 1.00 83.69 397 PRO A N 1
ATOM 3108 C CA . PRO A 1 397 ? 22.602 -0.848 6.707 1.00 83.69 397 PRO A CA 1
ATOM 3109 C C . PRO A 1 397 ? 23.217 -1.737 7.792 1.00 83.69 397 PRO A C 1
ATOM 3111 O O . PRO A 1 397 ? 23.652 -1.233 8.817 1.00 83.69 397 PRO A O 1
ATOM 3114 N N . LEU A 1 398 ? 23.335 -3.044 7.548 1.00 77.75 398 LEU A N 1
ATOM 3115 C CA . LEU A 1 398 ? 23.969 -3.984 8.482 1.00 77.75 398 LEU A CA 1
ATOM 3116 C C . LEU A 1 398 ? 25.464 -3.724 8.748 1.00 77.75 398 LEU A C 1
ATOM 3118 O O . LEU A 1 398 ? 25.953 -4.137 9.796 1.00 77.75 398 LEU A O 1
ATOM 3122 N N . GLU A 1 399 ? 26.171 -3.071 7.822 1.00 76.62 399 GLU A N 1
ATOM 3123 C CA . GLU A 1 399 ? 27.606 -2.750 7.907 1.00 76.62 399 GLU A CA 1
ATOM 3124 C C . GLU A 1 399 ? 27.867 -1.357 8.506 1.00 76.62 399 GLU A C 1
ATOM 3126 O O . GLU A 1 399 ? 29.013 -0.967 8.737 1.00 76.62 399 GLU A O 1
ATOM 3131 N N . MET A 1 400 ? 26.820 -0.561 8.740 1.00 75.00 400 MET A N 1
ATOM 3132 C CA . MET A 1 400 ? 26.970 0.739 9.384 1.00 75.00 400 MET A CA 1
ATOM 3133 C C . MET A 1 400 ? 27.285 0.542 10.872 1.00 75.00 400 MET A C 1
ATOM 3135 O O . MET A 1 400 ? 26.543 -0.131 11.585 1.00 75.00 400 MET A O 1
ATOM 3139 N N . LEU A 1 401 ? 28.362 1.171 11.359 1.00 65.81 401 LEU A N 1
ATOM 3140 C CA . LEU A 1 401 ? 28.686 1.204 12.790 1.00 65.81 401 LEU A CA 1
ATOM 3141 C C . LEU A 1 401 ? 27.492 1.773 13.577 1.00 65.81 401 LEU A C 1
ATOM 3143 O O . LEU A 1 401 ? 27.022 2.877 13.295 1.00 65.81 401 LEU A O 1
ATOM 3147 N N . GLY A 1 402 ? 26.980 1.010 14.544 1.00 64.25 402 GLY A N 1
ATOM 3148 C CA . GLY A 1 402 ? 25.742 1.358 15.243 1.00 64.25 402 GLY A CA 1
ATOM 3149 C C . GLY A 1 402 ? 25.871 2.547 16.207 1.00 64.25 402 GLY A C 1
ATOM 3150 O O . GLY A 1 402 ? 26.772 2.557 17.043 1.00 64.25 402 GLY A O 1
ATOM 3151 N N . ARG A 1 403 ? 24.914 3.496 16.145 1.00 62.28 403 ARG A N 1
ATOM 3152 C CA . ARG A 1 403 ? 24.241 4.108 17.319 1.00 62.28 403 ARG A CA 1
ATOM 3153 C C . ARG A 1 403 ? 23.014 4.962 16.934 1.00 62.28 403 ARG A C 1
ATOM 3155 O O . ARG A 1 403 ? 23.149 6.061 16.406 1.00 62.28 403 ARG A O 1
ATOM 3162 N N . MET A 1 404 ? 21.825 4.516 17.340 1.00 54.09 404 MET A N 1
ATOM 3163 C CA . MET A 1 404 ? 20.745 5.380 17.843 1.00 54.09 404 MET A CA 1
ATOM 3164 C C . MET A 1 404 ? 20.221 4.686 19.110 1.00 54.09 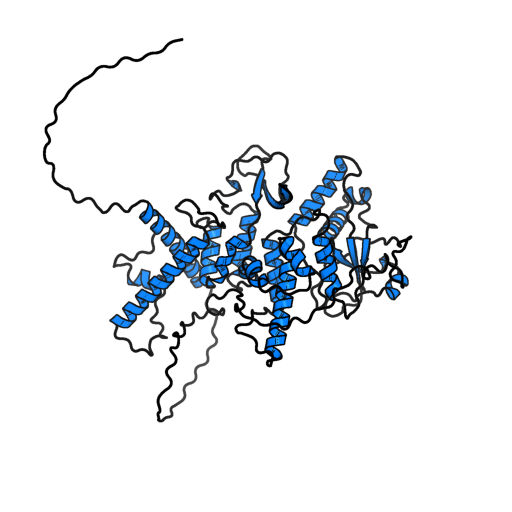404 MET A C 1
ATOM 3166 O O . MET A 1 404 ? 19.425 3.754 19.046 1.00 54.09 404 MET A O 1
ATOM 3170 N N . GLU A 1 405 ? 20.810 5.023 20.257 1.00 48.34 405 GLU A N 1
ATOM 3171 C CA . GLU A 1 405 ? 20.637 4.275 21.507 1.00 48.34 405 GLU A CA 1
ATOM 3172 C C . GLU A 1 405 ? 19.161 4.273 21.957 1.00 48.34 405 GLU A C 1
ATOM 3174 O O . GLU A 1 405 ? 18.519 5.322 21.996 1.00 48.34 405 GLU A O 1
ATOM 3179 N N . GLY A 1 406 ? 18.615 3.086 22.257 1.00 58.62 406 GLY A N 1
ATOM 3180 C CA . GLY A 1 406 ? 17.302 2.922 22.897 1.00 58.62 406 GLY A CA 1
ATOM 3181 C C . GLY A 1 406 ? 16.099 2.574 22.004 1.00 58.62 406 GLY A C 1
ATOM 3182 O O . GLY A 1 406 ? 14.993 2.482 22.532 1.00 58.62 406 GLY A O 1
ATOM 3183 N N . ARG A 1 407 ? 16.248 2.354 20.686 1.00 67.50 407 ARG A N 1
ATOM 3184 C CA . ARG A 1 407 ? 15.109 1.950 19.824 1.00 67.50 407 ARG A CA 1
ATOM 3185 C C . ARG A 1 407 ? 15.089 0.450 19.523 1.00 67.50 407 ARG A C 1
ATOM 3187 O O . ARG A 1 407 ? 16.083 -0.108 19.064 1.00 67.50 407 ARG A O 1
ATOM 3194 N N . LEU A 1 408 ? 13.932 -0.182 19.736 1.00 69.69 408 LEU A N 1
ATOM 3195 C CA . LEU A 1 408 ? 13.680 -1.580 19.373 1.00 69.69 408 LEU A CA 1
ATOM 3196 C C . LEU A 1 408 ? 13.682 -1.772 17.840 1.00 69.69 408 LEU A C 1
ATOM 3198 O O . LEU A 1 408 ? 13.302 -0.850 17.113 1.00 69.69 408 LEU A O 1
ATOM 3202 N N . PRO A 1 409 ? 14.066 -2.960 17.335 1.00 73.50 409 PRO A N 1
ATOM 3203 C CA . PRO A 1 409 ? 13.942 -3.289 15.919 1.00 73.50 409 PRO A CA 1
ATOM 3204 C C . PRO A 1 409 ? 12.499 -3.198 15.420 1.00 73.50 409 PRO A C 1
ATOM 3206 O O . PRO A 1 409 ? 11.560 -3.664 16.068 1.00 73.50 409 PRO A O 1
ATOM 3209 N N . GLY A 1 410 ? 12.327 -2.708 14.200 1.00 73.31 410 GLY A N 1
ATOM 3210 C CA . GLY A 1 410 ? 11.038 -2.440 13.573 1.00 73.31 410 GLY A CA 1
ATOM 3211 C C . GLY A 1 410 ? 10.988 -1.045 12.959 1.00 73.31 410 GLY A C 1
ATOM 3212 O O . GLY A 1 410 ? 11.923 -0.257 13.121 1.00 73.31 410 GLY A O 1
ATOM 3213 N N . PRO A 1 411 ? 9.919 -0.723 12.218 1.00 74.75 411 PRO A N 1
ATOM 3214 C CA . PRO A 1 411 ? 9.747 0.628 11.743 1.00 74.75 411 PRO A CA 1
ATOM 3215 C C . PRO A 1 411 ? 9.403 1.542 12.913 1.00 74.75 411 PRO A C 1
ATOM 3217 O O . PRO A 1 411 ? 8.687 1.168 13.843 1.00 74.75 411 PRO A O 1
ATOM 3220 N N . TYR A 1 412 ? 9.851 2.778 12.821 1.00 75.00 412 TYR A N 1
ATOM 3221 C CA . TYR A 1 412 ? 9.350 3.847 13.659 1.00 75.00 412 TYR A CA 1
ATOM 3222 C C . TYR A 1 412 ? 9.281 5.112 12.830 1.00 75.00 412 TYR A C 1
ATOM 3224 O O . TYR A 1 412 ? 9.901 5.239 11.774 1.00 75.00 412 TYR A O 1
ATOM 3232 N N . THR A 1 413 ? 8.483 6.054 13.295 1.00 74.81 413 THR A N 1
ATOM 3233 C CA . THR A 1 413 ? 8.367 7.337 12.628 1.00 74.81 413 THR A CA 1
ATOM 3234 C C . THR A 1 413 ? 8.965 8.406 13.513 1.00 74.81 413 THR A C 1
ATOM 3236 O O . THR A 1 413 ? 8.638 8.474 14.694 1.00 74.81 413 THR A O 1
ATOM 3239 N N . ASP A 1 414 ? 9.848 9.209 12.937 1.00 74.75 414 ASP A N 1
ATOM 3240 C CA . ASP A 1 414 ? 10.478 10.333 13.615 1.00 74.75 414 ASP A CA 1
ATOM 3241 C C . ASP A 1 414 ? 9.923 11.638 13.049 1.00 74.75 414 ASP A C 1
ATOM 3243 O O . ASP A 1 414 ? 9.744 11.765 11.833 1.00 74.75 414 ASP A O 1
ATOM 3247 N N . GLU A 1 415 ? 9.631 12.596 13.918 1.00 71.50 415 GLU A N 1
ATOM 3248 C CA . GLU A 1 415 ? 9.145 13.916 13.524 1.00 71.50 415 GLU A CA 1
ATOM 3249 C C . GLU A 1 415 ? 10.266 14.934 13.688 1.00 71.50 415 GLU A C 1
ATOM 3251 O O . GLU A 1 415 ? 10.630 15.312 14.795 1.00 71.50 415 GLU A O 1
ATOM 3256 N N . ASN A 1 416 ? 10.800 15.412 12.565 1.00 67.94 416 ASN A N 1
ATOM 3257 C CA . ASN A 1 416 ? 11.820 16.453 12.551 1.00 67.94 416 ASN A CA 1
ATOM 3258 C C . ASN A 1 416 ? 11.258 17.696 11.856 1.00 67.94 416 ASN A C 1
ATOM 3260 O O . ASN A 1 416 ? 10.876 17.639 10.689 1.00 67.94 416 ASN A O 1
ATOM 3264 N N . LYS A 1 417 ? 11.200 18.829 12.572 1.00 68.81 417 LYS A N 1
ATOM 3265 C CA . LYS A 1 417 ? 10.679 20.122 12.068 1.00 68.81 417 LYS A CA 1
ATOM 3266 C C . LYS A 1 417 ? 9.269 20.027 11.453 1.00 68.81 417 LYS A C 1
ATOM 3268 O O . LYS A 1 417 ? 8.996 20.629 10.419 1.00 68.81 417 LYS A O 1
ATOM 3273 N N . GLY A 1 418 ? 8.388 19.228 12.056 1.00 63.88 418 GLY A N 1
ATOM 3274 C CA . GLY A 1 418 ? 7.025 18.999 11.557 1.00 63.88 418 GLY A CA 1
ATOM 3275 C C . GLY A 1 418 ? 6.932 18.061 10.346 1.00 63.88 418 GLY A C 1
ATOM 3276 O O . GLY A 1 418 ? 5.827 17.775 9.886 1.00 63.88 418 GLY A O 1
ATOM 3277 N N . GLN A 1 419 ? 8.059 17.544 9.840 1.00 67.19 419 GLN A N 1
ATOM 3278 C CA . GLN A 1 419 ? 8.080 16.509 8.813 1.00 67.19 419 GLN A CA 1
ATOM 3279 C C . GLN A 1 419 ? 8.285 15.136 9.446 1.00 67.19 419 GLN A C 1
ATOM 3281 O O . GLN A 1 419 ? 9.312 14.840 10.060 1.00 67.19 419 GLN A O 1
ATOM 3286 N N . ARG A 1 420 ? 7.296 14.273 9.239 1.00 70.88 420 ARG A N 1
ATOM 3287 C CA . ARG A 1 420 ? 7.293 12.913 9.750 1.00 70.88 420 ARG A CA 1
ATOM 3288 C C . ARG A 1 420 ? 7.946 11.967 8.740 1.00 70.88 420 ARG A C 1
ATOM 3290 O O . ARG A 1 420 ? 7.485 11.848 7.608 1.00 70.88 420 ARG A O 1
ATOM 3297 N N . THR A 1 421 ? 9.038 11.320 9.137 1.00 77.38 421 THR A N 1
ATOM 3298 C CA . THR A 1 421 ? 9.829 10.426 8.281 1.00 77.38 421 THR A CA 1
ATOM 3299 C C . THR A 1 421 ? 9.795 9.011 8.838 1.00 77.38 421 THR A C 1
ATOM 3301 O O . THR A 1 421 ? 10.027 8.803 10.028 1.00 77.38 421 THR A O 1
ATOM 3304 N N . LEU A 1 422 ? 9.504 8.036 7.978 1.00 82.25 422 LEU A N 1
ATOM 3305 C CA . LEU A 1 422 ? 9.553 6.625 8.342 1.00 82.25 422 LEU A CA 1
ATOM 3306 C C . LEU A 1 422 ? 10.999 6.126 8.297 1.00 82.25 422 LEU A C 1
ATOM 3308 O O . LEU A 1 422 ? 11.700 6.313 7.298 1.00 82.25 422 LEU A O 1
ATOM 3312 N N . TYR A 1 423 ? 11.413 5.483 9.379 1.00 83.88 423 TYR A N 1
ATOM 3313 C CA . TYR A 1 423 ? 12.694 4.814 9.513 1.00 83.88 423 TYR A CA 1
ATOM 3314 C C . TYR A 1 423 ? 12.480 3.325 9.746 1.00 83.88 423 TYR A C 1
ATOM 3316 O O . TYR A 1 423 ? 11.509 2.921 10.385 1.00 83.88 423 TYR A O 1
ATOM 3324 N N . HIS A 1 424 ? 13.417 2.523 9.262 1.00 83.81 424 HIS A N 1
ATOM 3325 C CA . HIS A 1 424 ? 13.534 1.100 9.555 1.00 83.81 424 HIS A CA 1
ATOM 3326 C C . HIS A 1 424 ? 14.689 0.902 10.521 1.00 83.81 424 HIS A C 1
ATOM 3328 O O . HIS A 1 424 ? 15.725 1.532 10.344 1.00 83.81 424 HIS A O 1
ATOM 3334 N N . CYS A 1 425 ? 14.497 0.073 11.545 1.00 83.56 425 CYS A N 1
ATOM 3335 C CA . CYS A 1 425 ? 15.493 -0.234 12.566 1.00 83.56 425 CYS A CA 1
ATOM 3336 C C . CYS A 1 425 ? 15.703 -1.748 12.646 1.00 83.56 425 CYS A C 1
ATOM 3338 O O . CYS A 1 425 ? 14.727 -2.491 12.778 1.00 83.56 425 CYS A O 1
ATOM 3340 N N . ILE A 1 426 ? 16.951 -2.212 12.614 1.00 84.12 426 ILE A N 1
ATOM 3341 C CA . ILE A 1 426 ? 17.309 -3.622 12.843 1.00 84.12 426 ILE A CA 1
ATOM 3342 C C . ILE A 1 426 ? 18.499 -3.719 13.792 1.00 84.12 426 ILE A C 1
ATOM 3344 O O . ILE A 1 426 ? 19.191 -2.730 14.040 1.00 84.12 426 ILE A O 1
ATOM 3348 N N . TYR A 1 427 ? 18.752 -4.917 14.313 1.00 81.94 427 TYR A N 1
ATOM 3349 C CA . TYR A 1 427 ? 19.980 -5.175 15.056 1.00 81.94 427 TYR A CA 1
ATOM 3350 C C . TYR A 1 427 ? 21.200 -5.054 14.145 1.00 81.94 427 TYR A C 1
ATOM 3352 O O . TYR A 1 427 ? 21.223 -5.616 13.049 1.00 81.94 427 TYR A O 1
ATOM 3360 N N . ALA A 1 428 ? 22.211 -4.331 14.622 1.00 79.69 428 ALA A N 1
ATOM 3361 C CA . ALA A 1 428 ? 23.512 -4.287 13.977 1.00 79.69 428 ALA A CA 1
ATOM 3362 C C . ALA A 1 428 ? 24.120 -5.695 13.990 1.00 79.69 428 ALA A C 1
ATOM 3364 O O . ALA A 1 428 ? 24.022 -6.405 14.996 1.00 79.69 428 ALA A O 1
ATOM 3365 N N . ARG A 1 429 ? 24.747 -6.096 12.880 1.00 76.62 429 ARG A N 1
ATOM 3366 C CA . ARG A 1 429 ? 25.500 -7.355 12.835 1.00 76.62 429 ARG A CA 1
ATOM 3367 C C . ARG A 1 429 ? 26.760 -7.251 13.687 1.00 76.62 429 ARG A C 1
ATOM 3369 O O . ARG A 1 429 ? 27.051 -8.154 14.466 1.00 76.62 429 ARG A O 1
ATOM 3376 N N . ASP A 1 430 ? 27.432 -6.111 13.557 1.00 70.75 430 ASP A N 1
ATOM 3377 C CA . ASP A 1 430 ? 28.698 -5.800 14.199 1.00 70.75 430 ASP A CA 1
ATOM 3378 C C . ASP A 1 430 ? 28.496 -4.637 15.183 1.00 70.75 430 ASP A C 1
ATOM 3380 O O . ASP A 1 430 ? 28.067 -3.541 14.816 1.00 70.75 430 ASP A O 1
ATOM 3384 N N . GLY A 1 431 ? 28.756 -4.885 16.467 1.00 71.06 431 GLY A N 1
ATOM 3385 C CA . GLY A 1 431 ? 28.625 -3.889 17.531 1.00 71.06 431 GLY A CA 1
ATOM 3386 C C . GLY A 1 431 ? 28.337 -4.505 18.903 1.00 71.06 431 GLY A C 1
ATOM 3387 O O . GLY A 1 431 ? 28.115 -5.713 19.012 1.00 71.06 431 GLY A O 1
ATOM 3388 N N . PRO A 1 432 ? 28.330 -3.693 19.976 1.00 73.81 432 PRO A N 1
ATOM 3389 C CA . PRO A 1 432 ? 27.912 -4.141 21.303 1.00 73.81 432 PRO A CA 1
ATOM 3390 C C . PRO A 1 432 ? 26.535 -4.820 21.269 1.00 73.81 432 PRO A C 1
ATOM 3392 O O . PRO A 1 432 ? 25.652 -4.402 20.514 1.00 73.81 432 PRO A O 1
ATOM 3395 N N . LYS A 1 433 ? 26.323 -5.843 22.105 1.00 75.75 433 LYS A N 1
ATOM 3396 C CA . LYS A 1 433 ? 25.051 -6.580 22.175 1.00 75.75 433 LYS A CA 1
ATOM 3397 C C . LYS A 1 433 ? 23.879 -5.615 22.390 1.00 75.75 433 LYS A C 1
ATOM 3399 O O . LYS A 1 433 ? 23.866 -4.862 23.357 1.00 75.75 433 LYS A O 1
ATOM 3404 N N . GLY A 1 434 ? 22.893 -5.665 21.493 1.00 75.06 434 GLY A N 1
ATOM 3405 C CA . GLY A 1 434 ? 21.730 -4.772 21.517 1.00 75.06 434 GLY A CA 1
ATOM 3406 C C . GLY A 1 434 ? 21.880 -3.495 20.682 1.00 75.06 434 GLY A C 1
ATOM 3407 O O . GLY A 1 434 ? 20.946 -2.700 20.644 1.00 75.06 434 GLY A O 1
ATOM 3408 N N . SER A 1 435 ? 23.002 -3.307 19.980 1.00 79.31 435 SER A N 1
ATOM 3409 C CA . SER A 1 435 ? 23.167 -2.197 19.035 1.00 79.31 435 SER A CA 1
ATOM 3410 C C . SER A 1 435 ? 22.197 -2.315 17.865 1.00 79.31 435 SER A C 1
ATOM 3412 O O . SER A 1 435 ? 21.970 -3.403 17.331 1.00 79.31 435 SER A O 1
ATOM 3414 N N . THR A 1 436 ? 21.652 -1.181 17.439 1.00 84.50 436 THR A N 1
ATOM 3415 C CA . THR A 1 436 ? 20.745 -1.089 16.296 1.00 84.50 436 THR A CA 1
ATOM 3416 C C . THR A 1 436 ? 21.238 -0.071 15.273 1.00 84.50 436 THR A C 1
ATOM 3418 O O . THR A 1 436 ? 21.945 0.886 15.606 1.00 84.50 436 THR A O 1
ATOM 3421 N N . VAL A 1 437 ? 20.861 -0.293 14.015 1.00 84.50 437 VAL A N 1
ATOM 3422 C CA . VAL A 1 437 ? 21.048 0.653 12.910 1.00 84.50 437 VAL A CA 1
ATOM 3423 C C . VAL A 1 437 ? 19.679 1.047 12.385 1.00 84.50 437 VAL A C 1
ATOM 3425 O O . VAL A 1 437 ? 18.807 0.187 12.232 1.00 84.50 437 VAL A O 1
ATOM 3428 N N . SER A 1 438 ? 19.504 2.335 12.083 1.00 85.12 438 SER A N 1
ATOM 3429 C CA . SER A 1 438 ? 18.301 2.845 11.441 1.00 85.12 438 SER A CA 1
ATOM 3430 C C . SER A 1 438 ? 18.575 3.588 10.135 1.00 85.12 438 SER A C 1
ATOM 3432 O O . SER A 1 438 ? 19.590 4.266 9.978 1.00 85.12 438 SER A O 1
ATOM 3434 N N . TRP A 1 439 ? 17.651 3.468 9.181 1.00 85.12 439 TRP A N 1
ATOM 3435 C CA . TRP A 1 439 ? 17.716 4.148 7.885 1.00 85.12 439 TRP A CA 1
ATOM 3436 C C . TRP A 1 439 ? 16.335 4.604 7.423 1.00 85.12 439 TRP A C 1
ATOM 3438 O O . TRP A 1 439 ? 15.313 4.091 7.873 1.00 85.12 439 TRP A O 1
ATOM 3448 N N . LYS A 1 440 ? 16.297 5.594 6.526 1.00 86.50 440 LYS A N 1
ATOM 3449 C CA . LYS A 1 440 ? 15.044 6.126 5.970 1.00 86.50 440 LYS A CA 1
ATOM 3450 C C . LYS A 1 440 ? 14.394 5.126 5.021 1.00 86.50 440 LYS A C 1
ATOM 3452 O O . LYS A 1 440 ? 15.090 4.436 4.280 1.00 86.50 440 LYS A O 1
ATOM 3457 N N . ASP A 1 441 ? 13.067 5.111 4.994 1.00 87.69 441 ASP A N 1
ATOM 3458 C CA . ASP A 1 441 ? 12.313 4.328 4.016 1.00 87.69 441 ASP A CA 1
ATOM 3459 C C . ASP A 1 441 ? 12.632 4.725 2.559 1.00 87.69 441 ASP A C 1
ATOM 3461 O O . ASP A 1 441 ? 13.144 5.815 2.276 1.00 87.69 441 ASP A O 1
ATOM 3465 N N . LEU A 1 442 ? 12.321 3.829 1.620 1.00 88.31 442 LEU A N 1
ATOM 3466 C CA . LEU A 1 442 ? 12.527 4.058 0.193 1.00 88.31 442 LEU A CA 1
ATOM 3467 C C . LEU A 1 442 ? 11.701 5.246 -0.309 1.00 88.31 442 LEU A C 1
ATOM 3469 O O . LEU A 1 442 ? 10.504 5.364 -0.051 1.00 88.31 442 LEU A O 1
ATOM 3473 N N . CYS A 1 443 ? 12.327 6.109 -1.112 1.00 87.44 443 CYS A N 1
ATOM 3474 C CA . CYS A 1 443 ? 11.618 7.202 -1.759 1.00 87.44 443 CYS A CA 1
ATOM 3475 C C . CYS A 1 443 ? 11.026 6.730 -3.100 1.00 87.44 443 CYS A C 1
ATOM 3477 O O . CYS A 1 443 ? 11.781 6.255 -3.956 1.00 87.44 443 CYS A O 1
ATOM 3479 N N . PRO A 1 444 ? 9.730 6.977 -3.376 1.00 89.75 444 PRO A N 1
ATOM 3480 C CA . PRO A 1 444 ? 9.112 6.639 -4.664 1.00 89.75 444 PRO A CA 1
ATOM 3481 C C . PRO A 1 444 ? 9.868 7.229 -5.850 1.00 89.75 444 PRO A C 1
ATOM 3483 O O . PRO A 1 444 ? 9.913 6.671 -6.945 1.00 89.75 444 PRO A O 1
ATOM 3486 N N . THR A 1 445 ? 10.497 8.385 -5.638 1.00 88.06 445 THR A N 1
ATOM 3487 C CA . THR A 1 445 ? 11.182 9.094 -6.709 1.00 88.06 445 THR A CA 1
ATOM 3488 C C . THR A 1 445 ? 12.411 8.367 -7.259 1.00 88.06 445 THR A C 1
ATOM 3490 O O . THR A 1 445 ? 12.791 8.657 -8.390 1.00 88.06 445 THR A O 1
ATOM 3493 N N . TYR A 1 446 ? 12.976 7.394 -6.533 1.00 87.56 446 TYR A N 1
ATOM 3494 C CA . TYR A 1 446 ? 14.084 6.551 -7.009 1.00 87.56 446 TYR A CA 1
ATOM 3495 C C . TYR A 1 446 ? 13.672 5.627 -8.162 1.00 87.56 446 TYR A C 1
ATOM 3497 O O . TYR A 1 446 ? 14.512 5.212 -8.961 1.00 87.56 446 TYR A O 1
ATOM 3505 N N . PHE A 1 447 ? 12.370 5.360 -8.285 1.00 91.12 447 PHE A N 1
ATOM 3506 C CA . PHE A 1 447 ? 11.797 4.427 -9.252 1.00 91.12 447 PHE A CA 1
ATOM 3507 C C . PHE A 1 447 ? 11.035 5.129 -10.382 1.00 91.12 447 PHE A C 1
ATOM 3509 O O . PHE A 1 447 ? 10.425 4.468 -11.220 1.00 91.12 447 PHE A O 1
ATOM 3516 N N . LYS A 1 448 ? 11.072 6.468 -10.479 1.00 89.69 448 LYS A N 1
ATOM 3517 C CA . LYS A 1 448 ? 10.414 7.189 -11.590 1.00 89.69 448 LYS A CA 1
ATOM 3518 C C . LYS A 1 448 ? 10.951 6.772 -12.964 1.00 89.69 448 LYS A C 1
ATOM 3520 O O . LYS A 1 448 ? 10.170 6.662 -13.905 1.00 89.69 448 LYS A O 1
ATOM 3525 N N . ASN A 1 449 ? 12.246 6.478 -13.044 1.00 87.06 449 ASN A N 1
ATOM 3526 C CA . ASN A 1 449 ? 12.939 6.102 -14.278 1.00 87.06 449 ASN A CA 1
ATOM 3527 C C . ASN A 1 449 ? 12.626 4.673 -14.745 1.00 87.06 449 ASN A C 1
ATOM 3529 O O . ASN A 1 449 ? 12.841 4.356 -15.909 1.00 87.06 449 ASN A O 1
ATOM 3533 N N . PHE A 1 450 ? 12.053 3.826 -13.881 1.00 90.25 450 PHE A N 1
ATOM 3534 C CA . PHE A 1 450 ? 11.621 2.479 -14.273 1.00 90.25 450 PHE A CA 1
ATOM 3535 C C . PHE A 1 450 ? 10.531 2.520 -15.349 1.00 90.25 450 PHE A C 1
ATOM 3537 O O . PHE A 1 450 ? 10.434 1.602 -16.157 1.00 90.25 450 PHE A O 1
ATOM 3544 N N . GLY A 1 451 ? 9.743 3.595 -15.398 1.00 86.56 451 GLY A N 1
ATOM 3545 C CA . GLY A 1 451 ? 8.734 3.799 -16.435 1.00 86.56 451 GLY A CA 1
ATOM 3546 C C . GLY A 1 451 ? 9.336 3.900 -17.836 1.00 86.56 451 GLY A C 1
ATOM 3547 O O . GLY A 1 451 ? 8.678 3.503 -18.786 1.00 86.56 451 GLY A O 1
ATOM 3548 N N . ASP A 1 452 ? 10.591 4.342 -17.945 1.00 85.62 452 ASP A N 1
ATOM 3549 C CA . ASP A 1 452 ? 11.320 4.495 -19.210 1.00 85.62 452 ASP A CA 1
ATOM 3550 C C . ASP A 1 452 ? 12.166 3.249 -19.558 1.00 85.62 452 ASP A C 1
ATOM 3552 O O . ASP A 1 452 ? 12.854 3.199 -20.583 1.00 85.62 452 ASP A O 1
ATOM 3556 N N . MET A 1 453 ? 12.158 2.243 -18.680 1.00 86.62 453 MET A N 1
ATOM 3557 C CA . MET A 1 453 ? 12.821 0.957 -18.872 1.00 86.62 453 MET A CA 1
ATOM 3558 C C . MET A 1 453 ? 11.838 -0.042 -19.494 1.00 86.62 453 MET A C 1
ATOM 3560 O O . MET A 1 453 ? 10.673 -0.096 -19.103 1.00 86.62 453 MET A O 1
ATOM 3564 N N . THR A 1 454 ? 12.319 -0.867 -20.430 1.00 83.88 454 THR A N 1
ATOM 3565 C CA . THR A 1 454 ? 11.574 -2.054 -20.892 1.00 83.88 454 THR A CA 1
ATOM 3566 C C . THR A 1 454 ? 11.504 -3.092 -19.775 1.00 83.88 454 THR A C 1
ATOM 3568 O O . THR A 1 454 ? 12.273 -3.017 -18.814 1.00 83.88 454 THR A O 1
ATOM 3571 N N . CYS A 1 455 ? 10.630 -4.095 -19.912 1.00 82.19 455 CYS A N 1
ATOM 3572 C CA . CYS A 1 455 ? 10.519 -5.195 -18.950 1.00 82.19 455 CYS A CA 1
ATOM 3573 C C . CYS A 1 455 ? 11.896 -5.799 -18.620 1.00 82.19 455 CYS A C 1
ATOM 3575 O O . CYS A 1 455 ? 12.298 -5.812 -17.459 1.00 82.19 455 CYS A O 1
ATOM 3577 N N . ARG A 1 456 ? 12.678 -6.157 -19.648 1.00 80.62 456 ARG A N 1
ATOM 3578 C CA . ARG A 1 456 ? 14.041 -6.682 -19.479 1.00 80.62 456 ARG A CA 1
ATOM 3579 C C . ARG A 1 456 ? 14.964 -5.723 -18.729 1.00 80.62 456 ARG A C 1
ATOM 3581 O O . ARG A 1 456 ? 15.704 -6.137 -17.843 1.00 80.62 456 ARG A O 1
ATOM 3588 N N . LYS A 1 457 ? 14.900 -4.427 -19.039 1.00 86.69 457 LYS A N 1
ATOM 3589 C CA . LYS A 1 457 ? 15.722 -3.426 -18.353 1.00 86.69 457 LYS A CA 1
ATOM 3590 C C . LYS A 1 457 ? 15.352 -3.279 -16.875 1.00 86.69 457 LYS A C 1
ATOM 3592 O O . LYS A 1 457 ? 16.239 -3.103 -16.047 1.00 86.69 457 LYS A O 1
ATOM 3597 N N . ARG A 1 458 ? 14.065 -3.390 -16.526 1.00 90.25 458 ARG A N 1
ATOM 3598 C CA . ARG A 1 458 ? 13.619 -3.395 -15.122 1.00 90.25 458 ARG A CA 1
ATOM 3599 C C . ARG A 1 458 ? 14.152 -4.620 -14.375 1.00 90.25 458 ARG A C 1
ATOM 3601 O O . ARG A 1 458 ? 14.576 -4.475 -13.233 1.00 90.25 458 ARG A O 1
ATOM 3608 N N . GLU A 1 459 ? 14.173 -5.794 -15.011 1.00 89.19 459 GLU A N 1
ATOM 3609 C CA . GLU A 1 459 ? 14.754 -7.012 -14.421 1.00 89.19 459 GLU A CA 1
ATOM 3610 C C . GLU A 1 459 ? 16.242 -6.818 -14.098 1.00 89.19 459 GLU A C 1
ATOM 3612 O O . GLU A 1 459 ? 16.646 -7.013 -12.951 1.00 89.19 459 GLU A O 1
ATOM 3617 N N . VAL A 1 460 ? 17.031 -6.343 -15.072 1.00 87.12 460 VAL A N 1
ATOM 3618 C CA . VAL A 1 460 ? 18.461 -6.028 -14.887 1.00 87.12 460 VAL A CA 1
ATOM 3619 C C . VAL A 1 460 ? 18.649 -5.007 -13.764 1.00 87.12 460 VAL A C 1
ATOM 3621 O O . VAL A 1 460 ? 19.455 -5.214 -12.861 1.00 87.12 460 VAL A O 1
ATOM 3624 N N . ALA A 1 461 ? 17.867 -3.924 -13.769 1.00 90.81 461 ALA A N 1
ATOM 3625 C CA . ALA A 1 461 ? 17.968 -2.880 -12.756 1.00 90.81 461 ALA A CA 1
ATOM 3626 C C . ALA A 1 461 ? 17.700 -3.401 -11.336 1.00 90.81 461 ALA A C 1
ATOM 3628 O O . ALA A 1 461 ? 18.429 -3.046 -10.411 1.00 90.81 461 ALA A O 1
ATOM 3629 N N . LEU A 1 462 ? 16.690 -4.258 -11.152 1.00 93.31 462 LEU A N 1
ATOM 3630 C CA . LEU A 1 462 ? 16.388 -4.860 -9.850 1.00 93.31 462 LEU A CA 1
ATOM 3631 C C . LEU A 1 462 ? 17.485 -5.822 -9.394 1.00 93.31 462 LEU A C 1
ATOM 3633 O O . LEU A 1 462 ? 17.838 -5.816 -8.217 1.00 93.31 462 LEU A O 1
ATOM 3637 N N . LEU A 1 463 ? 18.058 -6.615 -10.302 1.00 91.38 463 LEU A N 1
ATOM 3638 C CA . LEU A 1 463 ? 19.181 -7.495 -9.974 1.00 91.38 463 LEU A CA 1
ATOM 3639 C C . LEU A 1 463 ? 20.418 -6.709 -9.539 1.00 91.38 463 LEU A C 1
ATOM 3641 O O . LEU A 1 463 ? 21.027 -7.051 -8.530 1.00 91.38 463 LEU A O 1
ATOM 3645 N N . LEU A 1 464 ? 20.743 -5.624 -10.242 1.00 89.75 464 LEU A N 1
ATOM 3646 C CA . LEU A 1 464 ? 21.870 -4.760 -9.893 1.00 89.75 464 LEU A CA 1
ATOM 3647 C C . LEU A 1 464 ? 21.662 -3.990 -8.585 1.00 89.75 464 LEU A C 1
ATOM 3649 O O . LEU A 1 464 ? 22.621 -3.730 -7.858 1.00 89.75 464 LEU A O 1
ATOM 3653 N N . LEU A 1 465 ? 20.415 -3.625 -8.276 1.00 90.62 465 LEU A N 1
ATOM 3654 C CA . LEU A 1 465 ? 20.051 -3.068 -6.974 1.00 90.62 465 LEU A CA 1
ATOM 3655 C C . LEU A 1 465 ? 20.264 -4.098 -5.859 1.00 90.62 465 LEU A C 1
ATOM 3657 O O . LEU A 1 465 ? 20.830 -3.769 -4.820 1.00 90.62 465 LEU A O 1
ATOM 3661 N N . MET A 1 466 ? 19.844 -5.346 -6.081 1.00 91.56 466 MET A N 1
ATOM 3662 C CA . MET A 1 466 ? 19.986 -6.430 -5.105 1.00 91.56 466 MET A CA 1
ATOM 3663 C C . MET A 1 466 ? 21.436 -6.888 -4.905 1.00 91.56 466 MET A C 1
ATOM 3665 O O . MET A 1 466 ? 21.787 -7.281 -3.798 1.00 91.56 466 MET A O 1
ATOM 3669 N N . SER A 1 467 ? 22.285 -6.817 -5.935 1.00 87.75 467 SER A N 1
ATOM 3670 C CA . SER A 1 467 ? 23.725 -7.100 -5.818 1.00 87.75 467 SER A CA 1
ATOM 3671 C C . SER A 1 467 ? 24.537 -5.918 -5.278 1.00 87.75 467 SER A C 1
ATOM 3673 O O . SER A 1 467 ? 25.730 -6.046 -5.017 1.00 87.75 467 SER A O 1
ATOM 3675 N N . GLY A 1 468 ? 23.908 -4.751 -5.121 1.00 84.94 468 GLY A N 1
ATOM 3676 C CA . GLY A 1 468 ? 24.529 -3.537 -4.603 1.00 84.94 468 GLY A CA 1
ATOM 3677 C C . GLY A 1 468 ? 25.443 -2.790 -5.579 1.00 84.94 468 GLY A C 1
ATOM 3678 O O . GLY A 1 468 ? 26.047 -1.781 -5.200 1.00 84.94 468 GLY A O 1
ATOM 3679 N N . LYS A 1 469 ? 25.500 -3.232 -6.842 1.00 84.06 469 LYS A N 1
ATOM 3680 C CA . LYS A 1 469 ? 26.166 -2.531 -7.955 1.00 84.06 469 LYS A CA 1
ATOM 3681 C C . LYS A 1 469 ? 25.459 -1.210 -8.294 1.00 84.06 469 LYS A C 1
ATOM 3683 O O . LYS A 1 469 ? 26.103 -0.226 -8.666 1.00 84.06 469 LYS A O 1
ATOM 3688 N N . VAL A 1 470 ? 24.138 -1.167 -8.098 1.00 86.38 470 VAL A N 1
ATOM 3689 C CA . VAL A 1 470 ? 23.299 0.034 -8.216 1.00 86.38 470 VAL A CA 1
ATOM 3690 C C . VAL A 1 470 ? 22.735 0.401 -6.844 1.00 86.38 470 VAL A C 1
ATOM 3692 O O . VAL A 1 470 ? 22.374 -0.468 -6.057 1.00 86.38 470 VAL A O 1
ATOM 3695 N N . VAL A 1 471 ? 22.623 1.699 -6.558 1.00 86.12 471 VAL A N 1
ATOM 3696 C CA . VAL A 1 471 ? 22.040 2.217 -5.310 1.00 86.12 471 VAL A CA 1
ATOM 3697 C C . VAL A 1 471 ? 20.717 2.927 -5.604 1.00 86.12 471 VAL A C 1
ATOM 3699 O O . VAL A 1 471 ? 20.638 3.780 -6.492 1.00 86.12 471 VAL A O 1
ATOM 3702 N N . ALA A 1 472 ? 19.671 2.613 -4.833 1.00 83.88 472 ALA A N 1
ATOM 3703 C CA . ALA A 1 472 ? 18.369 3.277 -4.920 1.00 83.88 472 ALA A CA 1
ATOM 3704 C C . ALA A 1 472 ? 18.437 4.677 -4.285 1.00 83.88 472 ALA A C 1
ATOM 3706 O O . ALA A 1 472 ? 18.094 4.872 -3.123 1.00 83.88 472 ALA A O 1
ATOM 3707 N N . THR A 1 473 ? 18.927 5.662 -5.038 1.00 81.56 473 THR A N 1
ATOM 3708 C CA . THR A 1 473 ? 19.019 7.057 -4.594 1.00 81.56 473 THR A CA 1
ATOM 3709 C C . THR A 1 473 ? 18.934 8.025 -5.772 1.00 81.56 473 THR A C 1
ATOM 3711 O O . THR A 1 473 ? 19.197 7.662 -6.914 1.00 81.56 473 THR A O 1
ATOM 3714 N N . LYS A 1 474 ? 18.580 9.280 -5.490 1.00 74.44 474 LYS A N 1
ATOM 3715 C CA . LYS A 1 474 ? 18.727 10.403 -6.432 1.00 74.44 474 LYS A CA 1
ATOM 3716 C C . LYS A 1 474 ? 20.105 11.047 -6.374 1.00 74.44 474 LYS A C 1
ATOM 3718 O O . LYS A 1 474 ? 20.493 11.762 -7.290 1.00 74.44 474 LYS A O 1
ATOM 3723 N N . LEU A 1 475 ? 20.819 10.850 -5.271 1.00 76.69 475 LEU A N 1
ATOM 3724 C CA . LEU A 1 475 ? 22.130 11.450 -5.094 1.00 76.69 475 LEU A CA 1
ATOM 3725 C C . LEU A 1 475 ? 23.124 10.810 -6.062 1.00 76.69 475 LEU A C 1
ATOM 3727 O O . LEU A 1 475 ? 22.974 9.655 -6.472 1.00 76.69 475 LEU A O 1
ATOM 3731 N N . ARG A 1 476 ? 24.144 11.578 -6.441 1.00 70.56 476 ARG A N 1
ATOM 3732 C CA . ARG A 1 476 ? 25.283 11.014 -7.159 1.00 70.56 476 ARG A CA 1
ATOM 3733 C C . ARG A 1 476 ? 26.022 10.082 -6.208 1.00 70.56 476 ARG A C 1
ATOM 3735 O O . ARG A 1 476 ? 26.302 10.456 -5.074 1.00 70.56 476 ARG A O 1
ATOM 3742 N N . VAL A 1 477 ? 26.312 8.881 -6.687 1.00 73.00 477 VAL A N 1
ATOM 3743 C CA . VAL A 1 477 ? 27.049 7.865 -5.936 1.00 73.00 477 VAL A CA 1
ATOM 3744 C C . VAL A 1 477 ? 28.493 7.886 -6.411 1.00 73.00 477 VAL A C 1
ATOM 3746 O O . VAL A 1 477 ? 28.755 8.053 -7.609 1.00 73.00 477 VAL A O 1
ATOM 3749 N N . THR A 1 478 ? 29.427 7.738 -5.476 1.00 68.31 478 THR A N 1
ATOM 3750 C CA . THR A 1 478 ? 30.846 7.634 -5.805 1.00 68.31 478 THR A CA 1
ATOM 3751 C C . THR A 1 478 ? 31.081 6.386 -6.665 1.00 68.31 478 THR A C 1
ATOM 3753 O O . THR A 1 478 ? 30.579 5.308 -6.332 1.00 68.31 478 THR A O 1
ATOM 3756 N N . PRO A 1 479 ? 31.831 6.509 -7.772 1.00 65.75 479 PRO A N 1
ATOM 3757 C CA . PRO A 1 479 ? 32.381 5.368 -8.492 1.00 65.75 479 PRO A CA 1
ATOM 3758 C C . PRO A 1 479 ? 32.970 4.283 -7.574 1.00 65.75 479 PRO A C 1
ATOM 3760 O O . PRO A 1 479 ? 33.551 4.630 -6.546 1.00 65.75 479 PRO A O 1
ATOM 3763 N N . PRO A 1 480 ? 32.860 2.990 -7.933 1.00 69.00 480 PRO A N 1
ATOM 3764 C CA . PRO A 1 480 ? 32.364 2.454 -9.208 1.00 69.00 480 PRO A CA 1
ATOM 3765 C C . PRO A 1 480 ? 30.831 2.374 -9.317 1.00 69.00 480 PRO A C 1
ATOM 3767 O O . PRO A 1 480 ? 30.303 2.250 -10.419 1.00 69.00 480 PRO A O 1
ATOM 3770 N N . ARG A 1 481 ? 30.091 2.526 -8.213 1.00 75.25 481 ARG A N 1
ATOM 3771 C CA . ARG A 1 481 ? 28.629 2.356 -8.193 1.00 75.25 481 ARG A CA 1
ATOM 3772 C C . ARG A 1 481 ? 27.893 3.458 -8.959 1.00 75.25 481 ARG A C 1
ATOM 3774 O O . ARG A 1 481 ? 28.421 4.552 -9.196 1.00 75.25 481 ARG A O 1
ATOM 3781 N N . VAL A 1 482 ? 26.652 3.167 -9.340 1.00 80.56 482 VAL A N 1
ATOM 3782 C CA . VAL A 1 482 ? 25.743 4.108 -10.015 1.00 80.56 482 VAL A CA 1
ATOM 3783 C C . VAL A 1 482 ? 24.390 4.171 -9.320 1.00 80.56 482 VAL A C 1
ATOM 3785 O O . VAL A 1 482 ? 23.987 3.250 -8.613 1.00 80.56 482 VAL A O 1
ATOM 3788 N N . ASN A 1 483 ? 23.672 5.270 -9.528 1.00 83.50 483 ASN A N 1
ATOM 3789 C CA . ASN A 1 483 ? 22.262 5.359 -9.171 1.00 83.50 483 ASN A CA 1
ATOM 3790 C C . ASN A 1 483 ? 21.364 4.897 -10.336 1.00 83.50 483 ASN A C 1
ATOM 3792 O O . ASN A 1 483 ? 21.839 4.639 -11.446 1.00 83.50 483 ASN A O 1
ATOM 3796 N N . THR A 1 484 ? 20.056 4.801 -10.095 1.00 82.75 484 THR A N 1
ATOM 3797 C CA . THR A 1 484 ? 19.080 4.308 -11.086 1.00 82.75 484 THR A CA 1
ATOM 3798 C C . THR A 1 484 ? 18.943 5.207 -12.322 1.00 82.75 484 THR A C 1
ATOM 3800 O O . THR A 1 484 ? 18.567 4.729 -13.389 1.00 82.75 484 THR A O 1
ATOM 3803 N N . GLU A 1 485 ? 19.257 6.500 -12.210 1.00 83.25 485 GLU A N 1
ATOM 3804 C CA . GLU A 1 485 ? 19.277 7.447 -13.332 1.00 83.25 485 GLU A CA 1
ATOM 3805 C C . GLU A 1 485 ? 20.478 7.218 -14.250 1.00 83.25 485 GLU A C 1
ATOM 3807 O O . GLU A 1 485 ? 20.308 7.024 -15.450 1.00 83.25 485 GLU A O 1
ATOM 3812 N N . CYS A 1 486 ? 21.679 7.124 -13.677 1.00 83.12 486 CYS A N 1
ATOM 3813 C CA . CYS A 1 486 ? 22.889 6.786 -14.421 1.00 83.12 486 CYS A CA 1
ATOM 3814 C C . CYS A 1 486 ? 22.766 5.416 -15.101 1.00 83.12 486 CYS A C 1
ATOM 3816 O O . CYS A 1 486 ? 23.203 5.263 -16.239 1.00 83.12 486 CYS A O 1
ATOM 3818 N N . LEU A 1 487 ? 22.145 4.437 -14.432 1.00 85.38 487 LEU A N 1
ATOM 3819 C CA . LEU A 1 487 ? 21.873 3.129 -15.026 1.00 85.38 487 LEU A CA 1
ATOM 3820 C C . LEU A 1 487 ? 20.986 3.246 -16.274 1.00 85.38 487 LEU A C 1
ATOM 3822 O O . LEU A 1 487 ? 21.305 2.661 -17.304 1.00 85.38 487 LEU A O 1
ATOM 3826 N N . LEU A 1 488 ? 19.894 4.017 -16.210 1.00 84.75 488 LEU A N 1
ATOM 3827 C CA . LEU A 1 488 ? 19.013 4.212 -17.365 1.00 84.75 488 LEU A CA 1
ATOM 3828 C C . LEU A 1 488 ? 19.777 4.794 -18.563 1.00 84.75 488 LEU A C 1
ATOM 3830 O O . LEU A 1 488 ? 19.577 4.341 -19.692 1.00 84.75 488 LEU A O 1
ATOM 3834 N N . ASP A 1 489 ? 20.663 5.761 -18.324 1.00 84.25 489 ASP A N 1
ATOM 3835 C CA . ASP A 1 489 ? 21.492 6.359 -19.372 1.00 84.25 489 ASP A CA 1
ATOM 3836 C C . ASP A 1 489 ? 22.486 5.364 -19.978 1.00 84.25 489 ASP A C 1
ATOM 3838 O O . ASP A 1 489 ? 22.656 5.350 -21.200 1.00 84.25 489 ASP A O 1
ATOM 3842 N N . ILE A 1 490 ? 23.115 4.518 -19.156 1.00 83.56 490 ILE A N 1
ATOM 3843 C CA . ILE A 1 490 ? 24.001 3.438 -19.620 1.00 83.56 490 ILE A CA 1
ATOM 3844 C C . ILE A 1 490 ? 23.218 2.491 -20.532 1.00 83.56 490 ILE A C 1
ATOM 3846 O O . ILE A 1 490 ? 23.548 2.347 -21.707 1.00 83.56 490 ILE A O 1
ATOM 3850 N N . MET A 1 491 ? 22.081 1.984 -20.060 1.00 82.88 491 MET A N 1
ATOM 3851 C CA . MET A 1 491 ? 21.241 1.066 -20.831 1.00 82.88 491 MET A CA 1
ATOM 3852 C C . MET A 1 491 ? 20.670 1.692 -22.110 1.00 82.88 491 MET A C 1
ATOM 3854 O O . MET A 1 491 ? 20.312 0.992 -23.064 1.00 82.88 491 MET A O 1
ATOM 3858 N N . ARG A 1 492 ? 20.445 3.013 -22.131 1.00 83.19 492 ARG A N 1
ATOM 3859 C CA . ARG A 1 492 ? 20.028 3.740 -23.342 1.00 83.19 492 ARG A CA 1
ATOM 3860 C C . ARG A 1 492 ? 21.162 3.786 -24.360 1.00 83.19 492 ARG A C 1
ATOM 3862 O O . ARG A 1 492 ? 20.905 3.513 -25.530 1.00 83.19 492 ARG A O 1
ATOM 3869 N N . LYS A 1 493 ? 22.385 4.085 -23.917 1.00 81.44 493 LYS A N 1
ATOM 3870 C CA . LYS A 1 493 ? 23.577 4.093 -24.774 1.00 81.44 493 LYS A CA 1
ATOM 3871 C C . LYS A 1 493 ? 23.866 2.706 -25.334 1.00 81.44 493 LYS A C 1
ATOM 3873 O O . LYS A 1 493 ? 24.024 2.595 -26.539 1.00 81.44 493 LYS A O 1
ATOM 3878 N N . GLU A 1 494 ? 23.828 1.663 -24.511 1.00 78.00 494 GLU A N 1
ATOM 3879 C CA . GLU A 1 494 ? 23.990 0.272 -24.963 1.00 78.00 494 GLU A CA 1
ATOM 3880 C C . GLU A 1 494 ? 22.954 -0.102 -26.023 1.00 78.00 494 GLU A C 1
ATOM 3882 O O . GLU A 1 494 ? 23.313 -0.547 -27.110 1.00 78.00 494 GLU A O 1
ATOM 3887 N N . ARG A 1 495 ? 21.665 0.177 -25.769 1.00 79.31 495 ARG A N 1
ATOM 3888 C CA . ARG A 1 495 ? 20.602 -0.060 -26.762 1.00 79.31 495 ARG A CA 1
ATOM 3889 C C . ARG A 1 495 ? 20.890 0.673 -28.074 1.00 79.31 495 ARG A C 1
ATOM 3891 O O . ARG A 1 495 ? 20.687 0.107 -29.143 1.00 79.31 495 ARG A O 1
ATOM 3898 N N . TYR A 1 496 ? 21.321 1.931 -27.999 1.00 80.19 496 TYR A N 1
ATOM 3899 C CA . TYR A 1 496 ? 21.657 2.715 -29.184 1.00 80.19 496 TYR A CA 1
ATOM 3900 C C . TYR A 1 496 ? 22.848 2.117 -29.942 1.00 80.19 496 TYR A C 1
ATOM 3902 O O . TYR A 1 496 ? 22.780 1.994 -31.159 1.00 80.19 496 TYR A O 1
ATOM 3910 N N . MET A 1 497 ? 23.897 1.691 -29.236 1.00 80.19 497 MET A N 1
ATOM 3911 C CA . MET A 1 497 ? 25.076 1.057 -29.832 1.00 80.19 497 MET A CA 1
ATOM 3912 C C . MET A 1 497 ? 24.724 -0.252 -30.540 1.00 80.19 497 MET A C 1
ATOM 3914 O O . MET A 1 497 ? 25.118 -0.432 -31.688 1.00 80.19 497 MET A O 1
ATOM 3918 N N . VAL A 1 498 ? 23.917 -1.116 -29.917 1.00 77.31 498 VAL A N 1
ATOM 3919 C CA . VAL A 1 498 ? 23.443 -2.365 -30.538 1.00 77.31 498 VAL A CA 1
ATOM 3920 C C . VAL A 1 498 ? 22.592 -2.073 -31.776 1.00 77.31 498 VAL A C 1
ATOM 3922 O O . VAL A 1 498 ? 22.816 -2.660 -32.832 1.00 77.31 498 VAL A O 1
ATOM 3925 N N . ARG A 1 499 ? 21.657 -1.112 -31.695 1.00 77.88 499 ARG A N 1
ATOM 3926 C CA . ARG A 1 499 ? 20.850 -0.689 -32.857 1.00 77.88 499 ARG A CA 1
ATOM 3927 C C . ARG A 1 499 ? 21.733 -0.151 -33.991 1.00 77.88 499 ARG A C 1
ATOM 3929 O O . ARG A 1 499 ? 21.504 -0.494 -35.146 1.00 77.88 499 ARG A O 1
ATOM 3936 N N . MET A 1 500 ? 22.744 0.661 -33.675 1.00 81.50 500 MET A N 1
ATOM 3937 C CA . MET A 1 500 ? 23.701 1.185 -34.657 1.00 81.50 500 MET A CA 1
ATOM 3938 C C . MET A 1 500 ? 24.535 0.075 -35.290 1.00 81.50 500 MET A C 1
ATOM 3940 O O . MET A 1 500 ? 24.726 0.084 -36.502 1.00 81.50 500 MET A O 1
ATOM 3944 N N . PHE A 1 501 ? 25.001 -0.886 -34.496 1.00 82.06 501 PHE A N 1
ATOM 3945 C CA . PHE A 1 501 ? 25.755 -2.027 -34.995 1.00 82.06 501 PHE A CA 1
ATOM 3946 C C . PHE A 1 501 ? 24.913 -2.867 -35.956 1.00 82.06 501 PHE A C 1
ATOM 3948 O O . PHE A 1 501 ? 25.323 -3.089 -37.094 1.00 82.06 501 PHE A O 1
ATOM 3955 N N . ASN A 1 502 ? 23.699 -3.242 -35.544 1.00 81.00 502 ASN A N 1
ATOM 3956 C CA . ASN A 1 502 ? 22.773 -3.988 -36.392 1.00 81.00 502 ASN A CA 1
ATOM 3957 C C . ASN A 1 502 ? 22.433 -3.211 -37.672 1.00 81.00 502 ASN A C 1
ATOM 3959 O O . ASN A 1 502 ? 22.415 -3.797 -38.748 1.00 81.00 502 ASN A O 1
ATOM 3963 N N . TYR A 1 503 ? 22.258 -1.886 -37.596 1.00 82.44 503 TYR A N 1
ATOM 3964 C CA . TYR A 1 503 ? 22.083 -1.040 -38.781 1.00 82.44 503 TYR A CA 1
ATOM 3965 C C . TYR A 1 503 ? 23.301 -1.089 -39.720 1.00 82.44 503 TYR A C 1
ATOM 3967 O O . TYR A 1 503 ? 23.136 -1.213 -40.934 1.00 82.44 503 TYR A O 1
ATOM 3975 N N . VAL A 1 504 ? 24.522 -0.989 -39.185 1.00 84.00 504 VAL A N 1
ATOM 3976 C CA . VAL A 1 504 ? 25.759 -1.048 -39.982 1.00 84.00 504 VAL A CA 1
ATOM 3977 C C . VAL A 1 504 ? 25.916 -2.418 -40.634 1.00 84.00 504 VAL A C 1
ATOM 3979 O O . VAL A 1 504 ? 26.177 -2.471 -41.833 1.00 84.00 504 VAL A O 1
ATOM 3982 N N . MET A 1 505 ? 25.698 -3.503 -39.890 1.00 80.75 505 MET A N 1
ATOM 3983 C CA . MET A 1 505 ? 25.744 -4.869 -40.417 1.00 80.75 505 MET A CA 1
ATOM 3984 C C . MET A 1 505 ? 24.706 -5.085 -41.514 1.00 80.75 505 MET A C 1
ATOM 3986 O O . MET A 1 505 ? 25.047 -5.542 -42.601 1.00 80.75 505 MET A O 1
ATOM 3990 N N . PHE A 1 506 ? 23.466 -4.661 -41.274 1.00 82.25 506 PHE A N 1
ATOM 3991 C CA . PHE A 1 506 ? 22.390 -4.727 -42.256 1.00 82.25 506 PHE A CA 1
ATOM 3992 C C . PHE A 1 506 ? 22.763 -4.004 -43.561 1.00 82.25 506 PHE A C 1
ATOM 3994 O O . PHE A 1 506 ? 22.584 -4.533 -44.657 1.00 82.25 506 PHE A O 1
ATOM 4001 N N . ARG A 1 507 ? 23.327 -2.791 -43.455 1.00 83.25 507 ARG A N 1
ATOM 4002 C CA . ARG A 1 507 ? 23.780 -2.007 -44.614 1.00 83.25 507 ARG A CA 1
ATOM 4003 C C . ARG A 1 507 ? 24.978 -2.633 -45.325 1.00 83.25 507 ARG A C 1
ATOM 4005 O O . ARG A 1 507 ? 25.013 -2.603 -46.552 1.00 83.25 507 ARG A O 1
ATOM 4012 N N . ALA A 1 508 ? 25.952 -3.151 -44.580 1.00 82.69 508 ALA A N 1
ATOM 4013 C CA . ALA A 1 508 ? 27.164 -3.755 -45.129 1.00 82.69 508 ALA A CA 1
ATOM 4014 C C . ALA A 1 508 ? 26.865 -5.046 -45.903 1.00 82.69 508 ALA A C 1
ATOM 4016 O O . ALA A 1 508 ? 27.486 -5.301 -46.929 1.00 82.69 508 ALA A O 1
ATOM 4017 N N . GLU A 1 509 ? 25.879 -5.819 -45.449 1.00 83.25 509 GLU A N 1
ATOM 4018 C CA . GLU A 1 509 ? 25.436 -7.051 -46.108 1.00 83.25 509 GLU A CA 1
ATOM 4019 C C . GLU A 1 509 ? 24.528 -6.802 -47.329 1.00 83.25 509 GLU A C 1
ATOM 4021 O O . GLU A 1 509 ? 24.108 -7.750 -47.983 1.00 83.25 509 GLU A O 1
ATOM 4026 N N . GLY A 1 510 ? 24.241 -5.540 -47.679 1.00 82.12 510 GLY A N 1
ATOM 4027 C CA . GLY A 1 510 ? 23.479 -5.195 -48.886 1.00 82.12 510 GLY A CA 1
ATOM 4028 C C . GLY A 1 510 ? 21.997 -5.582 -48.834 1.00 82.12 510 GLY A C 1
ATOM 4029 O O . GLY A 1 510 ? 21.370 -5.710 -49.884 1.00 82.12 510 GLY A O 1
ATOM 4030 N N . ARG A 1 511 ? 21.450 -5.754 -47.625 1.00 79.75 511 ARG A N 1
ATOM 4031 C CA . ARG A 1 511 ? 20.088 -6.242 -47.373 1.00 79.75 511 ARG A CA 1
ATOM 4032 C C . ARG A 1 511 ? 18.996 -5.267 -47.804 1.00 79.75 511 ARG A C 1
ATOM 4034 O O . ARG A 1 511 ? 19.172 -4.039 -47.774 1.00 79.75 511 ARG A O 1
ATOM 4041 N N . THR A 1 512 ? 17.850 -5.811 -48.206 1.00 80.06 512 THR A N 1
ATOM 4042 C CA . THR A 1 512 ? 16.706 -5.040 -48.713 1.00 80.06 512 THR A CA 1
ATOM 4043 C C . THR A 1 512 ? 15.742 -4.651 -47.595 1.00 80.06 512 THR A C 1
ATOM 4045 O O . THR A 1 512 ? 15.649 -5.298 -46.562 1.00 80.06 512 THR A O 1
ATOM 4048 N N . GLY A 1 513 ? 15.026 -3.532 -47.766 1.00 74.31 513 GLY A N 1
ATOM 4049 C CA . GLY A 1 513 ? 14.219 -2.900 -46.708 1.00 74.31 513 GLY A CA 1
ATOM 4050 C C . GLY A 1 513 ? 13.086 -3.754 -46.103 1.00 74.31 513 GLY A C 1
ATOM 4051 O O . GLY A 1 513 ? 12.538 -3.398 -45.066 1.00 74.31 513 GLY A O 1
ATOM 4052 N N . ASP A 1 514 ? 12.727 -4.857 -46.736 1.00 79.69 514 ASP A N 1
ATOM 4053 C CA . ASP A 1 514 ? 11.772 -5.865 -46.279 1.00 79.69 514 ASP A CA 1
ATOM 4054 C C . ASP A 1 514 ? 12.378 -6.891 -45.301 1.00 79.69 514 ASP A C 1
ATOM 4056 O O . ASP A 1 514 ? 11.643 -7.480 -44.512 1.00 79.69 514 ASP A O 1
ATOM 4060 N N . GLU A 1 515 ? 13.706 -7.025 -45.260 1.00 73.62 515 GLU A N 1
ATOM 4061 C CA . GLU A 1 515 ? 14.448 -7.943 -44.377 1.00 73.62 515 GLU A CA 1
ATOM 4062 C C . GLU A 1 515 ? 14.696 -7.361 -42.967 1.00 73.62 515 GLU A C 1
ATOM 4064 O O . GLU A 1 515 ? 15.339 -7.985 -42.126 1.00 73.62 515 GLU A O 1
ATOM 4069 N N . TRP A 1 516 ? 14.172 -6.164 -42.665 1.00 69.44 516 TRP A N 1
ATOM 4070 C CA . TRP A 1 516 ? 14.284 -5.516 -41.342 1.00 69.44 516 TRP A CA 1
ATOM 4071 C C . TRP A 1 516 ? 13.550 -6.249 -40.210 1.00 69.44 516 TRP A C 1
ATOM 4073 O O . TRP A 1 516 ? 13.700 -5.867 -39.053 1.00 69.44 516 TRP A O 1
ATOM 4083 N N . ASN A 1 517 ? 12.755 -7.268 -40.530 1.00 64.44 517 ASN A N 1
ATOM 4084 C CA . ASN A 1 517 ? 12.002 -8.062 -39.557 1.00 64.44 517 ASN A CA 1
ATOM 4085 C C . ASN A 1 517 ? 12.505 -9.508 -39.450 1.00 64.44 517 ASN A C 1
ATOM 4087 O O . ASN A 1 517 ? 11.836 -10.325 -38.827 1.00 64.44 517 ASN A O 1
ATOM 4091 N N . ASP A 1 518 ? 13.623 -9.832 -40.101 1.00 67.19 518 ASP A N 1
ATOM 4092 C CA . ASP A 1 518 ? 14.214 -11.169 -40.081 1.00 67.19 518 ASP A CA 1
ATOM 4093 C C . ASP A 1 518 ? 14.970 -11.421 -38.761 1.00 67.19 518 ASP A C 1
ATOM 4095 O O . ASP A 1 518 ? 15.414 -10.477 -38.101 1.00 67.19 518 ASP A O 1
ATOM 4099 N N . ASP A 1 519 ? 15.196 -12.686 -38.404 1.00 63.41 519 ASP A N 1
ATOM 4100 C CA . ASP A 1 519 ? 15.903 -13.113 -37.178 1.00 63.41 519 ASP A CA 1
ATOM 4101 C C . ASP A 1 519 ? 17.395 -12.694 -37.161 1.00 63.41 519 ASP A C 1
ATOM 4103 O O . ASP A 1 519 ? 18.149 -13.006 -36.242 1.00 63.41 519 ASP A O 1
ATOM 4107 N N . PHE A 1 520 ? 17.840 -11.951 -38.178 1.00 63.16 520 PHE A N 1
ATOM 4108 C CA . PHE A 1 520 ? 19.187 -11.412 -38.328 1.00 63.16 520 PHE A CA 1
ATOM 4109 C C . PHE A 1 520 ? 19.614 -10.447 -37.206 1.00 63.16 520 PHE A C 1
ATOM 4111 O O . PHE A 1 520 ? 20.814 -10.262 -36.982 1.00 63.16 520 PHE A O 1
ATOM 4118 N N . PHE A 1 521 ? 18.672 -9.802 -36.509 1.00 70.00 521 PHE A N 1
ATOM 4119 C CA . PHE A 1 521 ? 19.004 -8.867 -35.431 1.00 70.00 521 PHE A CA 1
ATOM 4120 C C . PHE A 1 521 ? 19.610 -9.605 -34.239 1.00 70.00 521 PHE A C 1
ATOM 4122 O O . PHE A 1 521 ? 18.910 -10.185 -33.414 1.00 70.00 521 PHE A O 1
ATOM 4129 N N . MET A 1 522 ? 20.934 -9.523 -34.140 1.00 69.50 522 MET A N 1
ATOM 4130 C CA . MET A 1 522 ? 21.711 -10.187 -33.104 1.00 69.50 522 MET A CA 1
ATOM 4131 C C . MET A 1 522 ? 21.408 -9.612 -31.721 1.00 69.50 522 MET A C 1
ATOM 4133 O O . MET A 1 522 ? 21.337 -8.388 -31.528 1.00 69.50 522 MET A O 1
ATOM 4137 N N . SER A 1 523 ? 21.259 -10.513 -30.750 1.00 68.00 523 SER A N 1
ATOM 4138 C CA . SER A 1 523 ? 21.255 -10.162 -29.336 1.00 68.00 523 SER A CA 1
ATOM 4139 C C . SER A 1 523 ? 22.664 -9.766 -28.879 1.00 68.00 523 SER A C 1
ATOM 4141 O O . SER A 1 523 ? 23.650 -9.980 -29.583 1.00 68.00 523 SER A O 1
ATOM 4143 N N . TYR A 1 524 ? 22.783 -9.185 -27.682 1.00 63.09 524 TYR A N 1
ATOM 4144 C CA . TYR A 1 524 ? 24.095 -8.831 -27.123 1.00 63.09 524 TYR A CA 1
ATOM 4145 C C . TYR A 1 524 ? 25.013 -10.057 -27.006 1.00 63.09 524 TYR A C 1
ATOM 4147 O O . TYR A 1 524 ? 26.177 -9.983 -27.376 1.00 63.09 524 TYR A O 1
ATOM 4155 N N . LYS A 1 525 ? 24.445 -11.201 -26.603 1.00 66.56 525 LYS A N 1
ATOM 4156 C CA . LYS A 1 525 ? 25.149 -12.482 -26.503 1.00 66.56 525 LYS A CA 1
ATOM 4157 C C . LYS A 1 525 ? 25.675 -12.940 -27.866 1.00 66.56 525 LYS A C 1
ATOM 4159 O O . LYS A 1 525 ? 26.832 -13.317 -27.977 1.00 66.56 525 LYS A O 1
ATOM 4164 N N . ASP A 1 526 ? 24.854 -12.841 -28.913 1.00 73.25 526 ASP A N 1
ATOM 4165 C CA . ASP A 1 526 ? 25.267 -13.241 -30.266 1.00 73.25 526 ASP A CA 1
ATOM 4166 C C . ASP A 1 526 ? 26.360 -12.314 -30.817 1.00 73.25 526 ASP A C 1
ATOM 4168 O O . ASP A 1 526 ? 27.242 -12.754 -31.552 1.00 73.25 526 ASP A O 1
ATOM 4172 N N . LEU A 1 527 ? 26.321 -11.024 -30.457 1.00 72.25 527 LEU A N 1
ATOM 4173 C CA . LEU A 1 527 ? 27.377 -10.068 -30.794 1.00 72.25 527 LEU A CA 1
ATOM 4174 C C . LEU A 1 527 ? 28.688 -10.409 -30.086 1.00 72.25 527 LEU A C 1
ATOM 4176 O O . LEU A 1 527 ? 29.727 -10.458 -30.741 1.00 72.25 527 LEU A O 1
ATOM 4180 N N . GLU A 1 528 ? 28.645 -10.666 -28.781 1.00 70.00 528 GLU A N 1
ATOM 4181 C CA . GLU A 1 528 ? 29.813 -11.097 -28.008 1.00 70.00 528 GLU A CA 1
ATOM 4182 C C . GLU A 1 528 ? 30.396 -12.391 -28.580 1.00 70.00 528 GLU A C 1
ATOM 4184 O O . GLU A 1 528 ? 31.571 -12.424 -28.926 1.00 70.00 528 GLU A O 1
ATOM 4189 N N . GLU A 1 529 ? 29.584 -13.429 -28.788 1.00 79.31 529 GLU A N 1
ATOM 4190 C CA . GLU A 1 529 ? 30.048 -14.705 -29.344 1.00 79.31 529 GLU A CA 1
ATOM 4191 C C . GLU A 1 529 ? 30.649 -14.543 -30.747 1.00 79.31 529 GLU A C 1
ATOM 4193 O O . GLU A 1 529 ? 31.729 -15.066 -31.034 1.00 79.31 529 GLU A O 1
ATOM 4198 N N . ARG A 1 530 ? 29.991 -13.780 -31.630 1.00 80.19 530 ARG A N 1
ATOM 4199 C CA . ARG A 1 530 ? 30.445 -13.590 -33.015 1.00 80.19 530 ARG A CA 1
ATOM 4200 C C . ARG A 1 530 ? 31.734 -12.775 -33.111 1.00 80.19 530 ARG A C 1
ATOM 4202 O O . ARG A 1 530 ? 32.516 -12.992 -34.038 1.00 80.19 530 ARG A O 1
ATOM 4209 N N . TYR A 1 531 ? 31.948 -11.822 -32.206 1.00 74.88 531 TYR A N 1
ATOM 4210 C CA . TYR A 1 531 ? 33.080 -10.892 -32.264 1.00 74.88 531 TYR A CA 1
ATOM 4211 C C . TYR A 1 531 ? 34.093 -11.068 -31.127 1.00 74.88 531 TYR A C 1
ATOM 4213 O O . TYR A 1 531 ? 35.059 -10.303 -31.081 1.00 74.88 531 TYR A O 1
ATOM 4221 N N . ALA A 1 532 ? 33.959 -12.108 -30.300 1.00 74.75 532 ALA A N 1
ATOM 4222 C CA . ALA A 1 532 ? 34.917 -12.477 -29.256 1.00 74.75 532 ALA A CA 1
ATOM 4223 C C . ALA A 1 532 ? 36.356 -12.525 -29.784 1.00 74.75 532 ALA A C 1
ATOM 4225 O O . ALA A 1 532 ? 37.270 -11.940 -29.206 1.00 74.75 532 ALA A O 1
ATOM 4226 N N . SER A 1 533 ? 36.562 -13.131 -30.958 1.00 75.00 533 SER A N 1
ATOM 4227 C CA . SER A 1 533 ? 37.881 -13.222 -31.598 1.00 75.00 533 SER A CA 1
ATOM 4228 C C . SER A 1 533 ? 38.455 -11.874 -32.054 1.00 75.00 533 SER A C 1
ATOM 4230 O O . SER A 1 533 ? 39.654 -11.769 -32.294 1.00 75.00 533 SER A O 1
ATOM 4232 N N . ASN A 1 534 ? 37.612 -10.849 -32.200 1.00 71.44 534 ASN A N 1
ATOM 4233 C CA . ASN A 1 534 ? 37.991 -9.492 -32.599 1.00 71.44 534 ASN A CA 1
ATOM 4234 C C . ASN A 1 534 ? 38.175 -8.558 -31.390 1.00 71.44 534 ASN A C 1
ATOM 4236 O O . ASN A 1 534 ? 38.280 -7.344 -31.562 1.00 71.44 534 ASN A O 1
ATOM 4240 N N . GLY A 1 535 ? 38.219 -9.120 -30.178 1.00 60.66 535 GLY A N 1
ATOM 4241 C CA . GLY A 1 535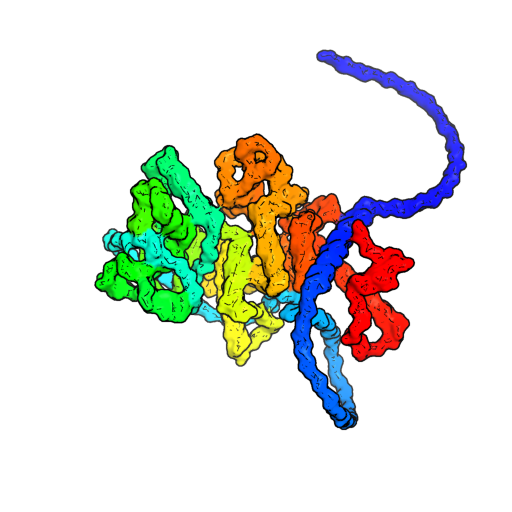 ? 38.418 -8.383 -28.933 1.00 60.66 535 GLY A CA 1
ATOM 4242 C C . GLY A 1 535 ? 37.138 -7.806 -28.330 1.00 60.66 535 GLY A C 1
ATOM 4243 O O . GLY A 1 535 ? 37.233 -7.007 -27.404 1.00 60.66 535 GLY A O 1
ATOM 4244 N N . LEU A 1 536 ? 35.956 -8.184 -28.837 1.00 59.53 536 LEU A N 1
ATOM 4245 C CA . LEU A 1 536 ? 34.687 -7.888 -28.172 1.00 59.53 536 LEU A CA 1
ATOM 4246 C C . LEU A 1 536 ? 34.439 -8.961 -27.103 1.00 59.53 536 LEU A C 1
ATOM 4248 O O . LEU A 1 536 ? 33.813 -9.977 -27.385 1.00 59.53 536 LEU A O 1
ATOM 4252 N N . CYS A 1 537 ? 34.978 -8.772 -25.903 1.00 54.22 537 CYS A N 1
ATOM 4253 C CA . CYS A 1 537 ? 34.727 -9.677 -24.784 1.00 54.22 537 CYS A CA 1
ATOM 4254 C C . CYS A 1 537 ? 33.491 -9.239 -23.992 1.00 54.22 537 CYS A C 1
ATOM 4256 O O . CYS A 1 537 ? 33.215 -8.045 -23.878 1.00 54.22 537 CYS A O 1
ATOM 4258 N N . ALA A 1 538 ? 32.786 -10.212 -23.410 1.00 48.00 538 ALA A N 1
ATOM 4259 C CA . ALA A 1 538 ? 32.034 -9.953 -22.191 1.00 48.00 538 ALA A CA 1
ATOM 4260 C C . ALA A 1 538 ? 33.075 -9.594 -21.126 1.00 48.00 538 ALA A C 1
ATOM 4262 O O . ALA A 1 538 ? 33.959 -10.407 -20.852 1.00 48.00 538 ALA A O 1
ATOM 4263 N N . ASP A 1 539 ? 33.045 -8.368 -20.615 1.00 42.03 539 ASP A N 1
ATOM 4264 C CA . ASP A 1 539 ? 33.993 -7.958 -19.583 1.00 42.03 539 ASP A CA 1
ATOM 4265 C C . ASP A 1 539 ? 33.801 -8.834 -18.324 1.00 42.03 539 ASP A C 1
ATOM 4267 O O . ASP A 1 539 ? 32.671 -9.009 -17.853 1.00 42.03 539 ASP A O 1
ATOM 4271 N N . GLU A 1 540 ? 34.905 -9.439 -17.856 1.00 31.77 540 GLU A N 1
ATOM 4272 C CA . GLU A 1 540 ? 34.987 -10.333 -16.681 1.00 31.77 540 GLU A CA 1
ATOM 4273 C C . GLU A 1 540 ? 34.697 -9.632 -15.346 1.00 31.77 540 GLU A C 1
ATOM 4275 O O . GLU A 1 540 ? 35.202 -8.504 -15.121 1.00 31.77 540 GLU A O 1
#